Protein AF-A0A0G0H0I9-F1 (afdb_monomer_lite)

Radius of gyration: 34.98 Å; chains: 1; bounding box: 76×106×92 Å

InterPro domains:
  IPR011055 Duplicated hybrid motif [G3DSA:2.70.70.10] (271-413)
  IPR011055 Duplicated hybrid motif [SSF51261] (243-395)
  IPR016047 M23ase, beta-sheet core domain [PF01551] (304-394)
  IPR018392 LysM domain [PF01476] (153-197)
  IPR018392 LysM domain [PF01476] (204-249)
  IPR018392 LysM domain [PS51782] (151-196)
  IPR018392 LysM domain [PS51782] (202-248)
  IPR018392 LysM domain [SM00257] (152-197)
  IPR018392 LysM domain [SM00257] (203-249)
  IPR018392 LysM domain [cd00118] (153-196)
  IPR018392 LysM domain [cd00118] (204-248)
  IPR036779 LysM domain superfamily [G3DSA:3.10.350.10] (138-200)
  IPR036779 LysM domain superfamily [G3DSA:3.10.350.10] (201-256)
  IPR036779 LysM domain superfamily [SSF54106] (151-197)
  IPR050570 Bacterial cell wall metabolism enzyme [PTHR21666] (89-395)

Structure (mmCIF, N/CA/C/O backbone):
data_AF-A0A0G0H0I9-F1
#
_entry.id   AF-A0A0G0H0I9-F1
#
loop_
_atom_site.group_PDB
_atom_site.id
_atom_site.type_symbol
_atom_site.label_atom_id
_atom_site.label_alt_id
_atom_site.label_comp_id
_atom_site.label_asym_id
_atom_site.label_entity_id
_atom_site.label_seq_id
_atom_site.pdbx_PDB_ins_code
_atom_site.Cartn_x
_atom_site.Cartn_y
_atom_site.Cartn_z
_atom_site.occupancy
_atom_site.B_iso_or_equiv
_atom_site.auth_seq_id
_atom_site.auth_comp_id
_atom_site.auth_asym_id
_atom_site.auth_atom_id
_atom_site.pdbx_PDB_model_num
ATOM 1 N N . MET A 1 1 ? 43.579 71.058 -32.586 1.00 53.94 1 MET A N 1
ATOM 2 C CA . MET A 1 1 ? 43.663 70.586 -31.186 1.00 53.94 1 MET A CA 1
ATOM 3 C C . MET A 1 1 ? 43.827 71.728 -30.163 1.00 53.94 1 MET A C 1
ATOM 5 O O . MET A 1 1 ? 44.311 71.484 -29.073 1.00 53.94 1 MET A O 1
ATOM 9 N N . GLN A 1 2 ? 43.374 72.956 -30.466 1.00 49.72 2 GLN A N 1
ATOM 10 C CA . GLN A 1 2 ? 43.378 74.096 -29.522 1.00 49.72 2 GLN A CA 1
ATOM 11 C C . GLN A 1 2 ? 42.022 74.828 -29.418 1.00 49.72 2 GLN A C 1
ATOM 13 O O . GLN A 1 2 ? 41.879 75.721 -28.599 1.00 49.72 2 GLN A O 1
ATOM 18 N N . LYS A 1 3 ? 40.999 74.433 -30.195 1.00 48.66 3 LYS A N 1
ATOM 19 C CA . LYS A 1 3 ? 39.629 74.989 -30.103 1.00 48.66 3 LYS A CA 1
ATOM 20 C C . LYS A 1 3 ? 38.630 74.102 -29.349 1.00 48.66 3 LYS A C 1
ATOM 22 O O . LYS A 1 3 ? 37.497 74.512 -29.147 1.00 48.66 3 LYS A O 1
ATOM 27 N N . THR A 1 4 ? 39.040 72.909 -28.919 1.00 45.84 4 THR A N 1
ATOM 28 C CA . THR A 1 4 ? 38.170 71.975 -28.179 1.00 45.84 4 THR A CA 1
ATOM 29 C C . THR A 1 4 ? 38.410 72.011 -26.666 1.00 45.84 4 THR A C 1
ATOM 31 O O . THR A 1 4 ? 37.605 71.468 -25.929 1.00 45.84 4 THR A O 1
ATOM 34 N N . VAL A 1 5 ? 39.477 72.678 -26.205 1.00 48.50 5 VAL A N 1
ATOM 35 C CA . VAL A 1 5 ? 39.821 72.798 -24.772 1.00 48.50 5 VAL A CA 1
ATOM 36 C C . VAL A 1 5 ? 39.214 74.060 -24.137 1.00 48.50 5 VAL A C 1
ATOM 38 O O . VAL A 1 5 ? 38.936 74.074 -22.954 1.00 48.50 5 VAL A O 1
ATOM 41 N N . GLN A 1 6 ? 38.906 75.105 -24.915 1.00 50.28 6 GLN A N 1
ATOM 42 C CA . GLN A 1 6 ? 38.294 76.332 -24.370 1.00 50.28 6 GLN A CA 1
ATOM 43 C C . GLN A 1 6 ? 36.780 76.241 -24.128 1.00 50.28 6 GLN A C 1
ATOM 45 O O . GLN A 1 6 ? 36.229 77.095 -23.443 1.00 50.28 6 GLN A O 1
ATOM 50 N N . LYS A 1 7 ? 36.089 75.240 -24.689 1.00 47.69 7 LYS A N 1
ATOM 51 C CA . LYS A 1 7 ? 34.629 75.109 -24.538 1.00 47.69 7 LYS A CA 1
ATOM 52 C C . LYS A 1 7 ? 34.227 74.340 -23.273 1.00 47.69 7 LYS A C 1
ATOM 54 O O . LYS A 1 7 ? 33.114 74.509 -22.794 1.00 47.69 7 LYS A O 1
ATOM 59 N N . THR A 1 8 ? 35.135 73.531 -22.727 1.00 50.19 8 THR A N 1
ATOM 60 C CA . THR A 1 8 ? 34.917 72.752 -21.500 1.00 50.19 8 THR A CA 1
ATOM 61 C C . THR A 1 8 ? 35.007 73.617 -20.241 1.00 50.19 8 THR A C 1
ATOM 63 O O . THR A 1 8 ? 34.227 73.417 -19.316 1.00 50.19 8 THR A O 1
ATOM 66 N N . ASP A 1 9 ? 35.846 74.657 -20.247 1.00 52.97 9 ASP A N 1
ATOM 67 C CA . ASP A 1 9 ? 36.056 75.518 -19.072 1.00 52.97 9 ASP A CA 1
ATOM 68 C C . ASP A 1 9 ? 34.888 76.502 -18.833 1.00 52.97 9 ASP A C 1
ATOM 70 O O . ASP A 1 9 ? 34.648 76.944 -17.707 1.00 52.97 9 ASP A O 1
ATOM 74 N N . GLU A 1 10 ? 34.121 76.850 -19.873 1.00 56.19 10 GLU A N 1
ATOM 75 C CA . GLU A 1 10 ? 32.921 77.698 -19.757 1.00 56.19 10 GLU A CA 1
ATOM 76 C C . GLU A 1 10 ? 31.696 76.917 -19.245 1.00 56.19 10 GLU A C 1
ATOM 78 O O . GLU A 1 10 ? 30.888 77.457 -18.483 1.00 56.19 10 GLU A O 1
ATOM 83 N N . GLU A 1 11 ? 31.575 75.634 -19.606 1.00 55.69 11 GLU A N 1
ATOM 84 C CA . GLU A 1 11 ? 30.523 74.742 -19.099 1.00 55.69 11 GLU A CA 1
ATOM 85 C C . GLU A 1 11 ? 30.775 74.353 -17.633 1.00 55.69 11 GLU A C 1
ATOM 87 O O . GLU A 1 11 ? 29.841 74.361 -16.824 1.00 55.69 11 GLU A O 1
ATOM 92 N N . GLU A 1 12 ? 32.035 74.127 -17.249 1.00 52.25 12 GLU A N 1
ATOM 93 C CA . GLU A 1 12 ? 32.418 73.804 -15.870 1.00 52.25 12 GLU A CA 1
ATOM 94 C C . GLU A 1 12 ? 32.220 75.000 -14.914 1.00 52.25 12 GLU A C 1
ATOM 96 O O . GLU A 1 12 ? 31.676 74.857 -13.815 1.00 52.25 12 GLU A O 1
ATOM 101 N N . ASN A 1 13 ? 32.518 76.225 -15.365 1.00 57.22 13 ASN A N 1
ATOM 102 C CA . ASN A 1 13 ? 32.295 77.443 -14.575 1.00 57.22 13 ASN A CA 1
ATOM 103 C C . ASN A 1 13 ? 30.808 77.809 -14.391 1.00 57.22 13 ASN A C 1
ATOM 105 O O . ASN A 1 13 ? 30.444 78.460 -13.404 1.00 57.22 13 ASN A O 1
ATOM 109 N N . ASN A 1 14 ? 29.927 77.373 -15.296 1.00 56.97 14 ASN A N 1
ATOM 110 C CA . ASN A 1 14 ? 28.478 77.502 -15.114 1.00 56.97 14 ASN A CA 1
ATOM 111 C C . ASN A 1 14 ? 27.924 76.492 -14.098 1.00 56.97 14 ASN A C 1
ATOM 113 O O . ASN A 1 14 ? 26.937 76.782 -13.416 1.00 56.97 14 ASN A O 1
ATOM 117 N N . TYR A 1 15 ? 28.580 75.341 -13.939 1.00 52.56 15 TYR A N 1
ATOM 118 C CA . TYR A 1 15 ? 28.204 74.337 -12.946 1.00 52.56 15 TYR A CA 1
ATOM 119 C C . TYR A 1 15 ? 28.489 74.821 -11.513 1.00 52.56 15 TYR A C 1
ATOM 121 O O . TYR A 1 15 ? 27.634 74.713 -10.633 1.00 52.56 15 TYR A O 1
ATOM 129 N N . ILE A 1 16 ? 29.637 75.474 -11.292 1.00 54.59 16 ILE A N 1
ATOM 130 C CA . ILE A 1 16 ? 30.041 75.986 -9.968 1.00 54.59 16 ILE A CA 1
ATOM 131 C C . ILE A 1 16 ? 29.171 77.178 -9.519 1.00 54.59 16 ILE A C 1
ATOM 133 O O . ILE A 1 16 ? 28.797 77.271 -8.347 1.00 54.59 16 ILE A O 1
ATOM 137 N N . ARG A 1 17 ? 28.756 78.066 -10.438 1.00 54.25 17 ARG A N 1
ATOM 138 C CA . ARG A 1 17 ? 27.853 79.192 -10.103 1.00 54.25 17 ARG A CA 1
ATOM 139 C C . ARG A 1 17 ? 26.446 78.753 -9.700 1.00 54.25 17 ARG A C 1
ATOM 141 O O . ARG A 1 17 ? 25.797 79.444 -8.916 1.00 54.25 17 ARG A O 1
ATOM 148 N N . ASN A 1 18 ? 25.968 77.614 -10.197 1.00 51.69 18 ASN A N 1
ATOM 149 C CA . ASN A 1 18 ? 24.661 77.084 -9.804 1.00 51.69 18 ASN A CA 1
ATOM 150 C C . ASN A 1 18 ? 24.680 76.389 -8.433 1.00 51.69 18 ASN A C 1
ATOM 152 O O . ASN A 1 18 ? 23.619 76.217 -7.835 1.00 51.69 18 ASN A O 1
ATOM 156 N N . PHE A 1 19 ? 25.860 76.069 -7.893 1.00 48.19 19 PHE A N 1
ATOM 157 C CA . PHE A 1 19 ? 26.008 75.413 -6.590 1.00 48.19 19 PHE A CA 1
ATOM 158 C C . PHE A 1 19 ? 25.907 76.378 -5.390 1.00 48.19 19 PHE A C 1
ATOM 160 O O . PHE A 1 19 ? 25.751 75.944 -4.253 1.00 48.19 19 PHE A O 1
ATOM 167 N N . THR A 1 20 ? 25.957 77.696 -5.619 1.00 50.34 20 THR A N 1
ATOM 168 C CA . THR A 1 20 ? 25.975 78.731 -4.561 1.00 50.34 20 THR A CA 1
ATOM 169 C C . THR A 1 20 ? 24.652 79.486 -4.380 1.00 50.34 20 THR A C 1
ATOM 171 O O . THR A 1 20 ? 24.599 80.510 -3.696 1.00 50.34 20 THR A O 1
ATOM 174 N N . ARG A 1 21 ? 23.532 78.977 -4.914 1.00 44.75 21 ARG A N 1
ATOM 175 C CA . ARG A 1 21 ? 22.199 79.500 -4.569 1.00 44.75 21 ARG A CA 1
ATOM 176 C C . ARG A 1 21 ? 21.636 78.789 -3.331 1.00 44.75 21 ARG A C 1
ATOM 178 O O . ARG A 1 21 ? 21.279 77.623 -3.395 1.00 44.75 21 ARG A O 1
ATOM 185 N N . SER A 1 22 ? 21.573 79.560 -2.240 1.00 41.72 22 SER A N 1
ATOM 186 C CA . SER A 1 22 ? 20.771 79.454 -1.000 1.00 41.72 22 SER A CA 1
ATOM 187 C C . SER A 1 22 ? 19.745 78.296 -0.907 1.00 41.72 22 SER A C 1
ATOM 189 O O . SER A 1 22 ? 19.015 78.046 -1.870 1.00 41.72 22 SER A O 1
ATOM 191 N N . PRO A 1 23 ? 19.614 77.618 0.256 1.00 47.22 23 PRO A N 1
ATOM 192 C CA . PRO A 1 23 ? 18.996 76.302 0.357 1.00 47.22 23 PRO A CA 1
ATOM 193 C C . PRO A 1 23 ? 17.488 76.386 0.115 1.00 47.22 23 PRO A C 1
ATOM 195 O O . PRO A 1 23 ? 16.703 76.762 0.988 1.00 47.22 23 PRO A O 1
ATOM 198 N N . LYS A 1 24 ? 17.043 75.984 -1.076 1.00 54.19 24 LYS A N 1
ATOM 199 C CA . LYS A 1 24 ? 15.631 75.673 -1.294 1.00 54.19 24 LYS A CA 1
ATOM 200 C C . LYS A 1 24 ? 15.333 74.355 -0.589 1.00 54.19 24 LYS A C 1
ATOM 202 O O . LYS A 1 24 ? 15.698 73.303 -1.093 1.00 54.19 24 LYS A O 1
ATOM 207 N N . LYS A 1 25 ? 14.708 74.467 0.591 1.00 54.81 25 LYS A N 1
ATOM 208 C CA . LYS A 1 25 ? 13.925 73.454 1.323 1.00 54.81 25 LYS A CA 1
ATOM 209 C C . LYS A 1 25 ? 14.190 72.024 0.821 1.00 54.81 25 LYS A C 1
ATOM 211 O O . LYS A 1 25 ? 13.483 71.556 -0.071 1.00 54.81 25 LYS A O 1
ATOM 216 N N . GLN A 1 26 ? 15.229 71.379 1.361 1.00 59.16 26 GLN A N 1
ATOM 217 C CA . GLN A 1 26 ? 15.564 69.990 1.032 1.00 59.16 26 GLN A CA 1
ATOM 218 C C . GLN A 1 26 ? 14.308 69.135 1.201 1.00 59.16 26 GLN A C 1
ATOM 220 O O . GLN A 1 26 ? 13.706 69.094 2.279 1.00 59.16 26 GLN A O 1
ATOM 225 N N . ARG A 1 27 ? 13.865 68.525 0.100 1.00 61.12 27 ARG A N 1
ATOM 226 C CA . ARG A 1 27 ? 12.795 67.534 0.136 1.00 61.12 27 ARG A CA 1
ATOM 227 C C . ARG A 1 27 ? 13.312 66.327 0.926 1.00 61.12 27 ARG A C 1
ATOM 229 O O . ARG A 1 27 ? 14.524 66.117 0.988 1.00 61.12 27 ARG A O 1
ATOM 236 N N . PRO A 1 28 ? 12.434 65.562 1.593 1.00 74.06 28 PRO A N 1
ATOM 237 C CA . PRO A 1 28 ? 12.872 64.364 2.290 1.00 74.06 28 PRO A CA 1
ATOM 238 C C . PRO A 1 28 ? 13.591 63.461 1.288 1.00 74.06 28 PRO A C 1
ATOM 240 O O . PRO A 1 28 ? 13.055 63.232 0.208 1.00 74.06 28 PRO A O 1
ATOM 243 N N . VAL A 1 29 ? 14.756 62.924 1.652 1.00 71.06 29 VAL A N 1
ATOM 244 C CA . VAL A 1 29 ? 15.580 62.043 0.795 1.00 71.06 29 VAL A CA 1
ATOM 245 C C . VAL A 1 29 ? 14.759 60.895 0.185 1.00 71.06 29 VAL A C 1
ATOM 247 O O . VAL A 1 29 ? 15.007 60.455 -0.930 1.00 71.06 29 VAL A O 1
ATOM 250 N N . VAL A 1 30 ? 13.717 60.456 0.895 1.00 67.50 30 VAL A N 1
ATOM 251 C CA . VAL A 1 30 ? 12.762 59.436 0.446 1.00 67.50 30 VAL A CA 1
ATOM 252 C C . VAL A 1 30 ? 11.938 59.888 -0.767 1.00 67.50 30 VAL A C 1
ATOM 254 O O . VAL A 1 30 ? 11.645 59.082 -1.640 1.00 67.50 30 VAL A O 1
ATOM 257 N N . VAL A 1 31 ? 11.560 61.165 -0.844 1.00 71.88 31 VAL A N 1
ATOM 258 C CA . VAL A 1 31 ? 10.780 61.709 -1.965 1.00 71.88 31 VAL A CA 1
ATOM 259 C C . VAL A 1 31 ? 11.637 61.785 -3.223 1.00 71.88 31 VAL A C 1
ATOM 261 O O . VAL A 1 31 ? 11.167 61.390 -4.284 1.00 71.88 31 VAL A O 1
ATOM 264 N N . ASP A 1 32 ? 12.890 62.220 -3.098 1.00 74.12 32 ASP A N 1
ATOM 265 C CA . ASP A 1 32 ? 13.813 62.274 -4.235 1.00 74.12 32 ASP A CA 1
ATOM 266 C C . ASP A 1 32 ? 14.167 60.854 -4.716 1.00 74.12 32 ASP A C 1
ATOM 268 O O . ASP A 1 32 ? 14.100 60.582 -5.910 1.00 74.12 32 ASP A O 1
ATOM 272 N N . PHE A 1 33 ? 14.370 59.901 -3.796 1.00 76.81 33 PHE A N 1
ATOM 273 C CA . PHE A 1 33 ? 14.549 58.486 -4.145 1.00 76.81 33 PHE A CA 1
ATOM 274 C C . PHE A 1 33 ? 13.352 57.899 -4.908 1.00 76.81 33 PHE A C 1
ATOM 276 O O . PHE A 1 33 ? 13.537 57.164 -5.874 1.00 76.81 33 PHE A O 1
ATOM 283 N N . LEU A 1 34 ? 12.116 58.202 -4.496 1.00 76.19 34 LEU A N 1
ATOM 284 C CA . LEU A 1 34 ? 10.919 57.685 -5.170 1.00 76.19 34 LEU A CA 1
ATOM 285 C C . LEU A 1 34 ? 10.715 58.300 -6.560 1.00 76.19 34 LEU A C 1
ATOM 287 O O . LEU A 1 34 ? 10.235 57.609 -7.461 1.00 76.19 34 LEU A O 1
ATOM 291 N N . ILE A 1 35 ? 11.088 59.569 -6.743 1.00 78.19 35 ILE A N 1
ATOM 292 C CA . ILE A 1 35 ? 11.069 60.230 -8.052 1.00 78.19 35 ILE A CA 1
ATOM 293 C C . ILE A 1 35 ? 12.124 59.595 -8.965 1.00 78.19 35 ILE A C 1
ATOM 295 O O . ILE A 1 35 ? 11.776 59.139 -10.053 1.00 78.19 35 ILE A O 1
ATOM 299 N N . ASP A 1 36 ? 13.360 59.440 -8.487 1.00 77.88 36 ASP A N 1
ATOM 300 C CA . ASP A 1 36 ? 14.443 58.809 -9.250 1.00 77.88 36 ASP A CA 1
ATOM 301 C C . ASP A 1 36 ? 14.120 57.348 -9.603 1.00 77.88 36 ASP A C 1
ATOM 303 O O . ASP A 1 36 ? 14.402 56.881 -10.709 1.00 77.88 36 ASP A O 1
ATOM 307 N N . LEU A 1 37 ? 13.470 56.618 -8.691 1.00 75.44 37 LEU A N 1
ATOM 308 C CA . LEU A 1 37 ? 13.020 55.249 -8.928 1.00 75.44 37 LEU A CA 1
ATOM 309 C C . LEU A 1 37 ? 11.931 55.197 -10.011 1.00 75.44 37 LEU A C 1
ATOM 311 O O . LEU A 1 37 ? 11.991 54.353 -10.907 1.00 75.44 37 LEU A O 1
ATOM 315 N N . SER A 1 38 ? 10.956 56.107 -9.960 1.00 81.31 38 SER A N 1
ATOM 316 C CA . SER A 1 38 ? 9.897 56.225 -10.971 1.00 81.31 38 SER A CA 1
ATOM 317 C C . SER A 1 38 ? 10.460 56.574 -12.352 1.00 81.31 38 SER A C 1
ATOM 319 O O . SER A 1 38 ? 10.062 55.976 -13.359 1.00 81.31 38 SER A O 1
ATOM 321 N N . ASP A 1 39 ? 11.419 57.495 -12.408 1.00 77.88 39 ASP A N 1
ATOM 322 C CA . ASP A 1 39 ? 12.075 57.900 -13.650 1.00 77.88 39 ASP A CA 1
ATOM 323 C C . ASP A 1 39 ? 12.933 56.763 -14.217 1.00 77.88 39 ASP A C 1
ATOM 325 O O . ASP A 1 39 ? 12.870 56.471 -15.417 1.00 77.88 39 ASP A O 1
ATOM 329 N 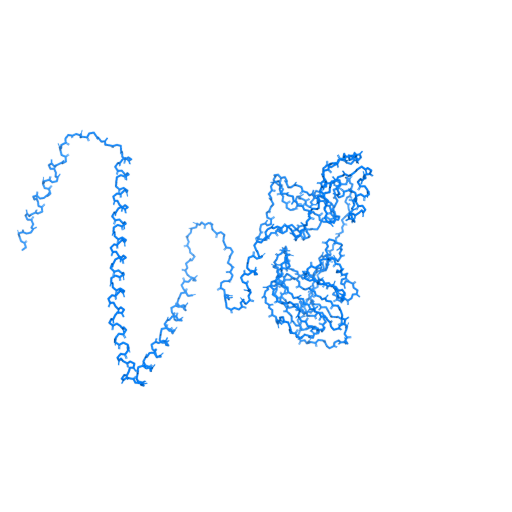N . TYR A 1 40 ? 13.643 56.025 -13.358 1.00 79.56 40 TYR A N 1
ATOM 330 C CA . TYR A 1 40 ? 14.371 54.818 -13.745 1.00 79.56 40 TYR A CA 1
ATOM 331 C C . TYR A 1 40 ? 13.444 53.754 -14.352 1.00 79.56 40 TYR A C 1
ATOM 333 O O . TYR A 1 40 ? 13.731 53.222 -15.431 1.00 79.56 40 TYR A O 1
ATOM 341 N N . PHE A 1 41 ? 12.309 53.459 -13.707 1.00 76.81 41 PHE A N 1
ATOM 342 C CA . PHE A 1 41 ? 11.341 52.491 -14.229 1.00 76.81 41 PHE A CA 1
ATOM 343 C C . PHE A 1 41 ? 10.718 52.949 -15.548 1.00 76.81 41 PHE A C 1
ATOM 345 O O . PHE A 1 41 ? 10.601 52.149 -16.476 1.00 76.81 41 PHE A O 1
ATOM 352 N N . SER A 1 42 ? 10.386 54.233 -15.675 1.00 74.81 42 SER A N 1
ATOM 353 C CA . SER A 1 42 ? 9.815 54.803 -16.901 1.00 74.81 42 SER A CA 1
ATOM 354 C C . SER A 1 42 ? 10.798 54.735 -18.076 1.00 74.81 42 SER A C 1
ATOM 356 O O . SER A 1 42 ? 10.426 54.357 -19.194 1.00 74.81 42 SER A O 1
ATOM 358 N N . LEU A 1 43 ? 12.081 55.013 -17.824 1.00 74.88 43 LEU A N 1
ATOM 359 C CA . LEU A 1 43 ? 13.151 54.877 -18.813 1.00 74.88 43 LEU A CA 1
ATOM 360 C C . LEU A 1 43 ? 13.374 53.415 -19.213 1.00 74.88 43 LEU A C 1
ATOM 362 O O . LEU A 1 43 ? 13.492 53.116 -20.405 1.00 74.88 43 LEU A O 1
ATOM 366 N N . ARG A 1 44 ? 13.378 52.487 -18.248 1.00 68.75 44 ARG A N 1
ATOM 367 C CA . ARG A 1 44 ? 13.520 51.049 -18.520 1.00 68.75 44 ARG A CA 1
ATOM 368 C C . ARG A 1 44 ? 12.340 50.480 -19.295 1.00 68.75 44 ARG A C 1
ATOM 370 O O . ARG A 1 44 ? 12.554 49.716 -20.235 1.00 68.75 44 ARG A O 1
ATOM 377 N N . LEU A 1 45 ? 11.120 50.895 -18.973 1.00 68.19 45 LEU A N 1
ATOM 378 C CA . LEU A 1 45 ? 9.920 50.468 -19.682 1.00 68.19 45 LEU A CA 1
ATOM 379 C C . LEU A 1 45 ? 9.912 50.998 -21.124 1.00 68.19 45 LEU A C 1
ATOM 381 O O . LEU A 1 45 ? 9.621 50.258 -22.062 1.00 68.19 45 LEU A O 1
ATOM 385 N N . THR A 1 46 ? 10.341 52.245 -21.331 1.00 72.25 46 THR A N 1
ATOM 386 C CA . THR A 1 46 ? 10.481 52.833 -22.673 1.00 72.25 46 THR A CA 1
ATOM 387 C C . THR A 1 46 ? 11.566 52.132 -23.500 1.00 72.25 46 THR A C 1
ATOM 389 O O . THR A 1 46 ? 11.380 51.896 -24.697 1.00 72.25 46 THR A O 1
ATOM 392 N N . GLN A 1 47 ? 12.694 51.755 -22.885 1.00 68.00 47 GLN A N 1
ATOM 393 C CA . GLN A 1 47 ? 13.726 50.943 -23.541 1.00 68.00 47 GLN A CA 1
ATOM 394 C C . GLN A 1 47 ? 13.198 49.559 -23.924 1.00 68.00 47 GLN A C 1
ATOM 396 O O . GLN A 1 47 ? 13.444 49.116 -25.045 1.00 68.00 47 GLN A O 1
ATOM 401 N N . LEU A 1 48 ? 12.430 48.915 -23.041 1.00 63.81 48 LEU A N 1
ATOM 402 C CA . LEU A 1 48 ? 11.802 47.626 -23.315 1.00 63.81 48 LEU A CA 1
ATOM 403 C C . LEU A 1 48 ? 10.882 47.722 -24.538 1.00 63.81 48 LEU A C 1
ATOM 405 O O . LEU A 1 48 ? 11.047 46.945 -25.475 1.00 63.81 48 LEU A O 1
ATOM 409 N N . PHE A 1 49 ? 10.009 48.737 -24.583 1.00 73.62 49 PHE A N 1
ATOM 410 C CA . PHE A 1 49 ? 9.115 48.968 -25.718 1.00 73.62 49 PHE A CA 1
ATOM 411 C C . PHE A 1 49 ? 9.872 49.215 -27.028 1.00 73.62 49 PHE A C 1
ATOM 413 O O . PHE A 1 49 ? 9.506 48.644 -28.058 1.00 73.62 49 PHE A O 1
ATOM 420 N N . ARG A 1 50 ? 10.957 50.003 -27.007 1.00 66.12 50 ARG A N 1
ATOM 421 C CA . ARG A 1 50 ? 11.800 50.234 -28.195 1.00 66.12 50 ARG A CA 1
ATOM 422 C C . ARG A 1 50 ? 12.495 48.962 -28.670 1.00 66.12 50 ARG A C 1
ATOM 424 O O . ARG A 1 50 ? 12.511 48.711 -29.871 1.00 66.12 50 ARG A O 1
ATOM 431 N N . ILE A 1 51 ? 13.021 48.148 -27.755 1.00 65.88 51 ILE A N 1
ATOM 432 C CA . ILE A 1 51 ? 13.656 46.869 -28.095 1.00 65.88 51 ILE A CA 1
ATOM 433 C C . ILE A 1 51 ? 12.623 45.928 -28.712 1.00 65.88 51 ILE A C 1
ATOM 435 O O . ILE A 1 51 ? 12.870 45.401 -29.793 1.00 65.88 51 ILE A O 1
ATOM 439 N N . THR A 1 52 ? 11.440 45.783 -28.107 1.00 62.00 52 THR A N 1
ATOM 440 C CA . THR A 1 52 ? 10.368 44.959 -28.684 1.00 62.00 52 THR A CA 1
ATOM 441 C C . THR A 1 52 ? 9.904 45.488 -30.037 1.00 62.00 52 THR A C 1
ATOM 443 O O . THR A 1 52 ? 9.736 44.702 -30.960 1.00 62.00 52 THR A O 1
ATOM 446 N N . TYR A 1 53 ? 9.766 46.804 -30.214 1.00 69.25 53 TYR A N 1
ATOM 447 C CA . TYR A 1 53 ? 9.350 47.390 -31.490 1.00 69.25 53 TYR A CA 1
ATOM 448 C C . TYR A 1 53 ? 10.376 47.140 -32.605 1.00 69.25 53 TYR A C 1
ATOM 450 O O . TYR A 1 53 ? 9.999 46.765 -33.712 1.00 69.25 53 TYR A O 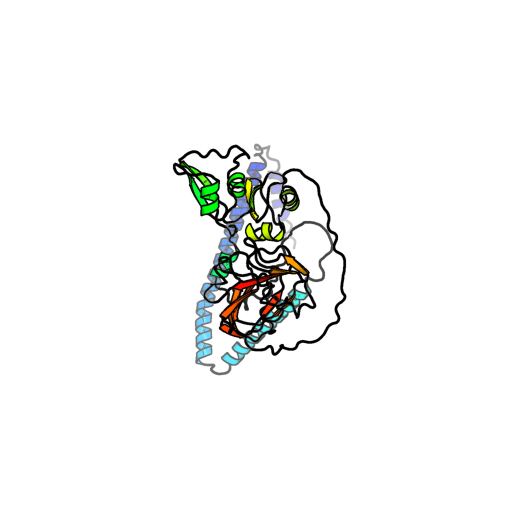1
ATOM 458 N N . VAL A 1 54 ? 11.675 47.266 -32.312 1.00 67.12 54 VAL A N 1
ATOM 459 C CA . VAL A 1 54 ? 12.749 46.928 -33.262 1.00 67.12 54 VAL A CA 1
ATOM 460 C C . VAL A 1 54 ? 12.761 45.427 -33.562 1.00 67.12 54 VAL A C 1
ATOM 462 O O . VAL A 1 54 ? 12.888 45.038 -34.721 1.00 67.12 54 VAL A O 1
ATOM 465 N N . PHE A 1 55 ? 12.564 44.578 -32.552 1.00 57.97 55 PHE A N 1
ATOM 466 C CA . PHE A 1 55 ? 12.550 43.123 -32.712 1.00 57.97 55 PHE A CA 1
ATOM 467 C C . PHE A 1 55 ? 11.366 42.645 -33.569 1.00 57.97 55 PHE A C 1
ATOM 469 O O . PHE A 1 55 ? 11.538 41.843 -34.490 1.00 57.97 55 PHE A O 1
ATOM 476 N N . PHE A 1 56 ? 10.168 43.186 -33.328 1.00 56.72 56 PHE A N 1
ATOM 477 C CA . PHE A 1 56 ? 8.974 42.889 -34.120 1.00 56.72 56 PHE A CA 1
ATOM 478 C C . PHE A 1 56 ? 9.026 43.537 -35.511 1.00 56.72 56 PHE A C 1
ATOM 480 O O . PHE A 1 56 ? 8.650 42.894 -36.491 1.00 56.72 56 PHE A O 1
ATOM 487 N N . GLY A 1 57 ? 9.576 44.748 -35.638 1.00 58.34 57 GLY A N 1
ATOM 488 C CA . GLY A 1 57 ? 9.799 45.410 -36.926 1.00 58.34 57 GLY A CA 1
ATOM 489 C C . GLY A 1 57 ? 10.761 44.633 -37.834 1.00 58.34 57 GLY A C 1
ATOM 490 O O . GLY A 1 57 ? 10.462 44.412 -39.008 1.00 58.34 57 GLY A O 1
ATOM 491 N N . LEU A 1 58 ? 11.872 44.129 -37.283 1.00 52.78 58 LEU A N 1
ATOM 492 C CA . LEU A 1 58 ? 12.821 43.270 -38.004 1.00 52.78 58 LEU A CA 1
ATOM 493 C C . LEU A 1 58 ? 12.209 41.910 -38.372 1.00 52.78 58 LEU A C 1
ATOM 495 O O . LEU A 1 58 ? 12.455 41.400 -39.466 1.00 52.78 58 LEU A O 1
ATOM 499 N N . SER A 1 59 ? 11.370 41.343 -37.502 1.00 53.44 59 SER A N 1
ATOM 500 C CA . SER A 1 59 ? 10.708 40.053 -37.743 1.00 53.44 59 SER A CA 1
ATOM 501 C C . SER A 1 59 ? 9.667 40.129 -38.867 1.00 53.44 59 SER A C 1
ATOM 503 O O . SER A 1 59 ? 9.575 39.219 -39.694 1.00 53.44 59 SER A O 1
ATOM 505 N N . ILE A 1 60 ? 8.926 41.238 -38.960 1.00 54.78 60 ILE A N 1
ATOM 506 C CA . ILE A 1 60 ? 7.912 41.441 -40.003 1.00 54.78 60 ILE A CA 1
ATOM 507 C C . ILE A 1 60 ? 8.575 41.689 -41.369 1.00 54.78 60 ILE A C 1
ATOM 509 O O . ILE A 1 60 ? 8.198 41.040 -42.347 1.00 54.78 60 ILE A O 1
ATOM 513 N N . VAL A 1 61 ? 9.616 42.529 -41.444 1.00 53.62 61 VAL A N 1
ATOM 514 C CA . VAL A 1 61 ? 10.326 42.836 -42.707 1.00 53.62 61 VAL A CA 1
ATOM 515 C C . VAL A 1 61 ? 11.158 41.646 -43.219 1.00 53.62 61 VAL A C 1
ATOM 517 O O . VAL A 1 61 ? 11.257 41.433 -44.430 1.00 53.62 61 VAL A O 1
ATOM 520 N N . SER A 1 62 ? 11.700 40.813 -42.323 1.00 53.88 62 SER A N 1
ATOM 521 C CA . SER A 1 62 ? 12.454 39.602 -42.689 1.00 53.88 62 SER A CA 1
ATOM 522 C C . SER A 1 62 ? 11.559 38.502 -43.283 1.00 53.88 62 SER A C 1
ATOM 524 O O . SER A 1 62 ? 11.940 37.827 -44.242 1.00 53.88 62 SER A O 1
ATOM 526 N N . SER A 1 63 ? 10.321 38.361 -42.796 1.00 53.38 63 SER A N 1
ATOM 527 C CA . SER A 1 63 ? 9.422 37.274 -43.214 1.00 53.38 63 SER A CA 1
ATOM 528 C C . SER A 1 63 ? 8.949 37.362 -44.678 1.00 53.38 63 SER A C 1
ATOM 530 O O . SER A 1 63 ? 8.814 36.334 -45.347 1.00 53.38 63 SER A O 1
ATOM 532 N N . ALA A 1 64 ? 8.759 38.571 -45.219 1.00 54.34 64 ALA A N 1
ATOM 533 C CA . ALA A 1 64 ? 8.257 38.772 -46.583 1.00 54.34 64 ALA A CA 1
ATOM 534 C C . ALA A 1 64 ? 9.324 38.503 -47.666 1.00 54.34 64 ALA A C 1
ATOM 536 O O . ALA A 1 64 ? 9.042 37.885 -48.700 1.00 54.34 64 ALA A O 1
ATOM 537 N N . ASN A 1 65 ? 10.572 38.900 -47.406 1.00 56.06 65 ASN A N 1
ATOM 538 C CA . ASN A 1 65 ? 11.692 38.699 -48.332 1.00 56.06 65 ASN A CA 1
ATOM 539 C C . ASN A 1 65 ? 12.265 37.278 -48.252 1.00 56.06 65 ASN A C 1
ATOM 541 O O . ASN A 1 65 ? 12.696 36.722 -49.263 1.00 56.06 65 ASN A O 1
ATOM 545 N N . LEU A 1 66 ? 12.212 36.645 -47.077 1.00 58.16 66 LEU A N 1
ATOM 546 C CA . LEU A 1 66 ? 12.668 35.269 -46.905 1.00 58.16 66 LEU A CA 1
ATOM 547 C C . LEU A 1 66 ? 11.733 34.277 -47.604 1.00 58.16 66 LEU A C 1
ATOM 549 O O . LEU A 1 66 ? 12.199 33.361 -48.280 1.00 58.16 66 LEU A O 1
ATOM 553 N N . LYS A 1 67 ? 10.412 34.485 -47.512 1.00 55.34 67 LYS A N 1
ATOM 554 C CA . LYS A 1 67 ? 9.426 33.606 -48.155 1.00 55.34 67 LYS A CA 1
ATOM 555 C C . LYS A 1 67 ? 9.564 33.627 -49.680 1.00 55.34 67 LYS A C 1
ATOM 557 O O . LYS A 1 67 ? 9.591 32.570 -50.304 1.00 55.34 67 LYS A O 1
ATOM 562 N N . SER A 1 68 ? 9.720 34.807 -50.280 1.00 59.94 68 SER A N 1
ATOM 563 C CA . SER A 1 68 ? 9.901 34.950 -51.732 1.00 59.94 68 SER A CA 1
ATOM 564 C C . SER A 1 68 ? 11.259 34.420 -52.213 1.00 59.94 68 SER A C 1
ATOM 566 O O . SER A 1 68 ? 11.320 33.744 -53.241 1.00 59.94 68 SER A O 1
ATOM 568 N N . PHE A 1 69 ? 12.334 34.623 -51.444 1.00 65.25 69 PHE A N 1
ATOM 569 C CA . PHE A 1 69 ? 13.656 34.061 -51.733 1.00 65.25 69 PHE A CA 1
ATOM 570 C C . PHE A 1 69 ? 13.674 32.526 -51.675 1.00 65.25 69 PHE A C 1
ATOM 572 O O . PHE A 1 69 ? 14.153 31.878 -52.608 1.00 65.25 69 PHE A O 1
ATOM 579 N N . VAL A 1 70 ? 13.114 31.936 -50.613 1.00 60.91 70 VAL A N 1
ATOM 580 C CA . VAL A 1 70 ? 13.061 30.479 -50.415 1.00 60.91 70 VAL A CA 1
ATOM 581 C C . VAL A 1 70 ? 12.193 29.819 -51.482 1.00 60.91 70 VAL A C 1
ATOM 583 O O . VAL A 1 70 ? 12.635 28.857 -52.105 1.00 60.91 70 VAL A O 1
ATOM 586 N N . VAL A 1 71 ? 11.014 30.375 -51.779 1.00 65.38 71 VAL A N 1
ATOM 587 C CA . VAL A 1 71 ? 10.138 29.855 -52.842 1.00 65.38 71 VAL A CA 1
ATOM 588 C C . VAL A 1 71 ? 10.833 29.920 -54.206 1.00 65.38 71 VAL A C 1
ATOM 590 O O . VAL A 1 71 ? 10.818 28.937 -54.946 1.00 65.38 71 VAL A O 1
ATOM 593 N N . ARG A 1 72 ? 11.533 31.019 -54.526 1.00 63.25 72 ARG A N 1
ATOM 594 C CA . ARG A 1 72 ? 12.275 31.163 -55.792 1.00 63.25 72 ARG A CA 1
ATOM 595 C C . ARG A 1 72 ? 13.452 30.184 -55.901 1.00 63.25 72 ARG A C 1
ATOM 597 O O . ARG A 1 72 ? 13.682 29.631 -56.975 1.00 63.25 72 ARG A O 1
ATOM 604 N N . LYS A 1 73 ? 14.166 29.919 -54.802 1.00 56.62 73 LYS A N 1
ATOM 605 C CA . LYS A 1 73 ? 15.246 28.913 -54.732 1.00 56.62 73 LYS A CA 1
ATOM 606 C C . LYS A 1 73 ? 14.724 27.472 -54.798 1.00 56.62 73 LYS A C 1
ATOM 608 O O . LYS A 1 73 ? 15.370 26.644 -55.437 1.00 56.62 73 LYS A O 1
ATOM 613 N N . MET A 1 74 ? 13.565 27.180 -54.203 1.00 58.84 74 MET A N 1
ATOM 614 C CA . MET A 1 74 ? 12.921 25.860 -54.262 1.00 58.84 74 MET A CA 1
ATOM 615 C C . MET A 1 74 ? 12.389 25.531 -55.662 1.00 58.84 74 MET A C 1
ATOM 617 O O . MET A 1 74 ? 12.483 24.381 -56.087 1.00 58.84 74 MET A O 1
ATOM 621 N N . TYR A 1 75 ? 11.881 26.524 -56.400 1.00 59.78 75 TYR A N 1
ATOM 622 C CA . TYR A 1 75 ? 11.299 26.302 -57.730 1.00 59.78 75 TYR A CA 1
ATOM 623 C C . TYR A 1 75 ? 12.349 26.033 -58.825 1.00 59.78 75 TYR A C 1
ATOM 625 O O . TYR A 1 75 ? 12.087 25.261 -59.742 1.00 59.78 75 TYR A O 1
ATOM 633 N N . TRP A 1 76 ? 13.551 26.618 -58.720 1.00 57.31 76 TRP A N 1
ATOM 634 C CA . TRP A 1 76 ? 14.588 26.539 -59.768 1.00 57.31 76 TRP A CA 1
ATOM 635 C C . TRP A 1 76 ? 15.841 25.728 -59.380 1.00 57.31 76 TRP A C 1
ATOM 637 O O . TRP A 1 76 ? 16.720 25.522 -60.211 1.00 57.31 76 TRP A O 1
ATOM 647 N N . GLY A 1 77 ? 15.948 25.242 -58.138 1.00 61.66 77 GLY A N 1
ATOM 648 C CA . GLY A 1 77 ? 17.144 24.568 -57.611 1.00 61.66 77 GLY A CA 1
ATOM 649 C C . GLY A 1 77 ? 16.874 23.170 -57.059 1.00 61.66 77 GLY A C 1
ATOM 650 O O . GLY A 1 77 ? 17.166 22.912 -55.892 1.00 61.66 77 GLY A O 1
ATOM 651 N N . ARG A 1 78 ? 16.322 22.261 -57.874 1.00 56.19 78 ARG A N 1
ATOM 652 C CA . ARG A 1 78 ? 15.775 20.965 -57.415 1.00 56.19 78 ARG A CA 1
ATOM 653 C C . ARG A 1 78 ? 16.769 19.991 -56.755 1.00 56.19 78 ARG A C 1
ATOM 655 O O . ARG A 1 78 ? 16.316 19.091 -56.061 1.00 56.19 78 ARG A O 1
ATOM 662 N N . THR A 1 79 ? 18.086 20.183 -56.875 1.00 54.03 79 THR A N 1
ATOM 663 C CA . THR A 1 79 ? 19.079 19.223 -56.325 1.00 54.03 79 THR A CA 1
ATOM 664 C C . THR A 1 79 ? 20.119 19.857 -55.396 1.00 54.03 79 THR A C 1
ATOM 666 O O . THR A 1 79 ? 20.505 19.262 -54.393 1.00 54.03 79 THR A O 1
ATOM 669 N N . SER A 1 80 ? 20.553 21.090 -55.674 1.00 57.59 80 SER A N 1
ATOM 670 C CA . SER A 1 80 ? 21.568 21.792 -54.867 1.00 57.59 80 SER A CA 1
ATOM 671 C C . SER A 1 80 ? 20.999 22.369 -53.565 1.00 57.59 80 SER A C 1
ATOM 673 O O . SER A 1 80 ? 21.686 22.373 -52.544 1.00 57.59 80 SER A O 1
ATOM 675 N N . PHE A 1 81 ? 19.746 22.836 -53.575 1.00 61.81 81 PHE A N 1
ATOM 676 C CA . PHE A 1 81 ? 19.147 23.479 -52.405 1.00 61.81 81 PHE A CA 1
ATOM 677 C C . PHE A 1 81 ? 18.898 22.480 -51.271 1.00 61.81 81 PHE A C 1
ATOM 679 O O . PHE A 1 81 ? 19.296 22.738 -50.139 1.00 61.81 81 PHE A O 1
ATOM 686 N N . TYR A 1 82 ? 18.330 21.311 -51.584 1.00 58.19 82 TYR A N 1
ATOM 687 C CA . TYR A 1 82 ? 18.079 20.260 -50.595 1.00 58.19 82 TYR A CA 1
ATOM 688 C C . TYR A 1 82 ? 19.370 19.697 -49.996 1.00 58.19 82 TYR A C 1
ATOM 690 O O . TYR A 1 82 ? 19.419 19.471 -48.792 1.00 58.19 82 TYR A O 1
ATOM 698 N N . ARG A 1 83 ? 20.440 19.549 -50.792 1.00 60.62 83 ARG A N 1
ATOM 699 C CA . ARG A 1 83 ? 21.760 19.149 -50.276 1.00 60.62 83 ARG A CA 1
ATOM 700 C C . ARG A 1 83 ? 22.311 20.161 -49.272 1.00 60.62 83 ARG A C 1
ATOM 702 O O . ARG A 1 83 ? 22.734 19.768 -48.191 1.00 60.62 83 ARG A O 1
ATOM 709 N N . ASN A 1 84 ? 22.261 21.450 -49.602 1.00 60.69 84 ASN A N 1
ATOM 710 C CA . ASN A 1 84 ? 22.797 22.498 -48.733 1.00 60.69 84 ASN A CA 1
ATOM 711 C C . ASN A 1 84 ? 21.929 22.713 -47.482 1.00 60.69 84 ASN A C 1
ATOM 713 O O . ASN A 1 84 ? 22.467 22.916 -46.400 1.00 60.69 84 ASN A O 1
ATOM 717 N N . ALA A 1 85 ? 20.602 22.609 -47.601 1.00 63.31 85 ALA A N 1
ATOM 718 C CA . ALA A 1 85 ? 19.689 22.678 -46.461 1.00 63.31 85 ALA A CA 1
ATOM 719 C C . ALA A 1 85 ? 19.866 21.478 -45.516 1.00 63.31 85 ALA A C 1
ATOM 721 O O . ALA A 1 85 ? 19.916 21.650 -44.302 1.00 63.31 85 ALA A O 1
ATOM 722 N N . PHE A 1 86 ? 20.032 20.273 -46.067 1.00 63.97 86 PHE A N 1
ATOM 723 C CA . PHE A 1 86 ? 20.288 19.067 -45.283 1.00 63.97 86 PHE A CA 1
ATOM 724 C C . PHE A 1 86 ? 21.638 19.128 -44.556 1.00 63.97 86 PHE A C 1
ATOM 726 O O . PHE A 1 86 ? 21.709 18.813 -43.370 1.00 63.97 86 PHE A O 1
ATOM 733 N N . GLN A 1 87 ? 22.697 19.608 -45.220 1.00 65.94 87 GLN A N 1
ATOM 734 C CA . GLN A 1 87 ? 23.994 19.803 -44.563 1.00 65.94 87 GLN A CA 1
ATOM 735 C C . GLN A 1 87 ? 23.963 20.896 -43.491 1.00 65.94 87 GLN A C 1
ATOM 737 O O . GLN A 1 87 ? 24.602 20.734 -42.455 1.00 65.94 87 GLN A O 1
ATOM 742 N N . LEU A 1 88 ? 23.181 21.963 -43.683 1.00 67.06 88 LEU A N 1
ATOM 743 C CA . LEU A 1 88 ? 22.988 22.993 -42.661 1.00 67.06 88 LEU A CA 1
ATOM 744 C C . LEU A 1 88 ? 22.273 22.430 -41.422 1.00 67.06 88 LEU A C 1
ATOM 746 O O . LEU A 1 88 ? 22.687 22.710 -40.303 1.00 67.06 88 LEU A O 1
ATOM 750 N N . ILE A 1 89 ? 21.242 21.600 -41.610 1.00 70.19 89 ILE A N 1
ATOM 751 C CA . ILE A 1 89 ? 20.528 20.945 -40.503 1.00 70.19 89 ILE A CA 1
ATOM 752 C C . ILE A 1 89 ? 21.474 20.023 -39.726 1.00 70.19 89 ILE A C 1
ATOM 754 O O . ILE A 1 89 ? 21.519 20.094 -38.501 1.00 70.19 89 ILE A O 1
ATOM 758 N N . ILE A 1 90 ? 22.279 19.214 -40.422 1.00 68.06 90 ILE A N 1
ATOM 759 C CA . ILE A 1 90 ? 23.274 18.351 -39.771 1.00 68.06 90 ILE A CA 1
ATOM 760 C C . ILE A 1 90 ? 24.310 19.186 -39.012 1.00 68.06 90 ILE A C 1
ATOM 762 O O . ILE A 1 90 ? 24.623 18.843 -37.877 1.00 68.06 90 ILE A O 1
ATOM 766 N N . ALA A 1 91 ? 24.798 20.288 -39.589 1.00 67.19 91 ALA A N 1
ATOM 767 C CA . ALA A 1 91 ? 25.749 21.184 -38.933 1.00 67.19 91 ALA A CA 1
ATOM 768 C C . ALA A 1 91 ? 25.165 21.839 -37.667 1.00 67.19 91 ALA A C 1
ATOM 770 O O . ALA A 1 91 ? 25.856 21.969 -36.662 1.00 67.19 91 ALA A O 1
ATOM 771 N N . ILE A 1 92 ? 23.883 22.216 -37.682 1.00 73.31 92 ILE A N 1
ATOM 772 C CA . ILE A 1 92 ? 23.201 22.768 -36.502 1.00 73.31 92 ILE A CA 1
ATOM 773 C C . ILE A 1 92 ? 23.052 21.695 -35.417 1.00 73.31 92 ILE A C 1
ATOM 775 O O . ILE A 1 92 ? 23.304 21.977 -34.247 1.00 73.31 92 ILE A O 1
ATOM 779 N N . ILE A 1 93 ? 22.701 20.461 -35.793 1.00 70.00 93 ILE A N 1
ATOM 780 C CA . ILE A 1 93 ? 22.588 19.338 -34.852 1.00 70.00 93 ILE A CA 1
ATOM 781 C C . ILE A 1 93 ? 23.952 19.013 -34.230 1.00 70.00 93 ILE A C 1
ATOM 783 O O . ILE A 1 93 ? 24.041 18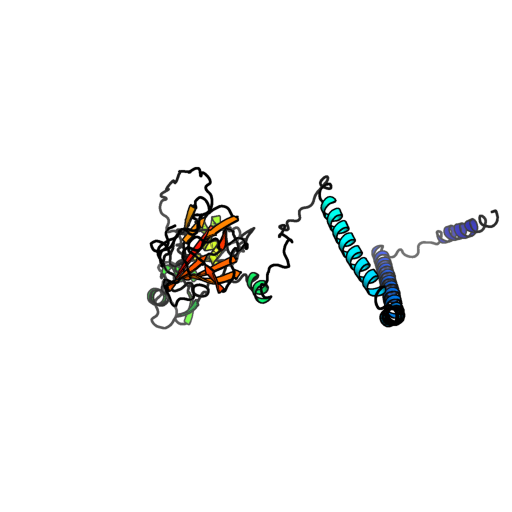.833 -33.017 1.00 70.00 93 ILE A O 1
ATOM 787 N N . THR A 1 94 ? 25.028 18.977 -35.020 1.00 69.25 94 THR A N 1
ATOM 788 C CA . THR A 1 94 ? 26.373 18.682 -34.507 1.00 69.25 94 THR A CA 1
ATOM 789 C C . THR A 1 94 ? 26.933 19.809 -33.649 1.00 69.25 94 THR A C 1
ATOM 791 O O . THR A 1 94 ? 27.516 19.525 -32.606 1.00 69.25 94 THR A O 1
ATOM 794 N N . VAL A 1 95 ? 26.720 21.076 -34.014 1.00 70.38 95 VAL A N 1
ATOM 795 C CA . VAL A 1 95 ? 27.101 22.221 -33.171 1.00 70.38 95 VAL A CA 1
ATOM 796 C C . VAL A 1 95 ? 26.285 22.241 -31.875 1.00 70.38 95 VAL A C 1
ATOM 798 O O . VAL A 1 95 ? 26.856 22.458 -30.811 1.00 70.38 95 VAL A O 1
ATOM 801 N N . GLY A 1 96 ? 24.984 21.935 -31.925 1.00 65.75 96 GLY A N 1
ATOM 802 C CA . GLY A 1 96 ? 24.144 21.793 -30.731 1.00 65.75 96 GLY A CA 1
ATOM 803 C C . GLY A 1 96 ? 24.628 20.677 -29.800 1.00 65.75 96 GLY A C 1
ATOM 804 O O . GLY A 1 96 ? 24.742 20.886 -28.593 1.00 65.75 96 GLY A O 1
ATOM 805 N N . ALA A 1 97 ? 25.000 19.523 -30.361 1.00 61.66 97 ALA A N 1
ATOM 806 C CA . ALA A 1 97 ? 25.582 18.415 -29.605 1.00 61.66 97 ALA A CA 1
ATOM 807 C C . ALA A 1 97 ? 26.957 18.771 -29.005 1.00 61.66 97 ALA A C 1
ATOM 809 O O . ALA A 1 97 ? 27.244 18.417 -27.862 1.00 61.66 97 ALA A O 1
ATOM 810 N N . LEU A 1 98 ? 27.791 19.520 -29.736 1.00 58.34 98 LEU A N 1
ATOM 811 C CA . LEU A 1 98 ? 29.088 20.000 -29.253 1.00 58.34 98 LEU A CA 1
ATOM 812 C C . LEU A 1 98 ? 28.935 21.021 -28.119 1.00 58.34 98 LEU A C 1
ATOM 814 O O . LEU A 1 98 ? 29.613 20.895 -27.102 1.00 58.34 98 LEU A O 1
ATOM 818 N N . ILE A 1 99 ? 28.011 21.977 -28.231 1.00 59.78 99 ILE A N 1
ATOM 819 C CA . ILE A 1 99 ? 27.720 22.944 -27.162 1.00 59.78 99 ILE A CA 1
ATOM 820 C C . ILE A 1 99 ? 27.211 22.213 -25.910 1.00 59.78 99 ILE A C 1
ATOM 822 O O . ILE A 1 99 ? 27.742 22.439 -24.826 1.00 59.78 99 ILE A O 1
ATOM 826 N N . ALA A 1 100 ? 26.288 21.256 -26.056 1.00 49.66 100 ALA A N 1
ATOM 827 C CA . ALA A 1 100 ? 25.815 20.425 -24.943 1.00 49.66 100 ALA A CA 1
ATOM 828 C C . ALA A 1 100 ? 26.944 19.597 -24.285 1.00 49.66 100 ALA A C 1
ATOM 830 O O . ALA A 1 100 ? 26.951 19.378 -23.069 1.00 49.66 100 ALA A O 1
ATOM 831 N N . SER A 1 101 ? 27.946 19.180 -25.066 1.00 47.94 101 SER A N 1
ATOM 832 C CA . SER A 1 101 ? 29.128 18.468 -24.558 1.00 47.94 101 SER A CA 1
ATOM 833 C C . SER A 1 101 ? 30.138 19.371 -23.831 1.00 47.94 101 SER A C 1
ATOM 835 O O . SER A 1 101 ? 30.864 18.904 -22.956 1.00 47.94 101 SER A O 1
ATOM 837 N N . ILE A 1 102 ? 30.174 20.669 -24.151 1.00 49.34 102 ILE A N 1
ATOM 838 C CA . ILE A 1 102 ? 31.013 21.660 -23.460 1.00 49.34 102 ILE A CA 1
ATOM 839 C C . ILE A 1 102 ? 30.320 22.119 -22.167 1.00 49.34 102 ILE A C 1
ATOM 841 O O . ILE A 1 102 ? 30.971 22.202 -21.128 1.00 49.34 102 ILE A O 1
ATOM 845 N N . SER A 1 103 ? 28.993 22.297 -22.182 1.00 46.56 103 SER A N 1
ATOM 846 C CA . SER A 1 103 ? 28.193 22.633 -20.992 1.00 46.56 103 SER A CA 1
ATOM 847 C C . SER A 1 103 ? 28.200 21.539 -19.917 1.00 46.56 103 SER A C 1
ATOM 849 O O . SER A 1 103 ? 28.062 21.841 -18.736 1.00 46.56 103 SER A O 1
ATOM 851 N N . SER A 1 104 ? 28.408 20.275 -20.297 1.00 44.16 104 SER A N 1
ATOM 852 C CA . SER A 1 104 ? 28.570 19.161 -19.350 1.00 44.16 104 SER A CA 1
ATOM 853 C C . SER A 1 104 ? 29.986 19.042 -18.764 1.00 44.16 104 SER A C 1
ATOM 855 O O . SER A 1 104 ? 30.186 18.280 -17.823 1.00 44.16 104 SER A O 1
ATOM 857 N N . ARG A 1 105 ? 30.969 19.813 -19.260 1.00 41.84 105 ARG A N 1
ATOM 858 C CA . ARG A 1 105 ? 32.345 19.838 -18.721 1.00 41.84 105 ARG A CA 1
ATOM 859 C C . ARG A 1 105 ? 32.647 21.041 -17.826 1.00 41.84 105 ARG A C 1
ATOM 861 O O . ARG A 1 105 ? 33.584 20.968 -17.040 1.00 41.84 105 ARG A O 1
ATOM 868 N N . THR A 1 106 ? 31.861 22.116 -17.885 1.00 35.84 106 THR A N 1
ATOM 869 C CA . THR A 1 106 ? 32.065 23.311 -17.040 1.00 35.84 106 THR A CA 1
ATOM 870 C C . THR A 1 106 ? 31.434 23.211 -15.648 1.00 35.84 106 THR A C 1
ATOM 872 O O . THR A 1 106 ? 31.669 24.083 -14.823 1.00 35.84 106 THR A O 1
ATOM 875 N N . ALA A 1 107 ? 30.679 22.149 -15.352 1.00 38.62 107 ALA A N 1
ATOM 876 C CA . ALA A 1 107 ? 30.052 21.925 -14.043 1.00 38.62 107 ALA A CA 1
ATOM 877 C C . ALA A 1 107 ? 30.931 21.139 -13.040 1.00 38.62 107 ALA A C 1
ATOM 879 O O . ALA A 1 107 ? 30.450 20.784 -11.972 1.00 38.62 107 ALA A O 1
ATOM 880 N N . ILE A 1 108 ? 32.196 20.841 -13.374 1.00 39.97 108 ILE A N 1
ATOM 881 C CA . ILE A 1 108 ? 33.095 20.014 -12.538 1.00 39.97 108 ILE A CA 1
ATOM 882 C C . ILE A 1 108 ? 34.184 20.848 -11.816 1.00 39.97 108 ILE A C 1
ATOM 884 O O . ILE A 1 108 ? 34.892 20.316 -10.972 1.00 39.97 108 ILE A O 1
ATOM 888 N N . PHE A 1 109 ? 34.307 22.160 -12.067 1.00 35.25 109 PHE A N 1
ATOM 889 C CA . PHE A 1 109 ? 35.401 22.980 -11.501 1.00 35.25 109 PHE A CA 1
ATOM 890 C C . PHE A 1 109 ? 34.967 24.308 -10.858 1.00 35.25 109 PHE A C 1
ATOM 892 O O . PHE A 1 109 ? 35.669 25.307 -10.978 1.00 35.25 109 PHE A O 1
ATOM 899 N N . ALA A 1 110 ? 33.828 24.342 -10.168 1.00 33.84 110 ALA A N 1
ATOM 900 C CA . ALA A 1 110 ? 33.450 25.505 -9.362 1.00 33.84 110 ALA A CA 1
ATOM 901 C C . ALA A 1 110 ? 32.750 25.076 -8.064 1.00 33.84 110 ALA A C 1
ATOM 903 O O . ALA A 1 110 ? 31.575 25.354 -7.859 1.00 33.84 110 ALA A O 1
ATOM 904 N N . GLU A 1 111 ? 33.481 24.377 -7.199 1.00 40.81 111 GLU A N 1
ATOM 905 C CA . GLU A 1 111 ? 33.183 24.324 -5.765 1.00 40.81 111 GLU A CA 1
ATOM 906 C C . GLU A 1 111 ? 34.431 24.778 -5.008 1.00 40.81 111 GLU A C 1
ATOM 908 O O . GLU A 1 111 ? 35.259 23.965 -4.614 1.00 40.81 111 GLU A O 1
ATOM 913 N N . GLU A 1 112 ? 34.577 26.089 -4.826 1.00 39.81 112 GLU A N 1
ATOM 914 C CA . GLU A 1 112 ? 35.226 26.624 -3.631 1.00 39.81 112 GLU A CA 1
ATOM 915 C C . GLU A 1 112 ? 34.666 28.026 -3.338 1.00 39.81 112 GLU A C 1
ATOM 917 O O . GLU A 1 112 ? 34.448 28.818 -4.252 1.00 39.81 112 GLU A O 1
ATOM 922 N N . GLU A 1 113 ? 34.425 28.271 -2.050 1.00 34.47 113 GLU A N 1
ATOM 923 C CA . GLU A 1 113 ? 33.918 29.481 -1.379 1.00 34.47 113 GLU A CA 1
ATOM 924 C C . GLU A 1 113 ? 32.395 29.766 -1.292 1.00 34.47 113 GLU A C 1
ATOM 926 O O . GLU A 1 113 ? 31.730 30.254 -2.199 1.00 34.47 113 GLU A O 1
ATOM 931 N N . GLU A 1 114 ? 31.922 29.519 -0.061 1.00 34.38 114 GLU A N 1
ATOM 932 C CA . GLU A 1 114 ? 30.902 30.212 0.742 1.00 34.38 114 GLU A CA 1
ATOM 933 C C . GLU A 1 114 ? 29.410 30.205 0.344 1.00 34.38 114 GLU A C 1
ATOM 935 O O . GLU A 1 114 ? 28.908 31.022 -0.417 1.00 34.38 114 GLU A O 1
ATOM 940 N N . GLY A 1 115 ? 28.666 29.359 1.072 1.00 32.28 115 GLY A N 1
ATOM 941 C CA . GLY A 1 115 ? 27.475 29.768 1.828 1.00 32.28 115 GLY A CA 1
ATOM 942 C C . GLY A 1 115 ? 26.204 30.127 1.052 1.00 32.28 115 GLY A C 1
ATOM 943 O O . GLY A 1 115 ? 26.000 31.278 0.696 1.00 32.28 115 GLY A O 1
ATOM 944 N N . ILE A 1 116 ? 25.269 29.172 0.951 1.00 26.86 116 ILE A N 1
ATOM 945 C CA . ILE A 1 116 ? 23.852 29.273 1.374 1.00 26.86 116 ILE A CA 1
ATOM 946 C C . ILE A 1 116 ? 23.106 27.998 0.945 1.00 26.86 116 ILE A C 1
ATOM 948 O O . ILE A 1 116 ? 23.209 27.509 -0.175 1.00 26.86 116 ILE A O 1
ATOM 952 N N . VAL A 1 117 ? 22.342 27.464 1.895 1.00 38.75 117 VAL A N 1
ATOM 953 C CA . VAL A 1 117 ? 21.506 26.267 1.803 1.00 38.75 117 VAL A CA 1
ATOM 954 C C . VAL A 1 117 ? 20.345 26.481 0.825 1.00 38.75 117 VAL A C 1
ATOM 956 O O . VAL A 1 117 ? 19.486 27.326 1.059 1.00 38.75 117 VAL A O 1
ATOM 959 N N . ALA A 1 118 ? 20.260 25.637 -0.203 1.00 31.81 118 ALA A N 1
ATOM 960 C CA . ALA A 1 118 ? 19.020 25.350 -0.915 1.00 31.81 118 ALA A CA 1
ATOM 961 C C . ALA A 1 118 ? 18.945 23.845 -1.191 1.00 31.81 118 ALA A C 1
ATOM 963 O O . ALA A 1 118 ? 19.531 23.320 -2.136 1.00 31.81 118 ALA A O 1
ATOM 964 N N . SER A 1 119 ? 18.218 23.137 -0.325 1.00 44.12 119 SER A N 1
ATOM 965 C CA . SER A 1 119 ? 17.792 21.770 -0.582 1.00 44.12 119 SER A CA 1
ATOM 966 C C . SER A 1 119 ? 16.769 21.774 -1.713 1.00 44.12 119 SER A C 1
ATOM 968 O O . SER A 1 119 ? 15.651 22.267 -1.566 1.00 44.12 119 SER A O 1
ATOM 970 N N . SER A 1 120 ? 17.123 21.189 -2.842 1.00 34.47 120 SER A N 1
ATOM 971 C CA . SER A 1 120 ? 16.162 20.654 -3.796 1.00 34.47 120 SER A CA 1
ATOM 972 C C . SER A 1 120 ? 16.776 19.375 -4.318 1.00 34.47 120 SER A C 1
ATOM 974 O O . SER A 1 120 ? 17.850 19.389 -4.916 1.00 34.47 120 SER A O 1
ATOM 976 N N . GLY A 1 121 ? 16.137 18.258 -3.971 1.00 34.25 121 GLY A N 1
ATOM 977 C CA . GLY A 1 121 ? 16.548 16.937 -4.406 1.00 34.25 121 GLY A CA 1
ATOM 978 C C . GLY A 1 121 ? 16.737 16.944 -5.914 1.00 34.25 121 GLY A C 1
ATOM 979 O O . GLY A 1 121 ? 15.852 17.359 -6.661 1.00 34.25 121 GLY A O 1
ATOM 980 N N . ILE A 1 122 ? 17.919 16.509 -6.337 1.00 30.92 122 ILE A N 1
ATOM 981 C CA . ILE A 1 122 ? 18.251 16.249 -7.728 1.00 30.92 122 ILE A CA 1
ATOM 982 C C . ILE A 1 122 ? 17.345 15.097 -8.175 1.00 30.92 122 ILE A C 1
ATOM 984 O O . ILE A 1 122 ? 17.667 13.920 -8.027 1.00 30.92 122 ILE A O 1
ATOM 988 N N . ILE A 1 123 ? 16.158 15.453 -8.662 1.00 38.94 123 ILE A N 1
ATOM 989 C CA . ILE A 1 123 ? 15.337 14.599 -9.507 1.00 38.94 123 ILE A CA 1
ATOM 990 C C . ILE A 1 123 ? 16.109 14.474 -10.818 1.00 38.94 123 ILE A C 1
ATOM 992 O O . ILE A 1 123 ? 16.504 15.472 -11.422 1.00 38.94 123 ILE A O 1
ATOM 996 N N . GLY A 1 124 ? 16.383 13.234 -11.219 1.00 35.28 124 GLY A N 1
ATOM 997 C CA . GLY A 1 124 ? 17.063 12.929 -12.466 1.00 35.28 124 GLY A CA 1
ATOM 998 C C . GLY A 1 124 ? 16.305 13.515 -13.653 1.00 35.28 124 GLY A C 1
ATOM 999 O O . GLY A 1 124 ? 15.280 12.985 -14.060 1.00 35.28 124 GLY A O 1
ATOM 1000 N N . ASN A 1 125 ? 16.853 14.570 -14.252 1.00 41.88 125 ASN A N 1
ATOM 1001 C CA . ASN A 1 125 ? 16.384 15.127 -15.523 1.00 41.88 125 ASN A CA 1
ATOM 1002 C C . ASN A 1 125 ? 16.920 14.351 -16.737 1.00 41.88 125 ASN A C 1
ATOM 1004 O O . ASN A 1 125 ? 17.120 14.917 -17.808 1.00 41.88 125 ASN A O 1
ATOM 1008 N N . ASN A 1 126 ? 17.103 13.041 -16.591 1.00 38.81 126 ASN A N 1
ATOM 1009 C CA . ASN A 1 126 ? 17.338 12.143 -17.708 1.00 38.81 126 ASN A CA 1
ATOM 1010 C C . ASN A 1 126 ? 16.166 11.168 -17.739 1.00 38.81 126 ASN A C 1
ATOM 1012 O O . ASN A 1 126 ? 16.219 10.157 -17.049 1.00 38.81 126 ASN A O 1
ATOM 1016 N N . ASP A 1 127 ? 15.091 11.547 -18.434 1.00 39.78 127 ASP A N 1
ATOM 1017 C CA . ASP A 1 127 ? 14.435 10.765 -19.500 1.00 39.78 127 ASP A CA 1
ATOM 1018 C C . ASP A 1 127 ? 12.975 11.227 -19.706 1.00 39.78 127 ASP A C 1
ATOM 1020 O O . ASP A 1 127 ? 12.011 10.561 -19.337 1.00 39.78 127 ASP A O 1
ATOM 1024 N N . MET A 1 128 ? 12.778 12.411 -20.295 1.00 39.91 128 MET A N 1
ATOM 1025 C CA . MET A 1 128 ? 11.429 12.943 -20.563 1.00 39.91 128 MET A CA 1
ATOM 1026 C C . MET A 1 128 ? 10.754 12.295 -21.790 1.00 39.91 128 MET A C 1
ATOM 1028 O O . MET A 1 128 ? 9.646 12.677 -22.151 1.00 39.91 128 MET A O 1
ATOM 1032 N N . PHE A 1 129 ? 11.404 11.328 -22.451 1.00 37.78 129 PHE A N 1
ATOM 1033 C CA . PHE A 1 129 ? 10.895 10.712 -23.683 1.00 37.78 129 PHE A CA 1
ATOM 1034 C C . PHE A 1 129 ? 10.548 9.221 -23.573 1.00 37.78 129 PHE A C 1
ATOM 1036 O O . PHE A 1 129 ? 10.075 8.648 -24.554 1.00 37.78 129 PHE A O 1
ATOM 1043 N N . LEU A 1 130 ? 10.686 8.599 -22.396 1.00 40.28 130 LEU A N 1
ATOM 1044 C CA . LEU A 1 130 ? 10.278 7.201 -22.178 1.00 40.28 130 LEU A CA 1
ATOM 1045 C C . LEU A 1 130 ? 9.037 7.018 -21.298 1.00 40.28 130 LEU A C 1
ATOM 1047 O O . LEU A 1 130 ? 8.568 5.894 -21.121 1.00 40.28 130 LEU A O 1
ATOM 1051 N N . GLN A 1 131 ? 8.444 8.099 -20.798 1.00 41.91 131 GLN A N 1
ATOM 1052 C CA . GLN A 1 131 ? 7.261 8.016 -19.952 1.00 41.91 131 GLN A CA 1
ATOM 1053 C C . GLN A 1 131 ? 5.994 8.296 -20.763 1.00 41.91 131 GLN A C 1
ATOM 1055 O O . GLN A 1 131 ? 5.452 9.397 -20.762 1.00 41.91 131 GLN A O 1
ATOM 1060 N N . VAL A 1 132 ? 5.483 7.265 -21.441 1.00 37.81 132 VAL A N 1
ATOM 1061 C CA . VAL A 1 132 ? 4.083 7.247 -21.893 1.00 37.81 132 VAL A CA 1
ATOM 1062 C C . VAL A 1 132 ? 3.199 7.013 -20.662 1.00 37.81 132 VAL A C 1
ATOM 1064 O O . VAL A 1 132 ? 2.669 5.929 -20.436 1.00 37.81 132 VAL A O 1
ATOM 1067 N N . GLY A 1 133 ? 3.111 8.030 -19.809 1.00 44.12 133 GLY A N 1
ATOM 1068 C CA . GLY A 1 133 ? 2.074 8.182 -18.798 1.00 44.12 133 GLY A CA 1
ATOM 1069 C C . GLY A 1 133 ? 1.164 9.310 -19.257 1.00 44.12 133 GLY A C 1
ATOM 1070 O O . GLY A 1 133 ? 1.644 10.385 -19.607 1.00 44.12 133 GLY A O 1
ATOM 1071 N N . THR A 1 134 ? -0.139 9.058 -19.327 1.00 43.31 134 THR A N 1
ATOM 1072 C CA . THR A 1 134 ? -1.128 10.097 -19.625 1.00 43.31 134 THR A CA 1
ATOM 1073 C C . THR A 1 134 ? -1.005 11.239 -18.613 1.00 43.31 134 THR A C 1
ATOM 1075 O O . THR A 1 134 ? -0.604 11.025 -17.471 1.00 43.31 134 THR A O 1
ATOM 1078 N N . VAL A 1 135 ? -1.362 12.460 -19.015 1.00 42.78 135 VAL A N 1
ATOM 1079 C CA . VAL A 1 135 ? -1.411 13.640 -18.127 1.00 42.78 135 VAL A CA 1
ATOM 1080 C C . VAL A 1 135 ? -2.225 13.390 -16.847 1.00 42.78 135 VAL A C 1
ATOM 1082 O O . VAL A 1 135 ? -1.892 13.938 -15.799 1.00 42.78 135 VAL A O 1
ATOM 1085 N N . ASP A 1 136 ? -3.197 12.478 -16.895 1.00 44.53 136 ASP A N 1
ATOM 1086 C CA . ASP A 1 136 ? -3.960 12.016 -15.730 1.00 44.53 136 ASP A CA 1
ATOM 1087 C C . ASP A 1 136 ? -3.078 11.323 -14.674 1.00 44.53 136 ASP A C 1
ATOM 1089 O O . ASP A 1 136 ? -3.249 11.553 -13.480 1.00 44.53 136 ASP A O 1
ATOM 1093 N N . ALA A 1 137 ? -2.064 10.554 -15.091 1.00 47.19 137 ALA A N 1
ATOM 1094 C CA . ALA A 1 137 ? -1.138 9.874 -14.180 1.00 47.19 137 ALA A CA 1
ATOM 1095 C C . ALA A 1 137 ? -0.218 10.851 -13.424 1.00 47.19 137 ALA A C 1
ATOM 1097 O O . ALA A 1 137 ? 0.257 10.535 -12.334 1.00 47.19 137 ALA A O 1
ATOM 1098 N N . ILE A 1 138 ? 0.029 12.038 -13.991 1.00 45.34 138 ILE A N 1
ATOM 1099 C CA . ILE A 1 138 ? 0.829 13.097 -13.359 1.00 45.34 138 ILE A CA 1
ATOM 1100 C C . ILE A 1 138 ? -0.022 13.868 -12.338 1.00 45.34 138 ILE A C 1
ATOM 1102 O O . ILE A 1 138 ? 0.476 14.211 -11.268 1.00 45.34 138 ILE A O 1
ATOM 1106 N N . ALA A 1 139 ? -1.307 14.096 -12.630 1.00 39.56 139 ALA A N 1
ATOM 1107 C CA . ALA A 1 139 ? -2.234 14.753 -11.707 1.00 39.56 139 ALA A CA 1
ATOM 1108 C C . ALA A 1 139 ? -2.550 13.885 -10.472 1.00 39.56 139 ALA A C 1
ATOM 1110 O O . ALA A 1 139 ? -2.678 14.395 -9.360 1.00 39.56 139 ALA A O 1
ATOM 1111 N N . GLU A 1 140 ? -2.618 12.564 -10.642 1.00 47.28 140 GLU A N 1
ATOM 1112 C CA . GLU A 1 140 ? -2.942 11.623 -9.562 1.00 47.28 140 GLU A CA 1
ATOM 1113 C C . GLU A 1 140 ? -1.772 11.400 -8.583 1.00 47.28 140 GLU A C 1
ATOM 1115 O O . GLU A 1 140 ? -1.985 11.106 -7.407 1.00 47.28 140 GLU A O 1
ATOM 1120 N N . ALA A 1 141 ? -0.529 11.637 -9.022 1.00 47.72 141 ALA A N 1
ATOM 1121 C CA . ALA A 1 141 ? 0.673 11.570 -8.185 1.00 47.72 141 ALA A CA 1
ATOM 1122 C C . ALA A 1 141 ? 0.786 12.708 -7.141 1.00 47.72 141 ALA A C 1
ATOM 1124 O O . ALA A 1 141 ? 1.697 12.681 -6.316 1.00 47.72 141 ALA A O 1
ATOM 1125 N N . GLN A 1 142 ? -0.120 13.696 -7.155 1.00 41.06 142 GLN A N 1
ATOM 1126 C CA . GLN A 1 142 ? -0.109 14.857 -6.249 1.00 41.06 142 GLN A CA 1
ATOM 1127 C C . GLN A 1 142 ? -1.229 14.849 -5.188 1.00 41.06 142 GLN A C 1
ATOM 1129 O O . GLN A 1 142 ? -1.364 15.811 -4.431 1.00 41.06 142 GLN A O 1
ATOM 1134 N N . SER A 1 143 ? -2.040 13.789 -5.098 1.00 43.56 143 SER A N 1
ATOM 1135 C CA . SER A 1 143 ? -3.103 13.704 -4.086 1.00 43.56 143 SER A CA 1
ATOM 1136 C C . SER A 1 143 ? -2.538 13.365 -2.699 1.00 43.56 143 SER A C 1
ATOM 1138 O O . SER A 1 143 ? -2.088 12.251 -2.453 1.00 43.56 143 SER A O 1
ATOM 1140 N N . THR A 1 144 ? -2.617 14.311 -1.761 1.00 48.44 144 THR A N 1
ATOM 1141 C CA . THR A 1 144 ? -2.252 14.144 -0.337 1.00 48.44 144 THR A CA 1
ATOM 1142 C C . THR A 1 144 ? -3.388 13.573 0.525 1.00 48.44 144 THR A C 1
ATOM 1144 O O . THR A 1 144 ? -3.293 13.545 1.754 1.00 48.44 144 THR A O 1
ATOM 1147 N N . LYS A 1 145 ? -4.502 13.142 -0.083 1.00 54.53 145 LYS A N 1
ATOM 1148 C CA . LYS A 1 145 ? -5.647 12.571 0.642 1.00 54.53 145 LYS A CA 1
ATOM 1149 C C . LYS A 1 145 ? -5.290 11.157 1.100 1.00 54.53 145 LYS A C 1
ATOM 1151 O O . LYS A 1 145 ? -5.005 10.336 0.245 1.00 54.53 145 LYS A O 1
ATOM 1156 N N . ALA A 1 146 ? -5.339 10.890 2.408 1.00 59.97 146 ALA A N 1
ATOM 1157 C CA . ALA A 1 146 ? -5.086 9.563 2.974 1.00 59.97 146 ALA A CA 1
ATOM 1158 C C . ALA A 1 146 ? -5.908 8.465 2.271 1.00 59.97 146 ALA A C 1
ATOM 1160 O O . ALA A 1 146 ? -7.090 8.674 1.985 1.00 59.97 146 ALA A O 1
ATOM 1161 N N . ASP A 1 147 ? -5.302 7.296 2.045 1.00 62.72 147 ASP A N 1
ATOM 1162 C CA . ASP A 1 147 ? -5.871 6.186 1.258 1.00 62.72 147 ASP A CA 1
ATOM 1163 C C . ASP A 1 147 ? -7.014 5.423 1.966 1.00 62.72 147 ASP A C 1
ATOM 1165 O O . ASP A 1 147 ? -7.398 4.321 1.574 1.00 62.72 147 ASP A O 1
ATOM 1169 N N . TYR A 1 148 ? -7.598 6.007 3.014 1.00 69.19 148 TYR A N 1
ATOM 1170 C CA . TYR A 1 148 ? -8.702 5.432 3.770 1.00 69.19 148 TYR A CA 1
ATOM 1171 C C . TYR A 1 148 ? -9.829 6.441 3.990 1.00 69.19 148 TYR A C 1
ATOM 1173 O O . TYR A 1 148 ? -9.610 7.624 4.258 1.00 69.19 148 TYR A O 1
ATOM 1181 N N . GLU A 1 149 ? -11.068 5.953 3.935 1.00 78.38 149 GLU A N 1
ATOM 1182 C CA . GLU A 1 149 ? -12.244 6.760 4.243 1.00 78.38 149 GLU A CA 1
ATOM 1183 C C . GLU A 1 149 ? -12.734 6.488 5.667 1.00 78.38 149 GLU A C 1
ATOM 1185 O O . GLU A 1 149 ? -12.918 5.344 6.085 1.00 78.38 149 GLU A O 1
ATOM 1190 N N . ILE A 1 150 ? -12.943 7.563 6.430 1.00 83.81 150 ILE A N 1
ATOM 1191 C CA . ILE A 1 150 ? -13.591 7.504 7.742 1.00 83.81 150 ILE A CA 1
ATOM 1192 C C . ILE A 1 150 ? -15.096 7.628 7.516 1.00 83.81 150 ILE A C 1
ATOM 1194 O O . ILE A 1 150 ? -15.581 8.679 7.088 1.00 83.81 150 ILE A O 1
ATOM 1198 N N . TYR A 1 151 ? -15.847 6.577 7.840 1.00 87.81 151 TYR A N 1
ATOM 1199 C CA . TYR A 1 151 ? -17.299 6.599 7.707 1.00 87.81 151 TYR A CA 1
ATOM 1200 C C . TYR A 1 151 ? -17.925 7.456 8.807 1.00 87.81 151 TYR A C 1
ATOM 1202 O O . TYR A 1 151 ? -17.540 7.380 9.973 1.00 87.81 151 TYR A O 1
ATOM 1210 N N . LYS A 1 152 ? -18.935 8.250 8.450 1.00 91.75 152 LYS A N 1
ATOM 1211 C CA . LYS A 1 152 ? -19.760 8.992 9.410 1.00 91.75 152 LYS A CA 1
ATOM 1212 C C . LYS A 1 152 ? -21.032 8.200 9.685 1.00 91.75 152 LYS A C 1
ATOM 1214 O O . LYS A 1 152 ? -21.805 7.944 8.765 1.00 91.75 152 LYS A O 1
ATOM 1219 N N . TYR A 1 153 ? -21.264 7.829 10.940 1.00 92.69 153 TYR A N 1
ATOM 1220 C CA . TYR A 1 153 ? -22.473 7.116 11.350 1.00 92.69 153 TYR A CA 1
ATOM 1221 C C . TYR A 1 153 ? -23.299 7.936 12.336 1.00 92.69 153 TYR A C 1
ATOM 1223 O O . TYR A 1 153 ? -22.798 8.339 13.381 1.00 92.69 153 TYR A O 1
ATOM 1231 N N . THR A 1 154 ? -24.578 8.151 12.034 1.00 94.38 154 THR A N 1
ATOM 1232 C CA . THR A 1 154 ? -25.519 8.793 12.960 1.00 94.38 154 THR A CA 1
ATOM 1233 C C . THR A 1 154 ? -26.195 7.737 13.828 1.00 94.38 154 THR A C 1
ATOM 1235 O O . THR A 1 154 ? -26.918 6.883 13.313 1.00 94.38 154 THR A O 1
ATOM 1238 N N . VAL A 1 155 ? -25.984 7.826 15.141 1.00 94.25 155 VAL A N 1
ATOM 1239 C CA . VAL A 1 155 ? -26.545 6.921 16.151 1.00 94.25 155 VAL A CA 1
ATOM 1240 C C . VAL A 1 155 ? -28.070 6.944 16.102 1.00 94.25 155 VAL A C 1
ATOM 1242 O O . VAL A 1 155 ? -28.697 8.005 16.193 1.00 94.25 155 VAL A O 1
ATOM 1245 N N . LYS A 1 156 ? -28.671 5.761 16.003 1.00 93.25 156 LYS A N 1
ATOM 1246 C CA . LYS A 1 156 ? -30.118 5.543 16.034 1.00 93.25 156 LYS A CA 1
ATOM 1247 C C . LYS A 1 156 ? -30.564 5.049 17.408 1.00 93.25 156 LYS A C 1
ATOM 1249 O O . LYS A 1 156 ? -29.763 4.633 18.242 1.00 93.25 156 LYS A O 1
ATOM 1254 N N . SER A 1 157 ? -31.871 5.113 17.651 1.00 93.12 157 SER A N 1
ATOM 1255 C CA . SER A 1 157 ? -32.460 4.557 18.872 1.00 93.12 157 SER A CA 1
ATOM 1256 C C . SER A 1 157 ? -32.170 3.056 18.968 1.00 93.12 157 SER A C 1
ATOM 1258 O O . SER A 1 157 ? -32.413 2.327 18.008 1.00 93.12 157 SER A O 1
ATOM 1260 N N . GLY A 1 158 ? -31.647 2.612 20.113 1.00 87.50 158 GLY A N 1
ATOM 1261 C CA . GLY A 1 158 ? -31.276 1.215 20.367 1.00 87.50 158 GLY A CA 1
ATOM 1262 C C . GLY A 1 158 ? -29.857 0.821 19.939 1.00 87.50 158 GLY A C 1
ATOM 1263 O O . GLY A 1 158 ? -29.447 -0.305 20.213 1.00 87.50 158 GLY A O 1
ATOM 1264 N N . ASP A 1 159 ? -29.090 1.720 19.315 1.00 91.44 159 ASP A N 1
ATOM 1265 C CA . ASP A 1 159 ? -27.700 1.433 18.964 1.00 91.44 159 ASP A CA 1
ATOM 1266 C C . ASP A 1 159 ? -26.799 1.373 20.205 1.00 91.44 159 ASP A C 1
ATOM 1268 O O . ASP A 1 159 ? -26.869 2.216 21.104 1.00 91.44 159 ASP A O 1
ATOM 1272 N N . THR A 1 160 ? -25.879 0.411 20.209 1.00 90.25 160 THR A N 1
ATOM 1273 C CA . THR A 1 160 ? -24.770 0.336 21.160 1.00 90.25 160 THR A CA 1
ATOM 1274 C C . THR A 1 160 ? -23.457 0.466 20.401 1.00 90.25 160 THR A C 1
ATOM 1276 O O . THR A 1 160 ? -23.372 0.155 19.211 1.00 90.25 160 THR A O 1
ATOM 1279 N N . LEU A 1 161 ? -22.384 0.879 21.083 1.00 88.81 161 LEU A N 1
ATOM 1280 C CA . LEU A 1 161 ? -21.059 0.873 20.458 1.00 88.81 161 LEU A CA 1
ATOM 1281 C C . LEU A 1 161 ? -20.681 -0.521 19.939 1.00 88.81 161 LEU A C 1
ATOM 1283 O O . LEU A 1 161 ? -20.072 -0.619 18.880 1.00 88.81 161 LEU A O 1
ATOM 1287 N N . SER A 1 162 ? -21.070 -1.589 20.642 1.00 88.25 162 SER A N 1
ATOM 1288 C CA . SER A 1 162 ? -20.814 -2.970 20.228 1.00 88.25 162 SER A CA 1
ATOM 1289 C C . SER A 1 162 ? -21.584 -3.378 18.968 1.00 88.25 162 SER A C 1
ATOM 1291 O O . SER A 1 162 ? -20.990 -3.991 18.082 1.00 88.25 162 SER A O 1
ATOM 1293 N N . SER A 1 163 ? -22.869 -3.019 18.840 1.00 90.19 163 SER A N 1
ATOM 1294 C CA . SER A 1 163 ? -23.669 -3.363 17.656 1.00 90.19 163 SER A CA 1
ATOM 1295 C C . SER A 1 163 ? -23.203 -2.592 16.421 1.00 90.19 163 SER A C 1
ATOM 1297 O O . SER A 1 163 ? -23.111 -3.161 15.331 1.00 90.19 163 SER A O 1
ATOM 1299 N N . ILE A 1 164 ? -22.814 -1.325 16.596 1.00 90.44 164 ILE A N 1
ATOM 1300 C CA . ILE A 1 164 ? -22.192 -0.522 15.538 1.00 90.44 164 ILE A CA 1
ATOM 1301 C C . ILE A 1 164 ? -20.833 -1.125 15.157 1.00 90.44 164 ILE A C 1
ATOM 1303 O O . ILE A 1 164 ? -20.577 -1.354 13.979 1.00 90.44 164 ILE A O 1
ATOM 1307 N N . ALA A 1 165 ? -19.978 -1.443 16.132 1.00 87.25 165 ALA A N 1
ATOM 1308 C CA . ALA A 1 165 ? -18.671 -2.054 15.890 1.00 87.25 165 ALA A CA 1
ATOM 1309 C C . ALA A 1 165 ? -18.783 -3.345 15.067 1.00 87.25 165 ALA A C 1
ATOM 1311 O O . ALA A 1 165 ? -18.115 -3.491 14.044 1.00 87.25 165 ALA A O 1
ATOM 1312 N N . GLN A 1 166 ? -19.705 -4.231 15.452 1.00 86.88 166 GLN A N 1
ATOM 1313 C CA . GLN A 1 166 ? -19.979 -5.474 14.738 1.00 86.88 166 GLN A CA 1
ATOM 1314 C C . GLN A 1 166 ? -20.453 -5.225 13.302 1.00 86.88 166 GLN A C 1
ATOM 1316 O O . GLN A 1 166 ? -19.975 -5.881 12.379 1.00 86.88 166 GLN A O 1
ATOM 1321 N N . LYS A 1 167 ? -21.355 -4.257 13.098 1.00 86.12 167 LYS A N 1
ATOM 1322 C CA . LYS A 1 167 ? -21.874 -3.899 11.772 1.00 86.12 167 LYS A CA 1
ATOM 1323 C C . LYS A 1 167 ? -20.777 -3.436 10.811 1.00 86.12 167 LYS A C 1
ATOM 1325 O O . LYS A 1 167 ? -20.851 -3.738 9.625 1.00 86.12 167 LYS A O 1
ATOM 1330 N N . TYR A 1 168 ? -19.789 -2.705 11.318 1.00 85.38 168 TYR A N 1
ATOM 1331 C CA . TYR A 1 168 ? -18.675 -2.179 10.525 1.00 85.38 168 TYR A CA 1
ATOM 1332 C C . TYR A 1 168 ? -17.429 -3.079 10.550 1.00 85.38 168 TYR A C 1
ATOM 1334 O O . TYR A 1 168 ? -16.414 -2.725 9.958 1.00 85.38 168 TYR A O 1
ATOM 1342 N N . GLY A 1 169 ? -17.486 -4.240 11.212 1.00 83.06 169 GLY A N 1
ATOM 1343 C CA . GLY A 1 169 ? -16.365 -5.182 11.278 1.00 83.06 169 GLY A CA 1
ATOM 1344 C C . GLY A 1 169 ? -15.148 -4.660 12.052 1.00 83.06 169 GLY A C 1
ATOM 1345 O O . GLY A 1 169 ? -14.030 -5.115 11.815 1.00 83.06 169 GLY A O 1
ATOM 1346 N N . VAL A 1 170 ? -15.347 -3.715 12.975 1.00 87.00 170 VAL A N 1
ATOM 1347 C CA . VAL A 1 170 ? -14.281 -3.112 13.790 1.00 87.00 170 VAL A CA 1
ATOM 1348 C C . VAL A 1 170 ? -14.469 -3.412 15.275 1.00 87.00 170 VAL A C 1
ATOM 1350 O O . VAL A 1 170 ? -15.526 -3.848 15.721 1.00 87.00 170 VAL A O 1
ATOM 1353 N N . LYS A 1 171 ? -13.430 -3.183 16.076 1.00 87.25 171 LYS A N 1
ATOM 1354 C CA . LYS A 1 171 ? -13.476 -3.285 17.535 1.00 87.25 171 LYS A CA 1
ATOM 1355 C C . LYS A 1 171 ? -14.217 -2.084 18.115 1.00 87.25 171 LYS A C 1
ATOM 1357 O O . LYS A 1 171 ? -14.016 -0.948 17.686 1.00 87.25 171 LYS A O 1
ATOM 1362 N N . GLN A 1 172 ? -14.997 -2.328 19.168 1.00 88.88 172 GLN A N 1
ATOM 1363 C CA . GLN A 1 172 ? -15.648 -1.272 19.954 1.00 88.88 172 GLN A CA 1
ATOM 1364 C C . GLN A 1 172 ? -14.642 -0.202 20.403 1.00 88.88 172 GLN A C 1
ATOM 1366 O O . GLN A 1 172 ? -14.908 0.995 20.301 1.00 88.88 172 GLN A O 1
ATOM 1371 N N . ASP A 1 173 ? -13.460 -0.639 20.829 1.00 87.69 173 ASP A N 1
ATOM 1372 C CA . ASP A 1 173 ? -12.378 0.231 21.278 1.00 87.69 173 ASP A CA 1
ATOM 1373 C C . ASP A 1 173 ? -11.899 1.195 20.186 1.00 87.69 173 ASP A C 1
ATOM 1375 O O . ASP A 1 173 ? -11.650 2.362 20.472 1.00 87.69 173 ASP A O 1
ATOM 1379 N N . THR A 1 174 ? -11.850 0.747 18.930 1.00 89.25 174 THR A N 1
ATOM 1380 C CA . THR A 1 174 ? -11.459 1.579 17.787 1.00 89.25 174 THR A CA 1
ATOM 1381 C C . THR A 1 174 ? -12.443 2.723 17.558 1.00 89.25 174 THR A C 1
ATOM 1383 O O . THR A 1 174 ? -12.019 3.868 17.401 1.00 89.25 174 THR A O 1
ATOM 1386 N N . ILE A 1 175 ? -13.752 2.451 17.618 1.00 89.88 175 ILE A N 1
ATOM 1387 C CA . ILE A 1 175 ? -14.782 3.500 17.524 1.00 89.88 175 ILE A CA 1
ATOM 1388 C C . ILE A 1 175 ? -14.674 4.446 18.718 1.00 89.88 175 ILE A C 1
ATOM 1390 O O . ILE A 1 175 ? -14.719 5.665 18.561 1.00 89.88 175 ILE A O 1
ATOM 1394 N N . ARG A 1 176 ? -14.499 3.894 19.920 1.00 88.56 176 ARG A N 1
ATOM 1395 C CA . ARG A 1 176 ? -14.381 4.674 21.150 1.00 88.56 176 ARG A CA 1
ATOM 1396 C C . ARG A 1 176 ? -13.232 5.684 21.068 1.00 88.56 176 ARG A C 1
ATOM 1398 O O . ARG A 1 176 ? -13.439 6.870 21.314 1.00 88.56 176 ARG A O 1
ATOM 1405 N N . TRP A 1 177 ? -12.049 5.227 20.665 1.00 87.56 177 TRP A N 1
ATOM 1406 C CA . TRP A 1 177 ? -10.863 6.063 20.496 1.00 87.56 177 TRP A CA 1
ATOM 1407 C C . TRP A 1 177 ? -11.033 7.120 19.407 1.00 87.56 177 TRP A C 1
ATOM 1409 O O . TRP A 1 177 ? -10.697 8.277 19.640 1.00 87.56 177 TRP A O 1
ATOM 1419 N N . ALA A 1 178 ? -11.608 6.756 18.257 1.00 88.88 178 ALA A N 1
ATOM 1420 C CA . ALA A 1 178 ? -11.834 7.693 17.157 1.00 88.88 178 ALA A CA 1
ATOM 1421 C C . ALA A 1 178 ? -12.778 8.852 17.518 1.00 88.88 178 ALA A C 1
ATOM 1423 O O . ALA A 1 178 ? -12.690 9.926 16.926 1.00 88.88 178 ALA A O 1
ATOM 1424 N N . ASN A 1 179 ? -13.645 8.644 18.512 1.00 90.88 179 ASN A N 1
ATOM 1425 C CA . ASN A 1 179 ? -14.666 9.597 18.936 1.00 90.88 179 ASN A CA 1
ATOM 1426 C C . ASN A 1 179 ? -14.398 10.224 20.309 1.00 90.88 179 ASN A C 1
ATOM 1428 O O . ASN A 1 179 ? -15.286 10.875 20.858 1.00 90.88 179 ASN A O 1
ATOM 1432 N N . ASN A 1 180 ? -13.198 10.035 20.873 1.00 86.31 180 ASN A N 1
ATOM 1433 C CA . ASN A 1 180 ? -12.824 10.528 22.205 1.00 86.31 180 ASN A CA 1
ATOM 1434 C C . ASN A 1 180 ? -13.813 10.114 23.313 1.00 86.31 180 ASN A C 1
ATOM 1436 O O . ASN A 1 180 ? -14.052 10.860 24.263 1.00 86.31 180 ASN A O 1
ATOM 1440 N N . ILE A 1 181 ? -14.405 8.924 23.195 1.00 83.94 181 ILE A N 1
ATOM 1441 C CA . ILE A 1 181 ? -15.319 8.383 24.200 1.00 83.94 181 ILE A CA 1
ATOM 1442 C C . ILE A 1 181 ? -14.464 7.736 25.312 1.00 83.94 181 ILE A C 1
ATOM 1444 O O . ILE A 1 181 ? -13.625 6.884 25.017 1.00 83.94 181 ILE A O 1
ATOM 1448 N N . PRO A 1 182 ? -14.605 8.118 26.595 1.00 78.44 182 PRO A N 1
ATOM 1449 C CA . PRO A 1 182 ? -13.825 7.513 27.676 1.00 78.44 182 PRO A CA 1
ATOM 1450 C C . PRO A 1 182 ? -14.196 6.045 27.923 1.00 78.44 182 PRO A C 1
ATOM 1452 O O . PRO A 1 182 ? -15.370 5.674 27.861 1.00 78.44 182 PRO A O 1
ATOM 1455 N N . SER A 1 183 ? -13.214 5.213 28.282 1.00 70.69 183 SER A N 1
ATOM 1456 C CA . SER A 1 183 ? -13.461 3.827 28.701 1.00 70.69 183 SER A CA 1
ATOM 1457 C C . SER A 1 183 ? -14.440 3.776 29.879 1.00 70.69 183 SER A C 1
ATOM 1459 O O . SER A 1 183 ? -14.255 4.475 30.874 1.00 70.69 183 SER A O 1
ATOM 1461 N N . GLY A 1 184 ? -15.487 2.954 29.767 1.00 67.38 184 GLY A N 1
ATOM 1462 C CA . GLY A 1 184 ? -16.523 2.817 30.797 1.00 67.38 184 GLY A CA 1
ATOM 1463 C C . GLY A 1 184 ? -17.659 3.845 30.716 1.00 67.38 184 GLY A C 1
ATOM 1464 O O . GLY A 1 184 ? -18.575 3.790 31.533 1.00 67.38 184 GLY A O 1
ATOM 1465 N N . ARG A 1 185 ? -17.646 4.763 29.737 1.00 69.94 185 ARG A N 1
ATOM 1466 C CA . ARG A 1 185 ? -18.770 5.669 29.430 1.00 69.94 185 ARG A CA 1
ATOM 1467 C C . ARG A 1 185 ? -19.257 5.474 27.995 1.00 69.94 185 ARG A C 1
ATOM 1469 O O . ARG A 1 185 ? -19.240 6.397 27.189 1.00 69.94 185 ARG A O 1
ATOM 1476 N N . ASP A 1 186 ? -19.745 4.272 27.706 1.00 74.81 186 ASP A N 1
ATOM 1477 C CA . ASP A 1 186 ? -20.203 3.848 26.373 1.00 74.81 186 ASP A CA 1
ATOM 1478 C C . ASP A 1 186 ? -21.624 4.349 26.016 1.00 74.81 186 ASP A C 1
ATOM 1480 O O . ASP A 1 186 ? -22.301 3.790 25.152 1.00 74.81 186 ASP A O 1
ATOM 1484 N N . THR A 1 187 ? -22.115 5.391 26.696 1.00 81.69 187 THR A N 1
ATOM 1485 C CA . THR A 1 187 ? -23.461 5.933 26.481 1.00 81.69 187 THR A CA 1
ATOM 1486 C C . THR A 1 187 ? -23.498 6.784 25.217 1.00 81.69 187 THR A C 1
ATOM 1488 O O . THR A 1 187 ? -22.863 7.836 25.147 1.00 81.69 187 THR A O 1
ATOM 1491 N N . LEU A 1 188 ? -24.287 6.350 24.235 1.00 87.31 188 LEU A N 1
ATOM 1492 C CA . LEU A 1 188 ? -24.506 7.072 22.985 1.00 87.31 188 LEU A CA 1
ATOM 1493 C C . LEU A 1 188 ? -25.794 7.893 23.040 1.00 87.31 188 LEU A C 1
ATOM 1495 O O . LEU A 1 188 ? -26.789 7.476 23.635 1.00 87.31 188 LEU A O 1
ATOM 1499 N N . ARG A 1 189 ? -25.790 9.064 22.396 1.00 89.88 189 ARG A N 1
ATOM 1500 C CA . ARG A 1 189 ? -26.997 9.882 22.215 1.00 89.88 189 ARG A CA 1
ATOM 1501 C C . ARG A 1 189 ? -27.570 9.648 20.825 1.00 89.88 189 ARG A C 1
ATOM 1503 O O . ARG A 1 189 ? -26.837 9.698 19.844 1.00 89.88 189 ARG A O 1
ATOM 1510 N N . VAL A 1 190 ? -28.882 9.449 20.726 1.00 91.75 190 VAL A N 1
ATOM 1511 C CA . VAL A 1 190 ? -29.560 9.388 19.421 1.00 91.75 190 VAL A CA 1
ATOM 1512 C C . VAL A 1 190 ? -29.294 10.690 18.657 1.00 91.75 190 VAL A C 1
ATOM 1514 O O . VAL A 1 190 ? -29.402 11.776 19.224 1.00 91.75 190 VAL A O 1
ATOM 1517 N N . GLY A 1 191 ? -28.900 10.576 17.388 1.00 88.56 191 GLY A N 1
ATOM 1518 C CA . GLY A 1 191 ? -28.481 11.700 16.546 1.00 88.56 191 GLY A CA 1
ATOM 1519 C C . GLY A 1 191 ? -26.995 12.072 16.650 1.00 88.56 191 GLY A C 1
ATOM 1520 O O . GLY A 1 191 ? -26.520 12.865 15.840 1.00 88.56 191 GLY A O 1
ATOM 1521 N N . GLN A 1 192 ? -26.235 11.495 17.588 1.00 92.31 192 GLN A N 1
ATOM 1522 C CA . GLN A 1 192 ? -24.784 11.681 17.665 1.00 92.31 192 GLN A CA 1
ATOM 1523 C C . GLN A 1 192 ? -24.109 11.133 16.403 1.00 92.31 192 GLN A C 1
ATOM 1525 O O . GLN A 1 192 ? -24.412 10.024 15.972 1.00 92.31 192 GLN A O 1
ATOM 1530 N N . VAL A 1 193 ? -23.179 11.891 15.823 1.00 93.25 193 VAL A N 1
ATOM 1531 C CA . VAL A 1 193 ? -22.378 11.435 14.679 1.00 93.25 193 VAL A CA 1
ATOM 1532 C C . VAL A 1 193 ? -21.065 10.852 15.188 1.00 93.25 193 VAL A C 1
ATOM 1534 O O . VAL A 1 193 ? -20.352 11.511 15.941 1.00 93.25 193 VAL A O 1
ATOM 1537 N N . LEU A 1 194 ? -20.763 9.624 14.775 1.00 92.81 194 LEU A N 1
ATOM 1538 C CA . LEU A 1 194 ? -19.542 8.900 15.100 1.00 92.81 194 LEU A CA 1
ATOM 1539 C C . LEU A 1 194 ? -18.647 8.757 13.865 1.00 92.81 194 LEU A C 1
ATOM 1541 O O . LEU A 1 194 ? -19.122 8.405 12.784 1.00 92.81 194 LEU A O 1
ATOM 1545 N N . ASP A 1 195 ? -17.353 8.984 14.060 1.00 91.50 195 ASP A N 1
ATOM 1546 C CA . ASP A 1 195 ? -16.269 8.621 13.152 1.00 91.50 195 ASP A CA 1
ATOM 1547 C C . ASP A 1 195 ? -15.999 7.120 13.289 1.00 91.50 195 ASP A C 1
ATOM 1549 O O . ASP A 1 195 ? -15.592 6.649 14.352 1.00 91.50 195 ASP A O 1
ATOM 1553 N N . ILE A 1 196 ? -16.228 6.360 12.223 1.00 90.38 196 ILE A N 1
ATOM 1554 C CA . ILE A 1 196 ? -15.995 4.919 12.177 1.00 90.38 196 ILE A CA 1
ATOM 1555 C C . ILE A 1 196 ? -14.809 4.660 11.244 1.00 90.38 196 ILE A C 1
ATOM 1557 O O . ILE A 1 196 ? -14.943 4.814 10.025 1.00 90.38 196 ILE A O 1
ATOM 1561 N N . PRO A 1 197 ? -13.634 4.295 11.786 1.00 88.62 197 PRO A N 1
ATOM 1562 C CA . PRO A 1 197 ? -12.501 3.898 10.964 1.00 88.62 197 PRO A CA 1
ATOM 1563 C C . PRO A 1 197 ? -12.822 2.654 10.117 1.00 88.62 197 PRO A C 1
ATOM 1565 O O . PRO A 1 197 ? -13.633 1.829 10.538 1.00 88.62 197 PRO A O 1
ATOM 1568 N N . PRO A 1 198 ? -12.168 2.474 8.958 1.00 81.38 198 PRO A N 1
ATOM 1569 C CA . PRO A 1 198 ? -12.448 1.347 8.063 1.00 81.38 198 PRO A CA 1
ATOM 1570 C C . PRO A 1 198 ? -11.865 0.013 8.551 1.00 81.38 198 PRO A C 1
ATOM 1572 O O . PRO A 1 198 ? -12.171 -1.047 8.004 1.00 81.38 198 PRO A O 1
ATOM 1575 N N . MET A 1 199 ? -11.007 0.053 9.572 1.00 84.94 199 MET A N 1
ATOM 1576 C CA . MET A 1 199 ? -10.368 -1.120 10.156 1.00 84.94 199 MET A CA 1
ATOM 1577 C C . MET A 1 199 ? -10.021 -0.906 11.628 1.00 84.94 199 MET A C 1
ATOM 1579 O O . MET A 1 199 ? -10.125 0.201 12.153 1.00 84.94 199 MET A O 1
ATOM 1583 N N . ASN A 1 200 ? -9.592 -1.978 12.294 1.00 85.94 200 ASN A N 1
ATOM 1584 C CA . ASN A 1 200 ? -9.117 -1.916 13.672 1.00 85.94 200 ASN A CA 1
ATOM 1585 C C . ASN A 1 200 ? -7.858 -1.056 13.772 1.00 85.94 200 ASN A C 1
ATOM 1587 O O . ASN A 1 200 ? -6.920 -1.224 12.998 1.00 85.94 200 ASN A O 1
ATOM 1591 N N . GLY A 1 201 ? -7.828 -0.161 14.750 1.00 88.56 201 GLY A N 1
ATOM 1592 C CA . GLY A 1 201 ? -6.687 0.712 14.986 1.00 88.56 201 GLY A CA 1
ATOM 1593 C C . GLY A 1 201 ? -7.014 1.884 15.898 1.00 88.56 201 GLY A C 1
ATOM 1594 O O . GLY A 1 201 ? -8.071 1.928 16.537 1.00 88.56 201 GLY A O 1
ATOM 1595 N N . VAL A 1 202 ? -6.094 2.842 15.926 1.00 90.06 202 VAL A N 1
ATOM 1596 C CA . VAL A 1 202 ? -6.198 4.093 16.679 1.00 90.06 202 VAL A CA 1
ATOM 1597 C C . VAL A 1 202 ? -6.247 5.258 15.701 1.00 90.06 202 VAL A C 1
ATOM 1599 O O . VAL A 1 202 ? -5.309 5.464 14.940 1.00 90.06 202 VAL A O 1
ATOM 1602 N N . LEU A 1 203 ? -7.305 6.066 15.759 1.00 89.19 203 LEU A N 1
ATOM 1603 C CA . LEU A 1 203 ? -7.315 7.378 15.115 1.00 89.19 203 LEU A CA 1
ATOM 1604 C C . LEU A 1 203 ? -6.677 8.394 16.073 1.00 89.19 203 LEU A C 1
ATOM 1606 O O . LEU A 1 203 ? -7.270 8.776 17.081 1.00 89.19 203 LEU A O 1
ATOM 1610 N N . TYR A 1 204 ? -5.440 8.778 15.784 1.00 89.75 204 TYR A N 1
ATOM 1611 C CA . TYR A 1 204 ? -4.625 9.675 16.590 1.00 89.75 204 TYR A CA 1
ATOM 1612 C C . TYR A 1 204 ? -4.703 11.109 16.055 1.00 89.75 204 TYR A C 1
ATOM 1614 O O . TYR A 1 204 ? -4.617 11.331 14.852 1.00 89.75 204 TYR A O 1
ATOM 1622 N N . THR A 1 205 ? -4.845 12.097 16.940 1.00 89.75 205 THR A N 1
ATOM 1623 C CA . THR A 1 205 ? -4.745 13.517 16.563 1.00 89.75 205 THR A CA 1
ATOM 1624 C C . THR A 1 205 ? -3.367 14.028 16.953 1.00 89.75 205 THR A C 1
ATOM 1626 O O . THR A 1 205 ? -3.012 14.007 18.131 1.00 89.75 205 THR A O 1
ATOM 1629 N N . VAL A 1 206 ? -2.594 14.469 15.964 1.00 89.38 206 VAL A N 1
ATOM 1630 C CA . VAL A 1 206 ? -1.228 14.965 16.142 1.00 89.38 206 VAL A CA 1
ATOM 1631 C C . VAL A 1 206 ? -1.243 16.189 17.049 1.00 89.38 206 VAL A C 1
ATOM 1633 O O . VAL A 1 206 ? -2.007 17.127 16.827 1.00 89.38 206 VAL A O 1
ATOM 1636 N N . VAL A 1 207 ? -0.395 16.195 18.076 1.00 88.56 207 VAL A N 1
ATOM 1637 C CA . VAL A 1 207 ? -0.210 17.357 18.954 1.00 88.56 207 VAL A CA 1
ATOM 1638 C C . VAL A 1 207 ? 1.100 18.072 18.635 1.00 88.56 207 VAL A C 1
ATOM 1640 O O . VAL A 1 207 ? 1.997 17.515 18.004 1.00 88.56 207 VAL A O 1
ATOM 1643 N N . ALA A 1 208 ? 1.222 19.332 19.058 1.00 87.62 208 ALA A N 1
ATOM 1644 C CA . ALA A 1 208 ? 2.436 20.110 18.834 1.00 87.62 208 ALA A CA 1
ATOM 1645 C C . ALA A 1 208 ? 3.674 19.387 19.400 1.00 87.62 208 ALA A C 1
ATOM 1647 O O . ALA A 1 208 ? 3.685 18.951 20.551 1.00 87.62 208 ALA A O 1
ATOM 1648 N N . GLY A 1 209 ? 4.716 19.261 18.573 1.00 81.69 209 GLY A N 1
ATOM 1649 C CA . GLY A 1 209 ? 5.954 18.562 18.922 1.00 81.69 209 GLY A CA 1
ATOM 1650 C C . GLY A 1 209 ? 5.918 17.041 18.735 1.00 81.69 209 GLY A C 1
ATOM 1651 O O . GLY A 1 209 ? 6.893 16.372 19.084 1.00 81.69 209 GL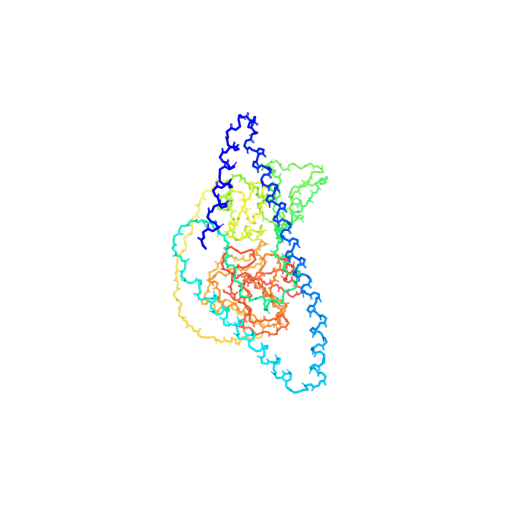Y A O 1
ATOM 1652 N N . ASP A 1 210 ? 4.841 16.470 18.198 1.00 87.56 210 ASP A N 1
ATOM 1653 C CA . ASP A 1 210 ? 4.851 15.074 17.769 1.00 87.56 210 ASP A CA 1
ATOM 1654 C C . ASP A 1 210 ? 5.743 14.854 16.540 1.00 87.56 210 ASP A C 1
ATOM 1656 O O . ASP A 1 210 ? 5.916 15.715 15.683 1.00 87.56 210 ASP A O 1
ATOM 1660 N N . ASN A 1 211 ? 6.289 13.645 16.463 1.00 86.56 211 ASN A N 1
ATOM 1661 C CA . ASN A 1 211 ? 6.865 13.051 15.264 1.00 86.56 211 ASN A CA 1
ATOM 1662 C C . ASN A 1 211 ? 6.464 11.567 15.236 1.00 86.56 211 ASN A C 1
ATOM 1664 O O . ASN A 1 211 ? 5.949 11.050 16.233 1.00 86.56 211 ASN A O 1
ATOM 1668 N N . LEU A 1 212 ? 6.702 10.868 14.126 1.00 84.56 212 LEU A N 1
ATOM 1669 C CA . LEU A 1 212 ? 6.249 9.481 13.966 1.00 84.56 212 LEU A CA 1
ATOM 1670 C C . LEU A 1 212 ? 6.743 8.539 15.073 1.00 84.56 212 LEU A C 1
ATOM 1672 O O . LEU A 1 212 ? 5.958 7.751 15.593 1.00 84.56 212 LEU A O 1
ATOM 1676 N N . ASP A 1 213 ? 8.001 8.665 15.503 1.00 83.38 213 ASP A N 1
ATOM 1677 C CA . ASP A 1 213 ? 8.565 7.854 16.591 1.00 83.38 213 ASP A CA 1
ATOM 1678 C C . ASP A 1 213 ? 7.835 8.089 17.928 1.00 83.38 213 ASP A C 1
ATOM 1680 O O . ASP A 1 213 ? 7.458 7.139 18.621 1.00 83.38 213 ASP A O 1
ATOM 1684 N N . ARG A 1 214 ? 7.556 9.353 18.277 1.00 86.12 214 ARG A N 1
ATOM 1685 C CA . ARG A 1 214 ? 6.793 9.703 19.488 1.00 86.12 214 ARG A CA 1
ATOM 1686 C C . ARG A 1 214 ? 5.359 9.189 19.422 1.00 86.12 214 ARG A C 1
ATOM 1688 O O . ARG A 1 214 ? 4.849 8.707 20.432 1.00 86.12 214 ARG A O 1
ATOM 1695 N N . ILE A 1 215 ? 4.726 9.266 18.253 1.00 87.81 215 ILE A N 1
ATOM 1696 C CA . ILE A 1 215 ? 3.361 8.777 18.033 1.00 87.81 215 ILE A CA 1
ATOM 1697 C C . ILE A 1 215 ? 3.310 7.254 18.202 1.00 87.81 215 ILE A C 1
ATOM 1699 O O . ILE A 1 215 ? 2.510 6.754 18.989 1.00 87.81 215 ILE A O 1
ATOM 1703 N N . ILE A 1 216 ? 4.214 6.513 17.556 1.00 85.69 216 ILE A N 1
ATOM 1704 C CA . ILE A 1 216 ? 4.280 5.044 17.641 1.00 85.69 216 ILE A CA 1
ATOM 1705 C C . ILE A 1 216 ? 4.527 4.578 19.081 1.00 85.69 216 ILE A C 1
ATOM 1707 O O . ILE A 1 216 ? 3.933 3.597 19.525 1.00 85.69 216 ILE A O 1
ATOM 1711 N N . LYS A 1 217 ? 5.344 5.300 19.860 1.00 86.44 217 LYS A N 1
ATOM 1712 C CA . LYS A 1 217 ? 5.595 4.981 21.278 1.00 86.44 217 LYS A CA 1
ATOM 1713 C C . LYS A 1 217 ? 4.359 5.123 22.172 1.00 86.44 217 LYS A C 1
ATOM 1715 O O . LYS A 1 217 ? 4.277 4.419 23.181 1.00 86.44 217 LYS A O 1
ATOM 1720 N N . LYS A 1 218 ? 3.403 5.992 21.819 1.00 85.19 218 LYS A N 1
ATOM 1721 C CA . LYS A 1 218 ? 2.147 6.205 22.570 1.00 85.19 218 LYS A CA 1
ATOM 1722 C C . LYS A 1 218 ? 1.147 5.060 22.401 1.00 85.19 218 LYS A C 1
ATOM 1724 O O . LYS A 1 218 ? 0.236 4.913 23.214 1.00 85.19 218 LYS A O 1
ATOM 1729 N N . VAL A 1 219 ? 1.331 4.231 21.380 1.00 86.44 219 VAL A N 1
ATOM 1730 C CA . VAL A 1 219 ? 0.457 3.102 21.065 1.00 86.44 219 VAL A CA 1
ATOM 1731 C C . VAL A 1 219 ? 1.218 1.771 21.147 1.00 86.44 219 VAL A C 1
ATOM 1733 O O . VAL A 1 219 ? 2.436 1.716 21.349 1.00 86.44 219 VAL A O 1
ATOM 1736 N N . GLN A 1 220 ? 0.484 0.667 21.116 1.00 82.75 220 GLN A N 1
ATOM 1737 C CA . GLN A 1 220 ? 0.996 -0.703 21.039 1.00 82.75 220 GLN A CA 1
ATOM 1738 C C . GLN A 1 220 ? 0.586 -1.308 19.699 1.00 82.75 220 GLN A C 1
ATOM 1740 O O . GLN A 1 220 ? -0.458 -0.949 19.172 1.00 82.75 220 GLN A O 1
ATOM 1745 N N . GLY A 1 221 ? 1.402 -2.209 19.146 1.00 78.94 221 GLY A N 1
ATOM 1746 C CA . GLY A 1 221 ? 1.099 -2.903 17.885 1.00 78.94 221 GLY A CA 1
ATOM 1747 C C . GLY A 1 221 ? 1.301 -2.075 16.611 1.00 78.94 221 GLY A C 1
ATOM 1748 O O . GLY A 1 221 ? 1.238 -2.632 15.521 1.00 78.94 221 GLY A O 1
ATOM 1749 N N . ALA A 1 222 ? 1.599 -0.779 16.734 1.00 83.12 222 ALA A N 1
ATOM 1750 C CA . ALA A 1 222 ? 1.830 0.091 15.590 1.00 83.12 222 ALA A CA 1
ATOM 1751 C C . ALA A 1 222 ? 3.083 -0.309 14.803 1.00 83.12 222 ALA A C 1
ATOM 1753 O O . ALA A 1 222 ? 4.167 -0.487 15.366 1.00 83.12 222 ALA A O 1
ATOM 1754 N N . ASN A 1 223 ? 2.930 -0.393 13.486 1.00 81.38 223 ASN A N 1
ATOM 1755 C CA . ASN A 1 223 ? 4.025 -0.545 12.546 1.00 81.38 223 ASN A CA 1
ATOM 1756 C C . ASN A 1 223 ? 4.259 0.794 11.835 1.00 81.38 223 ASN A C 1
ATOM 1758 O O . ASN A 1 223 ? 3.319 1.420 11.346 1.00 81.38 223 ASN A O 1
ATOM 1762 N N . GLN A 1 224 ? 5.514 1.239 11.794 1.00 79.38 224 GLN A N 1
ATOM 1763 C CA . GLN A 1 224 ? 5.873 2.521 11.192 1.00 79.38 224 GLN A CA 1
ATOM 1764 C C . GLN A 1 224 ? 5.571 2.580 9.692 1.00 79.38 224 GLN A C 1
ATOM 1766 O O . GLN A 1 224 ? 5.149 3.628 9.212 1.00 79.38 224 GLN A O 1
ATOM 1771 N N . PHE A 1 225 ? 5.757 1.467 8.977 1.00 72.56 225 PHE A N 1
ATOM 1772 C CA . PHE A 1 225 ? 5.459 1.389 7.551 1.00 72.56 225 PHE A CA 1
ATOM 1773 C C . PHE A 1 225 ? 3.956 1.541 7.309 1.00 72.56 225 PHE A C 1
ATOM 1775 O O . PHE A 1 225 ? 3.576 2.387 6.513 1.00 72.56 225 PHE A O 1
ATOM 1782 N N . ASP A 1 226 ? 3.104 0.840 8.070 1.00 78.56 226 ASP A N 1
ATOM 1783 C CA . ASP A 1 226 ? 1.648 0.979 7.913 1.00 78.56 226 ASP A CA 1
ATOM 1784 C C . ASP A 1 226 ? 1.151 2.392 8.265 1.00 78.56 226 ASP A C 1
ATOM 1786 O O . ASP A 1 226 ? 0.264 2.919 7.603 1.00 78.56 226 ASP A O 1
ATOM 1790 N N . LEU A 1 227 ? 1.715 3.022 9.306 1.00 83.06 227 LEU A N 1
ATOM 1791 C CA . LEU A 1 227 ? 1.367 4.398 9.682 1.00 83.06 227 LEU A CA 1
ATOM 1792 C C . LEU A 1 227 ? 1.666 5.378 8.544 1.00 83.06 227 LEU A C 1
ATOM 1794 O O . LEU A 1 227 ? 0.862 6.259 8.261 1.00 83.06 227 LEU A O 1
ATOM 1798 N N . ILE A 1 228 ? 2.824 5.241 7.909 1.00 77.94 228 ILE A N 1
ATOM 1799 C CA . ILE A 1 228 ? 3.245 6.116 6.814 1.00 77.94 228 ILE A CA 1
ATOM 1800 C C . ILE A 1 228 ? 2.412 5.846 5.567 1.00 77.94 228 ILE A C 1
ATOM 1802 O O . ILE A 1 228 ? 1.857 6.783 4.995 1.00 77.94 228 ILE A O 1
ATOM 1806 N N . GLU A 1 229 ? 2.299 4.570 5.194 1.00 72.69 229 GLU A N 1
ATOM 1807 C CA . GLU A 1 229 ? 1.648 4.132 3.965 1.00 72.69 229 GLU A CA 1
ATOM 1808 C C . GLU A 1 229 ? 0.172 4.504 3.948 1.00 72.69 229 GLU A C 1
ATOM 1810 O O . GLU A 1 229 ? -0.299 5.114 2.996 1.00 72.69 229 GLU A O 1
ATOM 1815 N N . LEU A 1 230 ? -0.539 4.226 5.041 1.00 80.12 230 LEU A N 1
ATOM 1816 C CA . LEU A 1 230 ? -1.977 4.448 5.117 1.00 80.12 230 LEU A CA 1
ATOM 1817 C C . LEU A 1 230 ? -2.338 5.935 5.245 1.00 80.12 230 LEU A C 1
ATOM 1819 O O . LEU A 1 230 ? -3.438 6.336 4.886 1.00 80.12 230 LEU A O 1
ATOM 1823 N N . ASN A 1 231 ? -1.432 6.772 5.759 1.00 83.31 231 ASN A N 1
ATOM 1824 C CA . ASN A 1 231 ? -1.674 8.210 5.928 1.00 83.31 231 ASN A CA 1
ATOM 1825 C C . ASN A 1 231 ? -1.030 9.072 4.839 1.00 83.31 231 ASN A C 1
ATOM 1827 O O . ASN A 1 231 ? -0.994 10.292 4.994 1.00 83.31 231 ASN A O 1
ATOM 1831 N N . ASN A 1 232 ? -0.536 8.454 3.763 1.00 77.75 232 ASN A N 1
ATOM 1832 C CA . ASN A 1 232 ? 0.088 9.115 2.617 1.00 77.75 232 ASN A CA 1
ATOM 1833 C C . ASN A 1 232 ? 1.188 10.101 3.036 1.00 77.75 232 ASN A C 1
ATOM 1835 O O . ASN A 1 2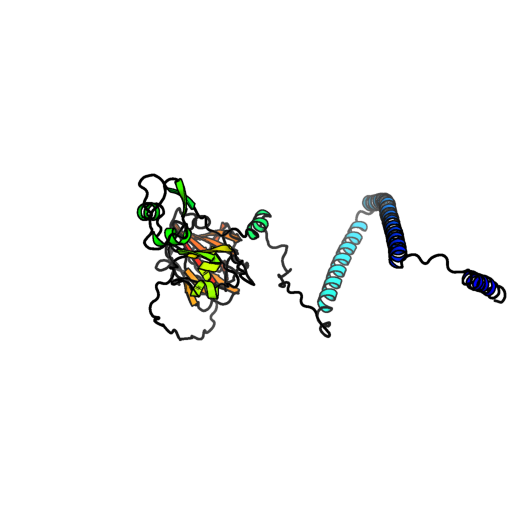32 ? 1.288 11.211 2.512 1.00 77.75 232 ASN A O 1
ATOM 1839 N N . LEU A 1 233 ? 2.005 9.709 4.020 1.00 78.44 233 LEU A N 1
ATOM 1840 C CA . LEU A 1 233 ? 3.139 10.522 4.447 1.00 78.44 233 LEU A CA 1
ATOM 1841 C C . LEU A 1 233 ? 4.280 10.318 3.451 1.00 78.44 233 LEU A C 1
ATOM 1843 O O . LEU A 1 233 ? 4.757 9.200 3.258 1.00 78.44 233 LEU A O 1
ATOM 1847 N N . VAL A 1 234 ? 4.709 11.403 2.811 1.00 67.25 234 VAL A N 1
ATOM 1848 C CA . VAL A 1 234 ? 5.660 11.352 1.696 1.00 67.25 234 VA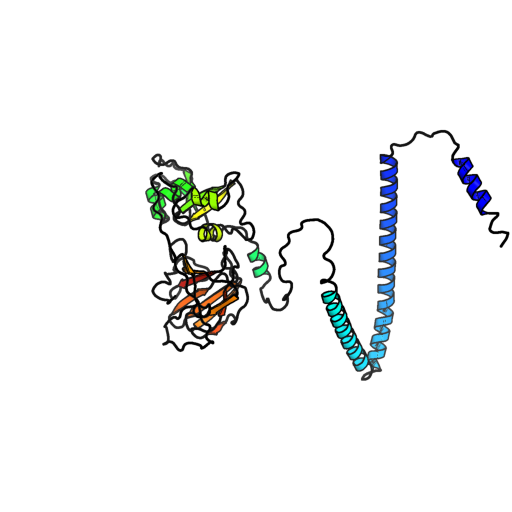L A CA 1
ATOM 1849 C C . VAL A 1 234 ? 7.074 11.680 2.184 1.00 67.25 234 VAL A C 1
ATOM 1851 O O . VAL A 1 234 ? 7.272 12.500 3.080 1.00 67.25 234 VAL A O 1
ATOM 1854 N N . ALA A 1 235 ? 8.071 11.024 1.591 1.00 55.62 235 ALA A N 1
ATOM 1855 C CA . ALA A 1 235 ? 9.482 11.347 1.782 1.00 55.62 235 ALA A CA 1
ATOM 1856 C C . ALA A 1 235 ? 9.800 12.781 1.285 1.00 55.62 235 ALA A C 1
ATOM 1858 O O . ALA A 1 235 ? 9.156 13.249 0.343 1.00 55.62 235 ALA A O 1
ATOM 1859 N N . PRO A 1 236 ? 10.826 13.468 1.829 1.00 53.88 236 PRO A N 1
ATOM 1860 C CA . PRO A 1 236 ? 11.856 12.948 2.736 1.00 53.88 236 PRO A CA 1
ATOM 1861 C C . PRO A 1 236 ? 11.580 13.141 4.234 1.00 53.88 236 PRO A C 1
ATOM 1863 O O . PRO A 1 236 ? 12.231 12.491 5.049 1.00 53.88 236 PRO A O 1
ATOM 1866 N N . ASP A 1 237 ? 10.667 14.032 4.615 1.00 62.72 237 ASP A N 1
ATOM 1867 C CA . ASP A 1 237 ? 10.483 14.472 6.002 1.00 62.72 237 ASP A CA 1
ATOM 1868 C C . ASP A 1 237 ? 9.354 13.735 6.736 1.00 62.72 237 ASP A C 1
ATOM 1870 O O . ASP A 1 237 ? 9.346 13.736 7.970 1.00 62.72 237 ASP A O 1
ATOM 1874 N N . TYR A 1 238 ? 8.436 13.086 6.004 1.00 76.44 238 TYR A N 1
ATOM 1875 C CA . TYR A 1 238 ? 7.241 12.427 6.547 1.00 76.44 238 TYR A CA 1
ATOM 1876 C C . TYR A 1 238 ? 6.544 13.308 7.593 1.00 76.44 238 TYR A C 1
ATOM 1878 O O . TYR A 1 238 ? 6.173 12.844 8.681 1.00 76.44 238 TYR A O 1
ATOM 1886 N N . SER A 1 239 ? 6.471 14.611 7.305 1.00 78.06 239 SER A N 1
ATOM 1887 C CA . SER A 1 239 ? 6.094 15.600 8.301 1.00 78.06 239 SER A CA 1
ATOM 1888 C C . SER A 1 239 ? 4.637 15.437 8.717 1.00 78.06 239 SER A C 1
ATOM 1890 O O . SER A 1 239 ? 3.751 15.094 7.937 1.00 78.06 239 SER A O 1
ATOM 1892 N N . VAL A 1 240 ? 4.406 15.662 10.008 1.00 84.62 240 VAL A N 1
ATOM 1893 C CA . VAL A 1 240 ? 3.082 15.633 10.621 1.00 84.62 240 VAL A CA 1
ATOM 1894 C C . VAL A 1 240 ? 2.810 16.987 11.253 1.00 84.62 240 VAL A C 1
ATOM 1896 O O . VAL A 1 240 ? 3.720 17.637 11.775 1.00 84.62 240 VAL A O 1
ATOM 1899 N N . HIS A 1 241 ? 1.568 17.447 11.187 1.00 83.94 241 HIS A N 1
ATOM 1900 C CA . HIS A 1 241 ? 1.191 18.779 11.657 1.00 83.94 241 HIS A CA 1
ATOM 1901 C C . HIS A 1 241 ? 0.220 18.681 12.823 1.00 83.94 241 HIS A C 1
ATOM 1903 O O . HIS A 1 241 ? -0.670 17.836 12.826 1.00 83.94 241 HIS A O 1
ATOM 1909 N N . ALA A 1 242 ? 0.361 19.556 13.820 1.00 85.19 242 ALA A N 1
ATOM 1910 C CA . ALA A 1 242 ? -0.576 19.594 14.938 1.00 85.19 242 ALA A CA 1
ATOM 1911 C C . ALA A 1 242 ? -2.023 19.760 14.429 1.00 85.19 242 ALA A C 1
ATOM 1913 O O . ALA A 1 242 ? -2.297 20.596 13.572 1.00 85.19 242 ALA A O 1
ATOM 1914 N N . GLY A 1 243 ? -2.940 18.945 14.946 1.00 81.88 243 GLY A N 1
ATOM 1915 C CA . GLY A 1 243 ? -4.331 18.858 14.503 1.00 81.88 243 GLY A CA 1
ATOM 1916 C C . GLY A 1 243 ? -4.585 17.866 13.361 1.00 81.88 243 GLY A C 1
ATOM 1917 O O . GLY A 1 243 ? -5.740 17.504 13.137 1.00 81.88 243 GLY A O 1
ATOM 1918 N N . GLN A 1 244 ? -3.550 17.371 12.674 1.00 86.94 244 GLN A N 1
ATOM 1919 C CA . GLN A 1 244 ? -3.693 16.323 11.661 1.00 86.94 244 GLN A CA 1
ATOM 1920 C C . GLN A 1 244 ? -4.198 15.030 12.311 1.00 86.94 244 GLN A C 1
ATOM 1922 O O . GLN A 1 244 ? -3.674 14.588 13.336 1.00 86.94 244 GLN A O 1
ATOM 1927 N N . LYS A 1 245 ? -5.217 14.407 11.715 1.00 87.75 245 LYS A N 1
ATOM 1928 C CA . LYS A 1 245 ? -5.672 13.074 12.116 1.00 87.75 245 LYS A CA 1
ATOM 1929 C C . LYS A 1 245 ? -4.865 12.023 11.358 1.00 87.75 245 LYS A C 1
ATOM 1931 O O . LYS A 1 245 ? -4.806 12.068 10.135 1.00 87.75 245 LYS A O 1
ATOM 1936 N N . LEU A 1 246 ? -4.269 11.092 12.094 1.00 88.62 246 LEU A N 1
ATOM 1937 C CA . LEU A 1 246 ? -3.533 9.950 11.569 1.00 88.62 246 LEU A CA 1
ATOM 1938 C C . LEU A 1 246 ? -4.189 8.668 12.054 1.00 88.62 246 LEU A C 1
ATOM 1940 O O . LEU A 1 246 ? -4.384 8.479 13.254 1.00 88.62 246 LEU A O 1
ATOM 1944 N N . PHE A 1 247 ? -4.511 7.768 11.143 1.00 89.25 247 PHE A N 1
ATOM 1945 C CA . PHE A 1 247 ? -5.022 6.460 11.499 1.00 89.25 247 PHE A CA 1
ATOM 1946 C C . PHE A 1 247 ? -3.869 5.463 11.587 1.00 89.25 247 PHE A C 1
ATOM 1948 O O . PHE A 1 247 ? -3.137 5.247 10.627 1.00 89.25 247 PHE A O 1
ATOM 1955 N N . ILE A 1 248 ? -3.694 4.866 12.760 1.00 89.62 248 ILE A N 1
ATOM 1956 C CA . ILE A 1 248 ? -2.644 3.897 13.049 1.00 89.62 248 ILE A CA 1
ATOM 1957 C C . ILE A 1 248 ? -3.298 2.511 13.070 1.00 89.62 248 ILE A C 1
ATOM 1959 O O . ILE A 1 248 ? -3.982 2.177 14.048 1.00 89.62 248 ILE A O 1
ATOM 1963 N N . PRO A 1 249 ? -3.144 1.709 12.007 1.00 84.31 249 PRO A N 1
ATOM 1964 C CA . PRO A 1 249 ? -3.817 0.425 11.909 1.00 84.31 249 PRO A CA 1
ATOM 1965 C C . PRO A 1 249 ? -3.259 -0.585 12.910 1.00 84.31 249 PRO A C 1
ATOM 1967 O O . PRO A 1 249 ? -2.089 -0.527 13.288 1.00 84.31 249 PRO A O 1
ATOM 1970 N N . ASP A 1 250 ? -4.132 -1.485 13.367 1.00 82.88 250 ASP A N 1
ATOM 1971 C CA . ASP A 1 250 ? -3.896 -2.526 14.382 1.00 82.88 250 ASP A CA 1
ATOM 1972 C C . ASP A 1 250 ? -3.338 -2.037 15.722 1.00 82.88 250 ASP A C 1
ATOM 1974 O O . ASP A 1 250 ? -3.099 -2.830 16.638 1.00 82.88 250 ASP A O 1
ATOM 1978 N N . ALA A 1 251 ? -3.182 -0.725 15.867 1.00 87.19 251 ALA A N 1
ATOM 1979 C CA . ALA A 1 251 ? -2.711 -0.123 17.080 1.00 87.19 251 ALA A CA 1
ATOM 1980 C C . ALA A 1 251 ? -3.793 -0.157 18.158 1.00 87.19 251 ALA A C 1
ATOM 1982 O O . ALA A 1 251 ? -4.994 -0.065 17.892 1.00 87.19 251 ALA A O 1
ATOM 1983 N N . THR A 1 252 ? -3.346 -0.227 19.403 1.00 85.75 252 THR A N 1
ATOM 1984 C CA . THR A 1 252 ? -4.178 -0.000 20.582 1.00 85.75 252 THR A CA 1
ATOM 1985 C C . THR A 1 252 ? -3.530 1.068 21.453 1.00 85.75 252 THR A C 1
ATOM 1987 O O . THR A 1 252 ? -2.300 1.169 21.526 1.00 85.75 252 THR A O 1
ATOM 1990 N N . TYR A 1 253 ? -4.332 1.894 22.130 1.00 80.19 253 TYR A N 1
ATOM 1991 C CA . TYR A 1 253 ? -3.780 2.718 23.205 1.00 80.19 253 TYR A CA 1
ATOM 1992 C C . TYR A 1 253 ? -3.346 1.802 24.343 1.00 80.19 253 TYR A C 1
ATOM 1994 O O . TYR A 1 253 ? -4.110 0.934 24.766 1.00 80.19 253 TYR A O 1
ATOM 2002 N N . ARG A 1 254 ? -2.109 1.981 24.817 1.00 59.34 254 ARG A N 1
ATOM 2003 C CA . ARG A 1 254 ? -1.522 1.123 25.851 1.00 59.34 254 ARG A CA 1
ATOM 2004 C C . ARG A 1 254 ? -2.346 1.198 27.145 1.00 59.34 254 ARG A C 1
ATOM 2006 O O . ARG A 1 254 ? -2.434 2.285 27.717 1.00 59.34 254 ARG A O 1
ATOM 2013 N N . PRO A 1 255 ? -2.848 0.080 27.695 1.00 48.88 255 PRO A N 1
ATOM 2014 C CA . PRO A 1 255 ? -2.978 -0.058 29.139 1.00 48.88 255 PRO A CA 1
ATOM 2015 C C . PRO A 1 255 ? -1.561 -0.182 29.735 1.00 48.88 255 PRO A C 1
ATOM 2017 O O . PRO A 1 255 ? -0.674 -0.759 29.094 1.00 48.88 255 PRO A O 1
ATOM 2020 N N . PRO A 1 256 ? -1.284 0.360 30.929 1.00 36.34 256 PRO A N 1
ATOM 2021 C CA . PRO A 1 256 ? 0.082 0.434 31.428 1.00 36.34 256 PRO A CA 1
ATOM 2022 C C . PRO A 1 256 ? 0.531 -0.898 32.039 1.00 36.34 256 PRO A C 1
ATOM 2024 O O . PRO A 1 256 ? 0.353 -1.061 33.235 1.00 36.34 256 PRO A O 1
ATOM 2027 N N . VAL A 1 257 ? 1.148 -1.831 31.292 1.00 35.84 257 VAL A N 1
ATOM 2028 C CA . VAL A 1 257 ? 1.951 -2.916 31.913 1.00 35.84 257 VAL A CA 1
ATOM 2029 C C . VAL A 1 257 ? 3.078 -3.480 31.016 1.00 35.84 257 VAL A C 1
ATOM 2031 O O . VAL A 1 257 ? 2.858 -3.789 29.849 1.00 35.84 257 VAL A O 1
ATOM 2034 N N . VAL A 1 258 ? 4.264 -3.582 31.646 1.00 30.56 258 VAL A N 1
ATOM 2035 C CA . VAL A 1 258 ? 5.488 -4.417 31.487 1.00 30.56 258 VAL A CA 1
ATOM 2036 C C . VAL A 1 258 ? 5.927 -4.894 30.089 1.00 30.56 258 VAL A C 1
ATOM 2038 O O . VAL A 1 258 ? 5.242 -5.627 29.388 1.00 30.56 258 VAL A O 1
ATOM 2041 N N . ALA A 1 259 ? 7.165 -4.532 29.735 1.00 26.09 259 ALA A N 1
ATOM 2042 C CA . ALA A 1 259 ? 7.839 -4.890 28.491 1.00 26.09 259 ALA A CA 1
ATOM 2043 C C . ALA A 1 259 ? 8.389 -6.329 28.484 1.00 26.09 259 ALA A C 1
ATOM 2045 O O . ALA A 1 259 ? 9.006 -6.770 29.452 1.00 26.09 259 ALA A O 1
ATOM 2046 N N . THR A 1 260 ? 8.302 -7.002 27.336 1.00 25.00 260 THR A N 1
ATOM 2047 C CA . THR A 1 260 ? 9.139 -8.166 27.008 1.00 25.00 260 THR A CA 1
ATOM 2048 C C . THR A 1 260 ? 9.903 -7.856 25.721 1.00 25.00 260 THR A C 1
ATOM 2050 O O . THR A 1 260 ? 9.307 -7.472 24.716 1.00 25.00 260 THR A O 1
ATOM 2053 N N . ARG A 1 261 ? 11.238 -7.939 25.773 1.00 26.67 261 ARG A N 1
ATOM 2054 C CA . ARG A 1 261 ? 12.144 -7.713 24.634 1.00 26.67 261 ARG A CA 1
ATOM 2055 C C . ARG A 1 261 ? 12.425 -9.043 23.942 1.00 26.67 261 ARG A C 1
ATOM 2057 O O . ARG A 1 261 ? 12.731 -10.016 24.622 1.00 26.67 261 ARG A O 1
ATOM 2064 N N . THR A 1 262 ? 12.455 -9.041 22.615 1.00 25.92 262 THR A N 1
ATOM 2065 C CA . THR A 1 262 ? 13.057 -10.118 21.817 1.00 25.92 262 THR A CA 1
ATOM 2066 C C . THR A 1 262 ? 14.160 -9.542 20.939 1.00 25.92 262 THR A C 1
ATOM 2068 O O . THR A 1 262 ? 13.967 -8.573 20.208 1.00 25.92 262 THR A O 1
ATOM 2071 N N . THR A 1 263 ? 15.346 -10.129 21.057 1.00 30.72 263 THR A N 1
ATOM 2072 C CA . THR A 1 263 ? 16.535 -9.870 20.243 1.00 30.72 263 THR A CA 1
ATOM 2073 C C . THR A 1 263 ? 16.515 -10.757 19.004 1.00 30.72 263 THR A C 1
ATOM 2075 O O . THR A 1 263 ? 16.188 -11.936 19.103 1.00 30.72 263 THR A O 1
ATOM 2078 N N . SER A 1 264 ? 16.919 -10.226 17.851 1.00 29.34 264 SER A N 1
ATOM 2079 C CA . SER A 1 264 ? 17.265 -11.033 16.677 1.00 29.34 264 SER A CA 1
ATOM 2080 C C . SER A 1 264 ? 18.629 -10.603 16.143 1.00 29.34 264 SER A C 1
ATOM 2082 O O . SER A 1 264 ? 18.908 -9.418 15.973 1.00 29.34 264 SER A O 1
ATOM 2084 N N . SER A 1 265 ? 19.488 -11.597 15.935 1.00 30.39 265 SER A N 1
ATOM 2085 C CA . SER A 1 265 ? 20.851 -11.506 15.417 1.00 30.39 265 SER A CA 1
ATOM 2086 C C . SER A 1 265 ? 21.036 -12.581 14.353 1.00 30.39 265 SER A C 1
ATOM 2088 O O . SER A 1 265 ? 20.588 -13.706 14.564 1.00 30.39 265 SER A O 1
ATOM 2090 N N . GLY A 1 266 ? 21.755 -12.269 13.275 1.00 27.61 266 GLY A N 1
ATOM 2091 C CA . GLY A 1 266 ? 22.301 -13.278 12.364 1.00 27.61 266 GLY A CA 1
ATOM 2092 C C . GLY A 1 266 ? 22.346 -12.807 10.918 1.00 27.61 266 GLY A C 1
ATOM 2093 O O . GLY A 1 266 ? 21.331 -12.836 10.232 1.00 27.61 266 GLY A O 1
ATOM 2094 N N . GLY A 1 267 ? 23.522 -12.357 10.476 1.00 31.81 267 GLY A N 1
ATOM 2095 C CA . GLY A 1 267 ? 23.813 -12.058 9.075 1.00 31.81 267 GLY A CA 1
ATOM 2096 C C . GLY A 1 267 ? 24.179 -13.313 8.282 1.00 31.81 267 GLY A C 1
ATOM 2097 O O . GLY A 1 267 ? 24.627 -14.307 8.851 1.00 31.81 267 GLY A O 1
ATOM 2098 N N . ALA A 1 268 ? 24.025 -13.238 6.962 1.00 29.16 268 ALA A N 1
ATOM 2099 C CA . ALA A 1 268 ? 24.564 -14.215 6.027 1.00 29.16 268 ALA A CA 1
ATOM 2100 C C . ALA A 1 268 ? 25.106 -13.500 4.782 1.00 29.16 268 ALA A C 1
ATOM 2102 O O . ALA A 1 268 ? 24.498 -12.564 4.264 1.00 29.16 268 ALA A O 1
ATOM 2103 N N . THR A 1 269 ? 26.290 -13.937 4.368 1.00 27.12 269 THR A N 1
ATOM 2104 C CA . THR A 1 269 ? 27.087 -13.458 3.236 1.00 27.12 269 THR A CA 1
ATOM 2105 C C . THR A 1 269 ? 26.614 -14.141 1.950 1.00 27.12 269 THR A C 1
ATOM 2107 O O . THR A 1 269 ? 26.428 -15.356 1.952 1.00 27.12 269 THR A O 1
ATOM 2110 N N . TYR A 1 270 ? 26.458 -13.396 0.852 1.00 30.73 270 TYR A N 1
ATOM 2111 C CA . TYR A 1 270 ? 25.955 -13.929 -0.421 1.00 30.73 270 TYR A CA 1
ATOM 2112 C C . TYR A 1 270 ? 27.041 -13.987 -1.498 1.00 30.73 270 TYR A C 1
ATOM 2114 O O . TYR A 1 270 ? 27.695 -12.990 -1.803 1.00 30.73 270 TYR A O 1
ATOM 2122 N N . THR A 1 271 ? 27.194 -15.164 -2.100 1.00 30.28 271 THR A N 1
ATOM 2123 C CA . THR A 1 271 ? 27.944 -15.414 -3.336 1.00 30.28 271 THR A CA 1
ATOM 2124 C C . THR A 1 271 ? 27.037 -15.202 -4.549 1.00 30.28 271 THR A C 1
ATOM 2126 O O . THR A 1 271 ? 25.884 -15.629 -4.566 1.00 30.28 271 THR A O 1
ATOM 2129 N N . SER A 1 272 ? 27.557 -14.532 -5.577 1.00 36.78 272 SER A N 1
ATOM 2130 C CA . SER A 1 272 ? 26.847 -14.209 -6.817 1.00 36.78 272 SER A CA 1
ATOM 2131 C C . SER A 1 272 ? 26.700 -15.429 -7.733 1.00 36.78 272 SER A C 1
ATOM 2133 O O . SER A 1 272 ? 27.632 -16.211 -7.912 1.00 36.78 272 SER A O 1
ATOM 2135 N N . THR A 1 273 ? 25.535 -15.605 -8.363 1.00 30.19 273 THR A N 1
ATOM 2136 C CA . THR A 1 273 ? 25.365 -16.542 -9.487 1.00 30.19 273 THR A CA 1
ATOM 2137 C C . THR A 1 273 ? 24.355 -15.994 -10.497 1.00 30.19 273 THR A C 1
ATOM 2139 O O . THR A 1 273 ? 23.396 -15.310 -10.150 1.00 30.19 273 THR A O 1
ATOM 2142 N N . SER A 1 274 ? 24.649 -16.257 -11.766 1.00 36.62 274 SER A N 1
ATOM 2143 C CA . SER A 1 274 ? 24.019 -15.764 -12.986 1.00 36.62 274 SER A CA 1
ATOM 2144 C C . SER A 1 274 ? 22.612 -16.322 -13.264 1.00 36.62 274 SER A C 1
ATOM 2146 O O . SER A 1 274 ? 22.231 -17.407 -12.831 1.00 36.62 274 SER A O 1
ATOM 2148 N N . TYR A 1 275 ? 21.848 -15.535 -14.026 1.00 40.00 275 TYR A N 1
ATOM 2149 C CA . TYR A 1 275 ? 20.404 -15.630 -14.257 1.00 40.00 275 TYR A CA 1
ATOM 2150 C C . TYR A 1 275 ? 19.969 -16.824 -15.130 1.00 40.00 275 TYR A C 1
ATOM 2152 O O . TYR A 1 275 ? 20.430 -16.978 -16.262 1.00 40.00 275 TYR A O 1
ATOM 2160 N N . ARG A 1 276 ? 18.990 -17.609 -14.655 1.00 47.00 276 ARG A N 1
ATOM 2161 C CA . ARG A 1 276 ? 18.191 -18.543 -15.470 1.00 47.00 276 ARG A CA 1
ATOM 2162 C C . ARG A 1 276 ? 16.710 -18.422 -15.113 1.00 47.00 276 ARG A C 1
ATOM 2164 O O . ARG A 1 276 ? 16.354 -18.465 -13.940 1.00 47.00 276 ARG A O 1
ATOM 2171 N N . ALA A 1 277 ? 15.853 -18.294 -16.127 1.00 51.69 277 ALA A N 1
ATOM 2172 C CA . ALA A 1 277 ? 14.416 -18.491 -15.964 1.00 51.69 277 ALA A CA 1
ATOM 2173 C C . ALA A 1 277 ? 14.173 -19.921 -15.455 1.00 51.69 277 ALA A C 1
ATOM 2175 O O . ALA A 1 277 ? 14.729 -20.876 -16.003 1.00 51.69 277 ALA A O 1
ATOM 2176 N N . VAL A 1 278 ? 13.389 -20.063 -14.387 1.00 53.72 278 VAL A N 1
ATOM 2177 C CA . VAL A 1 278 ? 13.111 -21.368 -13.780 1.00 53.72 278 VAL A CA 1
ATOM 2178 C C . VAL A 1 278 ? 11.881 -21.954 -14.462 1.00 53.72 278 VAL A C 1
ATOM 2180 O O . VAL A 1 278 ? 10.791 -21.390 -14.390 1.00 53.72 278 VAL A O 1
ATOM 2183 N N . SER A 1 279 ? 12.044 -23.095 -15.126 1.00 50.19 279 SER A N 1
ATOM 2184 C CA . SER A 1 279 ? 10.929 -23.877 -15.656 1.00 50.19 279 SER A CA 1
ATOM 2185 C C . SER A 1 279 ? 10.214 -24.585 -14.502 1.00 50.19 279 SER A C 1
ATOM 2187 O O . SER A 1 279 ? 10.603 -25.685 -14.113 1.00 50.19 279 SER A O 1
ATOM 2189 N N . VAL A 1 280 ? 9.202 -23.937 -13.924 1.00 57.44 280 VAL A N 1
ATOM 2190 C CA . VAL A 1 280 ? 8.296 -24.546 -12.936 1.00 57.44 280 VAL A CA 1
ATOM 2191 C C . VAL A 1 280 ? 7.058 -25.129 -13.614 1.00 57.44 280 VAL A C 1
ATOM 2193 O O . VAL A 1 280 ? 6.666 -24.682 -14.693 1.00 57.44 280 VAL A O 1
ATOM 2196 N N . ALA A 1 281 ? 6.440 -26.134 -12.986 1.00 56.81 281 ALA A N 1
ATOM 2197 C CA . ALA A 1 281 ? 5.205 -26.726 -13.491 1.00 56.81 281 ALA A CA 1
ATOM 2198 C C . ALA A 1 281 ? 4.112 -25.645 -13.663 1.00 56.81 281 ALA A C 1
ATOM 2200 O O . ALA A 1 281 ? 4.050 -24.710 -12.850 1.00 56.81 281 ALA A O 1
ATOM 2201 N N . PRO A 1 282 ? 3.251 -25.744 -14.694 1.00 55.25 282 PRO A N 1
ATOM 2202 C CA . PRO A 1 282 ? 2.158 -24.801 -14.902 1.00 55.25 282 PRO A CA 1
ATOM 2203 C C . PRO A 1 282 ? 1.319 -24.625 -13.631 1.00 55.25 282 PRO A C 1
ATOM 2205 O O . PRO A 1 282 ? 0.852 -25.596 -13.045 1.00 55.25 282 PRO A O 1
ATOM 2208 N N . GLY A 1 283 ? 1.155 -23.375 -13.199 1.00 57.62 283 GLY A N 1
ATOM 2209 C CA . GLY A 1 283 ? 0.380 -23.012 -12.012 1.00 57.62 283 GLY A CA 1
ATOM 2210 C C . GLY A 1 283 ? 1.130 -23.001 -10.678 1.00 57.62 283 GLY A C 1
ATOM 2211 O O . GLY A 1 283 ? 0.512 -22.681 -9.664 1.00 57.62 283 GLY A O 1
ATOM 2212 N N . THR A 1 284 ? 2.440 -23.257 -10.678 1.00 77.06 284 THR A N 1
ATOM 2213 C CA . THR A 1 284 ? 3.304 -23.089 -9.495 1.00 77.06 284 THR A CA 1
ATOM 2214 C C . THR A 1 284 ? 3.904 -21.684 -9.441 1.00 77.06 284 THR A C 1
ATOM 2216 O O . THR A 1 284 ? 4.207 -21.097 -10.483 1.00 77.06 284 THR A O 1
ATOM 2219 N N . PHE A 1 285 ? 4.119 -21.163 -8.233 1.00 89.44 285 PHE A N 1
ATOM 2220 C CA . PHE A 1 285 ? 4.780 -19.878 -8.019 1.00 89.44 285 PHE A CA 1
ATOM 2221 C C . PHE A 1 285 ? 6.250 -20.036 -7.606 1.00 89.44 285 PHE A C 1
ATOM 2223 O O . PHE A 1 285 ? 6.626 -21.019 -6.971 1.00 89.44 285 PHE A O 1
ATOM 2230 N N . VAL A 1 286 ? 7.071 -19.045 -7.953 1.00 91.38 286 VAL A N 1
ATOM 2231 C CA . VAL A 1 286 ? 8.467 -18.873 -7.530 1.00 91.38 286 VAL A CA 1
ATOM 2232 C C . VAL A 1 286 ? 8.612 -17.624 -6.669 1.00 91.38 286 VAL A C 1
ATOM 2234 O O . VAL A 1 286 ? 7.760 -16.735 -6.717 1.00 91.38 286 VAL A O 1
ATOM 2237 N N . ASN A 1 287 ? 9.719 -17.536 -5.931 1.00 92.19 287 ASN A N 1
ATOM 2238 C CA . ASN A 1 287 ? 10.030 -16.374 -5.110 1.00 92.19 287 ASN A CA 1
ATOM 2239 C C . ASN A 1 287 ? 10.308 -15.131 -5.972 1.00 92.19 287 ASN A C 1
ATOM 2241 O O . ASN A 1 287 ? 11.297 -15.121 -6.712 1.00 92.19 287 ASN A O 1
ATOM 2245 N N . PRO A 1 288 ? 9.500 -14.057 -5.853 1.00 94.69 288 PRO A N 1
ATOM 2246 C CA . PRO A 1 288 ? 9.708 -12.811 -6.592 1.00 94.69 288 PRO A CA 1
ATOM 2247 C C . PRO A 1 288 ? 11.036 -12.107 -6.308 1.00 94.69 288 PRO A C 1
ATOM 2249 O O . PRO A 1 288 ? 11.510 -11.337 -7.140 1.00 94.69 288 PRO A O 1
ATOM 2252 N N . MET A 1 289 ? 11.639 -12.374 -5.150 1.00 93.50 289 MET A N 1
ATOM 2253 C CA . MET A 1 289 ? 12.903 -11.791 -4.695 1.00 93.50 289 MET A CA 1
ATOM 2254 C C . MET A 1 289 ? 14.104 -12.715 -4.945 1.00 93.50 289 MET A C 1
ATOM 2256 O O . MET A 1 289 ? 15.214 -12.400 -4.518 1.00 93.50 289 MET A O 1
ATOM 2260 N N . GLN A 1 290 ? 13.936 -13.840 -5.658 1.00 88.75 290 GLN A N 1
ATOM 2261 C CA . GLN A 1 290 ? 15.022 -14.810 -5.885 1.00 88.75 290 GLN A CA 1
ATOM 2262 C C . GLN A 1 290 ? 16.246 -14.220 -6.608 1.00 88.75 290 GLN A C 1
ATOM 2264 O O . GLN A 1 290 ? 17.346 -14.748 -6.482 1.00 88.75 290 GLN A O 1
ATOM 2269 N N . GLN A 1 291 ? 16.075 -13.117 -7.348 1.00 84.94 291 GLN A N 1
ATOM 2270 C CA . GLN A 1 291 ? 17.166 -12.413 -8.035 1.00 84.94 291 GLN A CA 1
ATOM 2271 C C . GLN A 1 291 ? 17.765 -11.256 -7.222 1.00 84.94 291 GLN A C 1
ATOM 2273 O O . GLN A 1 291 ? 18.725 -10.632 -7.668 1.00 84.94 291 GLN A O 1
ATOM 2278 N N . CYS A 1 292 ? 17.238 -10.973 -6.029 1.00 84.12 292 CYS A N 1
ATOM 2279 C CA . CYS A 1 292 ? 17.772 -9.937 -5.145 1.00 84.12 292 CYS A CA 1
ATOM 2280 C C . CYS A 1 292 ? 18.922 -10.431 -4.261 1.00 84.12 292 CYS A C 1
ATOM 2282 O O . CYS A 1 292 ? 19.546 -9.623 -3.586 1.00 84.12 292 CYS A O 1
ATOM 2284 N N . GLY A 1 293 ? 19.248 -11.730 -4.293 1.00 81.31 293 GLY A N 1
ATOM 2285 C CA . GLY A 1 293 ? 20.281 -12.297 -3.423 1.00 81.31 293 GLY A CA 1
ATOM 2286 C C . GLY A 1 293 ? 19.839 -12.373 -1.961 1.00 81.31 293 GLY A C 1
ATOM 2287 O O . GLY A 1 293 ? 20.677 -12.330 -1.075 1.00 81.31 293 GLY A O 1
ATOM 2288 N N . GLY A 1 294 ? 18.529 -12.466 -1.714 1.00 82.94 294 GLY A N 1
ATOM 2289 C CA . GLY A 1 294 ? 17.930 -12.495 -0.383 1.00 82.94 294 GLY A CA 1
ATOM 2290 C C . GLY A 1 294 ? 16.942 -11.351 -0.161 1.00 82.94 294 GLY A C 1
ATOM 2291 O O . GLY A 1 294 ? 16.715 -10.509 -1.029 1.00 82.94 294 GLY A O 1
ATOM 2292 N N . TYR A 1 295 ? 16.318 -11.346 1.012 1.00 90.06 295 TYR A N 1
ATOM 2293 C CA . TYR A 1 295 ? 15.424 -10.286 1.472 1.00 90.06 295 TYR A CA 1
ATOM 2294 C C . TYR A 1 295 ? 15.301 -10.355 3.000 1.00 90.06 295 TYR A C 1
ATOM 2296 O O . TYR A 1 295 ? 15.573 -11.381 3.626 1.00 90.06 295 TYR A O 1
ATOM 2304 N N . ARG A 1 296 ? 14.868 -9.256 3.613 1.00 90.38 296 ARG A N 1
ATOM 2305 C CA . ARG A 1 296 ? 14.450 -9.202 5.013 1.00 90.38 296 ARG A CA 1
ATOM 2306 C C . ARG A 1 296 ? 12.931 -9.156 5.067 1.00 90.38 296 ARG A C 1
ATOM 2308 O O . ARG A 1 296 ? 12.329 -8.236 4.525 1.00 90.38 296 ARG A O 1
ATOM 2315 N N . PHE A 1 297 ? 12.310 -10.100 5.763 1.00 88.56 297 PHE A N 1
ATOM 2316 C CA . PHE A 1 297 ? 10.875 -10.032 6.031 1.00 88.56 297 PHE A CA 1
ATOM 2317 C C . PHE A 1 297 ? 10.569 -8.845 6.958 1.00 88.56 297 PHE A C 1
ATOM 2319 O O . PHE A 1 297 ? 11.120 -8.763 8.060 1.00 88.56 297 PHE A O 1
ATOM 2326 N N . LEU A 1 298 ? 9.730 -7.909 6.505 1.00 84.38 298 LEU A N 1
ATOM 2327 C CA . LEU A 1 298 ? 9.388 -6.697 7.258 1.00 84.38 298 LEU A CA 1
ATOM 2328 C C . LEU A 1 298 ? 8.032 -6.825 7.958 1.00 84.38 298 LEU A C 1
ATOM 2330 O O . LEU A 1 298 ? 7.927 -6.571 9.159 1.00 84.38 298 LEU A O 1
ATOM 2334 N N . ARG A 1 299 ? 6.996 -7.213 7.209 1.00 85.06 299 ARG A N 1
ATOM 2335 C CA . ARG A 1 299 ? 5.607 -7.329 7.680 1.00 85.06 299 ARG A CA 1
ATOM 2336 C C . ARG A 1 299 ? 4.840 -8.333 6.816 1.00 85.06 299 ARG A C 1
ATOM 2338 O O . ARG A 1 299 ? 5.109 -8.482 5.629 1.00 85.06 299 ARG A O 1
ATOM 2345 N N . GLY A 1 300 ? 3.921 -9.064 7.443 1.00 86.44 300 GLY A N 1
ATOM 2346 C CA . GLY A 1 300 ? 3.102 -10.089 6.793 1.00 86.44 300 GLY A CA 1
ATOM 2347 C C . GLY A 1 300 ? 1.674 -9.635 6.537 1.00 86.44 300 GLY A C 1
ATOM 2348 O O . GLY A 1 300 ? 1.277 -8.547 6.957 1.00 86.44 300 GLY A O 1
ATOM 2349 N N . TYR A 1 301 ? 0.902 -10.512 5.900 1.00 86.62 301 TYR A N 1
ATOM 2350 C CA . TYR A 1 301 ? -0.499 -10.259 5.597 1.00 86.62 301 TYR A CA 1
ATOM 2351 C C . TYR A 1 301 ? -1.345 -10.135 6.867 1.00 86.62 301 TYR A C 1
ATOM 2353 O O . TYR A 1 301 ? -1.292 -10.986 7.758 1.00 86.62 301 TYR A O 1
ATOM 2361 N N . ARG A 1 302 ? -2.177 -9.098 6.911 1.00 83.44 302 ARG A N 1
ATOM 2362 C CA . ARG A 1 302 ? -3.205 -8.857 7.930 1.00 83.44 302 ARG A CA 1
ATOM 2363 C C . ARG A 1 302 ? -4.289 -7.952 7.353 1.00 83.44 302 ARG A C 1
ATOM 2365 O O . ARG A 1 302 ? -4.137 -7.407 6.268 1.00 83.44 302 ARG A O 1
ATOM 2372 N N . TYR A 1 303 ? -5.389 -7.779 8.081 1.00 70.69 303 TYR A N 1
ATOM 2373 C CA . TYR A 1 303 ? -6.527 -6.988 7.598 1.00 70.69 303 TYR A CA 1
ATOM 2374 C C . TYR A 1 303 ? -6.147 -5.545 7.212 1.00 70.69 303 TYR A C 1
ATOM 2376 O O . TYR A 1 303 ? -6.701 -5.000 6.266 1.00 70.69 303 TYR A O 1
ATOM 2384 N N . SER A 1 304 ? -5.172 -4.951 7.902 1.00 71.44 304 SER A N 1
ATOM 2385 C CA . SER A 1 304 ? -4.657 -3.609 7.614 1.00 71.44 304 SER A CA 1
ATOM 2386 C C . SER A 1 304 ? -3.543 -3.534 6.572 1.00 71.44 304 SER A C 1
ATOM 2388 O O . SER A 1 304 ? -3.188 -2.448 6.127 1.00 71.44 304 SER A O 1
ATOM 2390 N N . HIS A 1 305 ? -2.964 -4.680 6.219 1.00 84.00 305 HIS A N 1
ATOM 2391 C CA . HIS A 1 305 ? -1.801 -4.790 5.357 1.00 84.00 305 HIS A CA 1
ATOM 2392 C C . HIS A 1 305 ? -1.993 -6.010 4.462 1.00 84.00 305 HIS A C 1
ATOM 2394 O O . HIS A 1 305 ? -1.658 -7.143 4.817 1.00 84.00 305 HIS A O 1
ATOM 2400 N N . THR A 1 306 ? -2.606 -5.779 3.305 1.00 86.94 306 THR A N 1
ATOM 2401 C CA . THR A 1 306 ? -3.148 -6.827 2.430 1.00 86.94 306 THR A CA 1
ATOM 2402 C C . THR A 1 306 ? -2.094 -7.478 1.531 1.00 86.94 306 THR A C 1
ATOM 2404 O O . THR A 1 306 ? -2.371 -7.814 0.381 1.00 86.94 306 THR A O 1
ATOM 2407 N N . GLY A 1 307 ? -0.880 -7.645 2.045 1.00 89.69 307 GLY A N 1
ATOM 2408 C CA . GLY A 1 307 ? 0.255 -8.197 1.325 1.00 89.69 307 GLY A CA 1
ATOM 2409 C C . GLY A 1 307 ? 1.385 -8.591 2.265 1.00 89.69 307 GLY A C 1
ATOM 2410 O O . GLY A 1 307 ? 1.219 -8.648 3.484 1.00 89.69 307 GLY A O 1
ATOM 2411 N N . VAL A 1 308 ? 2.534 -8.912 1.689 1.00 92.56 308 VAL A N 1
ATOM 2412 C CA . VAL A 1 308 ? 3.764 -9.215 2.425 1.00 92.56 308 VAL A CA 1
ATOM 2413 C C . VAL A 1 308 ? 4.865 -8.284 1.958 1.00 92.56 308 VAL A C 1
ATOM 2415 O O . VAL A 1 308 ? 4.999 -8.040 0.761 1.00 92.56 308 VAL A O 1
ATOM 2418 N N . ASP A 1 309 ? 5.670 -7.819 2.904 1.00 93.06 309 ASP A N 1
ATOM 2419 C CA . ASP A 1 309 ? 6.745 -6.883 2.623 1.00 93.06 309 ASP A CA 1
ATOM 2420 C C . ASP A 1 309 ? 8.110 -7.521 2.778 1.00 93.06 309 ASP A C 1
ATOM 2422 O O . ASP A 1 309 ? 8.493 -7.995 3.858 1.00 93.06 309 ASP A O 1
ATOM 2426 N N . LEU A 1 310 ? 8.868 -7.458 1.692 1.00 93.44 310 LEU A N 1
ATOM 2427 C CA . LEU A 1 310 ? 10.189 -8.048 1.567 1.00 93.44 310 LEU A CA 1
ATOM 2428 C C . LEU A 1 310 ? 11.197 -6.925 1.298 1.00 93.44 310 LEU A C 1
ATOM 2430 O O . LEU A 1 310 ? 11.274 -6.381 0.198 1.00 93.44 310 LEU A O 1
ATOM 2434 N N . GLY A 1 311 ? 11.946 -6.541 2.329 1.00 89.56 311 GLY A N 1
ATOM 2435 C CA . GLY A 1 311 ? 12.921 -5.455 2.280 1.00 89.56 311 GLY A CA 1
ATOM 2436 C C . GLY A 1 311 ? 14.255 -5.887 1.679 1.00 89.56 311 GLY A C 1
ATOM 2437 O O . GLY A 1 311 ? 14.797 -6.927 2.053 1.00 89.56 311 GLY A O 1
ATOM 2438 N N . HIS A 1 312 ? 14.813 -5.068 0.792 1.00 91.50 312 HIS A N 1
ATOM 2439 C CA . HIS A 1 312 ? 16.169 -5.219 0.257 1.00 91.50 312 HIS A CA 1
ATOM 2440 C C . HIS A 1 312 ? 16.656 -3.870 -0.300 1.00 91.50 312 HIS A C 1
ATOM 2442 O O . HIS A 1 312 ? 15.855 -2.960 -0.479 1.00 91.50 312 HIS A O 1
ATOM 2448 N N . SER A 1 313 ? 17.951 -3.703 -0.580 1.00 85.75 313 SER A N 1
ATOM 2449 C CA . SER A 1 313 ? 18.448 -2.498 -1.261 1.00 85.75 313 SER A CA 1
ATOM 2450 C C . SER A 1 313 ? 17.795 -2.305 -2.638 1.00 85.75 313 SER A C 1
ATOM 2452 O O . SER A 1 313 ? 17.593 -3.271 -3.379 1.00 85.75 313 SER A O 1
ATOM 2454 N N . SER A 1 314 ? 17.482 -1.049 -2.986 1.00 83.31 314 SER A N 1
ATOM 2455 C CA . SER A 1 314 ? 16.896 -0.683 -4.282 1.00 83.31 314 SER A CA 1
ATOM 2456 C C . SER A 1 314 ? 17.740 -1.159 -5.467 1.00 83.31 314 SER A C 1
ATOM 2458 O O . SER A 1 314 ? 18.965 -1.236 -5.395 1.00 83.31 314 SER A O 1
ATOM 2460 N N . GLY A 1 315 ? 17.075 -1.391 -6.598 1.00 81.06 315 GLY A N 1
ATOM 2461 C CA . GLY A 1 315 ? 17.696 -1.674 -7.890 1.00 81.06 315 GLY A CA 1
ATOM 2462 C C . GLY A 1 315 ? 17.777 -3.155 -8.258 1.00 81.06 315 GLY A C 1
ATOM 2463 O O . GLY A 1 315 ? 17.996 -3.454 -9.431 1.00 81.06 315 GLY A O 1
ATOM 2464 N N . CYS A 1 316 ? 17.557 -4.083 -7.318 1.00 90.38 316 CYS A N 1
ATOM 2465 C CA . CYS A 1 316 ? 17.484 -5.507 -7.656 1.00 90.38 316 CYS A CA 1
ATOM 2466 C C . CYS A 1 316 ? 16.229 -5.829 -8.480 1.00 90.38 316 CYS A C 1
ATOM 2468 O O . CYS A 1 316 ? 15.208 -5.150 -8.368 1.00 90.38 316 CYS A O 1
ATOM 2470 N N . TRP A 1 317 ? 16.296 -6.857 -9.326 1.00 92.69 317 TRP A N 1
ATOM 2471 C CA . TRP A 1 317 ? 15.168 -7.256 -10.166 1.00 92.69 317 TRP A CA 1
ATOM 2472 C C . TRP A 1 317 ? 14.158 -8.088 -9.378 1.00 92.69 317 TRP A C 1
ATOM 2474 O O . TRP A 1 317 ? 14.463 -9.191 -8.930 1.00 92.69 317 TRP A O 1
ATOM 2484 N N . ILE A 1 318 ? 12.933 -7.576 -9.275 1.00 96.56 318 ILE A N 1
ATOM 2485 C CA . ILE A 1 318 ? 11.761 -8.363 -8.902 1.00 96.56 318 ILE A CA 1
ATOM 2486 C C . ILE A 1 318 ? 11.352 -9.175 -10.130 1.00 96.56 318 ILE A C 1
ATOM 2488 O O . ILE A 1 318 ? 11.335 -8.660 -11.258 1.00 96.56 318 ILE A O 1
ATOM 2492 N N . VAL A 1 319 ? 11.011 -10.441 -9.914 1.00 96.06 319 VAL A N 1
ATOM 2493 C CA . VAL A 1 319 ? 10.548 -11.350 -10.966 1.00 96.06 319 VAL A CA 1
ATOM 2494 C C . VAL A 1 319 ? 9.070 -11.693 -10.826 1.00 96.06 319 VAL A C 1
ATOM 2496 O O . VAL A 1 319 ? 8.515 -11.683 -9.728 1.00 96.06 319 VAL A O 1
ATOM 2499 N N . ALA A 1 320 ? 8.437 -12.054 -11.941 1.00 96.25 320 ALA A N 1
ATOM 2500 C CA . ALA A 1 320 ? 7.091 -12.608 -11.938 1.00 96.25 320 ALA A CA 1
ATOM 2501 C C . ALA A 1 320 ? 7.059 -13.906 -11.117 1.00 96.25 320 ALA A C 1
ATOM 2503 O O . ALA A 1 320 ? 7.805 -14.845 -11.397 1.00 96.25 320 ALA A O 1
ATOM 2504 N N . ALA A 1 321 ? 6.164 -13.982 -10.133 1.00 95.19 321 ALA A N 1
ATOM 2505 C CA . ALA A 1 321 ? 5.982 -15.176 -9.309 1.00 95.19 321 ALA A CA 1
ATOM 2506 C C . ALA A 1 321 ? 5.527 -16.359 -10.166 1.00 95.19 321 ALA A C 1
ATOM 2508 O O . ALA A 1 321 ? 5.891 -17.494 -9.902 1.00 95.19 321 ALA A O 1
ATOM 2509 N N . GLY A 1 322 ? 4.721 -16.116 -11.197 1.00 92.81 322 GLY A N 1
ATOM 2510 C CA . GLY A 1 322 ? 4.144 -17.158 -12.039 1.00 92.81 322 GLY A CA 1
ATOM 2511 C C . GLY A 1 322 ? 3.986 -16.697 -13.478 1.00 92.81 322 GLY A C 1
ATOM 2512 O O . GLY A 1 322 ? 4.034 -15.500 -13.767 1.00 92.81 322 GLY A O 1
ATOM 2513 N N . ALA A 1 323 ? 3.752 -17.648 -14.381 1.00 90.38 323 ALA A N 1
ATOM 2514 C CA . ALA A 1 323 ? 3.403 -17.330 -15.760 1.00 90.38 323 ALA A CA 1
ATOM 2515 C C . ALA A 1 323 ? 2.024 -16.654 -15.835 1.00 90.38 323 ALA A C 1
ATOM 2517 O O . ALA A 1 323 ? 1.131 -16.944 -15.033 1.00 90.38 323 ALA A O 1
ATOM 2518 N N . GLY A 1 324 ? 1.853 -15.734 -16.779 1.00 94.06 324 GLY A N 1
ATOM 2519 C CA . GLY A 1 324 ? 0.602 -14.997 -16.926 1.00 94.06 324 GLY A CA 1
ATOM 2520 C C . GLY A 1 324 ? 0.699 -13.826 -17.889 1.00 94.06 324 GLY A C 1
ATOM 2521 O O . GLY A 1 324 ? 1.654 -13.709 -18.659 1.00 94.06 324 GLY A O 1
ATOM 2522 N N . THR A 1 325 ? -0.294 -12.946 -17.832 1.00 95.06 325 THR A N 1
ATOM 2523 C CA . THR A 1 325 ? -0.360 -11.711 -18.618 1.00 95.06 325 THR A CA 1
ATOM 2524 C C . THR A 1 325 ? -0.253 -10.503 -17.694 1.00 95.06 325 THR A C 1
ATOM 2526 O O . THR A 1 325 ? -0.995 -10.403 -16.716 1.00 95.06 325 THR A O 1
ATOM 2529 N N . ILE A 1 326 ? 0.639 -9.567 -18.023 1.00 95.75 326 ILE A N 1
ATOM 2530 C CA . ILE A 1 326 ? 0.752 -8.277 -17.338 1.00 95.75 326 ILE A CA 1
ATOM 2531 C C . ILE A 1 326 ? -0.538 -7.485 -17.565 1.00 95.75 326 ILE A C 1
ATOM 2533 O O . ILE A 1 326 ? -0.866 -7.135 -18.698 1.00 95.75 326 ILE A O 1
ATOM 2537 N N . THR A 1 327 ? -1.272 -7.186 -16.499 1.00 93.94 327 THR A N 1
ATOM 2538 C CA . THR A 1 327 ? -2.479 -6.346 -16.549 1.00 93.94 327 THR A CA 1
ATOM 2539 C C . THR A 1 327 ? -2.159 -4.874 -16.316 1.00 93.94 327 THR A C 1
ATOM 2541 O O . THR A 1 327 ? -2.877 -4.010 -16.810 1.00 93.94 327 THR A O 1
ATOM 2544 N N . LYS A 1 328 ? -1.054 -4.582 -15.621 1.00 94.19 328 LYS A N 1
ATOM 2545 C CA . LYS A 1 328 ? -0.535 -3.229 -15.400 1.00 94.19 328 LYS A CA 1
ATOM 2546 C C . LYS A 1 328 ? 0.984 -3.275 -15.267 1.00 94.19 328 LYS A C 1
ATOM 2548 O O . LYS A 1 328 ? 1.505 -4.116 -14.546 1.00 94.19 328 LYS A O 1
ATOM 2553 N N . ALA A 1 329 ? 1.676 -2.361 -15.934 1.00 90.69 329 ALA A N 1
ATOM 2554 C CA . ALA A 1 329 ? 3.072 -2.015 -15.682 1.00 90.69 329 ALA A CA 1
ATOM 2555 C C . ALA A 1 329 ? 3.202 -0.496 -15.818 1.00 90.69 329 ALA A C 1
ATOM 2557 O O . ALA A 1 329 ? 2.953 0.049 -16.894 1.00 90.69 329 ALA A O 1
ATOM 2558 N N . GLY A 1 330 ? 3.491 0.193 -14.718 1.00 84.81 330 GLY A N 1
ATOM 2559 C CA . GLY A 1 330 ? 3.571 1.653 -14.684 1.00 84.81 330 GLY A CA 1
ATOM 2560 C C . GLY A 1 330 ? 3.220 2.212 -13.312 1.00 84.81 330 GLY A C 1
ATOM 2561 O O . GLY A 1 330 ? 3.291 1.502 -12.314 1.00 84.81 330 GLY A O 1
ATOM 2562 N N . TRP A 1 331 ? 2.846 3.490 -13.255 1.00 85.56 331 TRP A N 1
ATOM 2563 C CA . TRP A 1 331 ? 2.392 4.113 -12.011 1.00 85.56 331 TRP A CA 1
ATOM 2564 C C . TRP A 1 331 ? 1.002 3.611 -11.603 1.00 85.56 331 TRP A C 1
ATOM 2566 O O . TRP A 1 331 ? 0.100 3.488 -12.446 1.00 85.56 331 TRP A O 1
ATOM 2576 N N . CYS A 1 332 ? 0.847 3.327 -10.314 1.00 84.06 332 CYS A N 1
ATOM 2577 C CA . CYS A 1 332 ? -0.361 2.826 -9.680 1.00 84.06 332 CYS A CA 1
ATOM 2578 C C . CYS A 1 332 ? -0.740 3.765 -8.525 1.00 84.06 332 CYS A C 1
ATOM 2580 O O . CYS A 1 332 ? 0.106 4.124 -7.705 1.00 84.06 332 CYS A O 1
ATOM 2582 N N . ALA A 1 333 ? -2.003 4.200 -8.514 1.00 77.19 333 ALA A N 1
ATOM 2583 C CA . ALA A 1 333 ? -2.541 5.144 -7.534 1.00 77.19 333 ALA A CA 1
ATOM 2584 C C . ALA A 1 333 ? -2.659 4.519 -6.126 1.00 77.19 333 ALA A C 1
ATOM 2586 O O . ALA A 1 333 ? -2.334 3.349 -5.944 1.00 77.19 333 ALA A O 1
ATOM 2587 N N . GLY A 1 334 ? -3.108 5.286 -5.128 1.00 69.12 334 GLY A N 1
ATOM 2588 C CA . GLY A 1 334 ? -3.325 4.774 -3.763 1.00 69.12 334 GLY A CA 1
ATOM 2589 C C . GLY A 1 334 ? -2.038 4.298 -3.087 1.00 69.12 334 GLY A C 1
ATOM 2590 O O . GLY A 1 334 ? -1.954 3.162 -2.626 1.00 69.12 334 GLY A O 1
ATOM 2591 N N . GLY A 1 335 ? -0.981 5.112 -3.173 1.00 72.62 335 GLY A N 1
ATOM 2592 C CA . GLY A 1 335 ? 0.285 4.844 -2.489 1.00 72.62 335 GLY A CA 1
ATOM 2593 C C . GLY A 1 335 ? 1.146 3.720 -3.074 1.00 72.62 335 GLY A C 1
ATOM 2594 O O . GLY A 1 335 ? 2.289 3.563 -2.654 1.00 72.62 335 GLY A O 1
ATOM 2595 N N . MET A 1 336 ? 0.674 2.981 -4.081 1.00 82.00 336 MET A N 1
ATOM 2596 C CA . MET A 1 336 ? 1.383 1.815 -4.633 1.00 82.00 336 MET A CA 1
ATOM 2597 C C . MET A 1 336 ? 2.674 2.172 -5.392 1.00 82.00 336 MET A C 1
ATOM 2599 O O . MET A 1 336 ? 3.580 1.343 -5.513 1.00 82.00 336 MET A O 1
ATOM 2603 N N . GLY A 1 337 ? 2.766 3.391 -5.931 1.00 86.25 337 GLY A N 1
ATOM 2604 C CA . GLY A 1 337 ? 3.917 3.842 -6.713 1.00 86.25 337 GLY A CA 1
ATOM 2605 C C . GLY A 1 337 ? 4.050 3.099 -8.042 1.00 86.25 337 GLY A C 1
ATOM 2606 O O . GLY A 1 337 ? 3.059 2.708 -8.660 1.00 86.25 337 GLY A O 1
ATOM 2607 N N . TYR A 1 338 ? 5.281 2.892 -8.512 1.00 91.56 338 TYR A N 1
ATOM 2608 C CA . TYR A 1 338 ? 5.506 2.051 -9.686 1.00 91.56 338 TYR A CA 1
ATOM 2609 C C . TYR A 1 338 ? 5.208 0.596 -9.355 1.00 91.56 338 TYR A C 1
ATOM 2611 O O . TYR A 1 338 ? 5.850 0.003 -8.488 1.00 91.56 338 TYR A O 1
ATOM 2619 N N . CYS A 1 339 ? 4.257 0.020 -10.082 1.00 95.00 339 CYS A N 1
ATOM 2620 C CA . CYS A 1 339 ? 3.784 -1.322 -9.824 1.00 95.00 339 CYS A CA 1
ATOM 2621 C C . CYS A 1 339 ? 3.674 -2.167 -11.093 1.00 95.00 339 CYS A C 1
ATOM 2623 O O . CYS A 1 339 ? 3.537 -1.663 -12.214 1.00 95.00 339 CYS A O 1
ATOM 2625 N N . VAL A 1 340 ? 3.724 -3.482 -10.896 1.00 97.94 340 VAL A N 1
ATOM 2626 C CA . VAL A 1 340 ? 3.343 -4.475 -11.900 1.00 97.94 340 VAL A CA 1
ATOM 2627 C C . VAL A 1 340 ? 2.208 -5.315 -11.334 1.00 97.94 340 VAL A C 1
ATOM 2629 O O . VAL A 1 340 ? 2.307 -5.795 -10.210 1.00 97.94 340 VAL A O 1
ATOM 2632 N N . ALA A 1 341 ? 1.147 -5.524 -12.108 1.00 97.38 341 ALA A N 1
ATOM 2633 C CA . ALA A 1 341 ? 0.104 -6.497 -11.805 1.00 97.38 341 ALA A CA 1
ATOM 2634 C C . ALA A 1 341 ? 0.080 -7.582 -12.881 1.00 97.38 341 ALA A C 1
ATOM 2636 O O . ALA A 1 341 ? 0.208 -7.292 -14.076 1.00 97.38 341 ALA A O 1
ATOM 2637 N N . ILE A 1 342 ? -0.077 -8.835 -12.459 1.00 96.75 342 ILE A N 1
ATOM 2638 C CA . ILE A 1 342 ? -0.076 -10.005 -13.338 1.00 96.75 342 ILE A CA 1
ATOM 2639 C C . ILE A 1 342 ? -1.320 -10.824 -13.051 1.00 96.75 342 ILE A C 1
ATOM 2641 O O . ILE A 1 342 ? -1.552 -11.222 -11.913 1.00 96.75 342 ILE A O 1
ATOM 2645 N N . ARG A 1 343 ? -2.088 -11.128 -14.098 1.00 94.69 343 ARG A N 1
ATOM 2646 C CA . ARG A 1 343 ? -3.121 -12.162 -14.054 1.00 94.69 343 ARG A CA 1
ATOM 2647 C C . ARG A 1 343 ? -2.503 -13.474 -14.514 1.00 94.69 343 ARG A C 1
ATOM 2649 O O . ARG A 1 343 ? -2.059 -13.580 -15.659 1.00 94.69 343 ARG A O 1
ATOM 2656 N N . HIS A 1 344 ? -2.458 -14.452 -13.624 1.00 93.75 344 HIS A N 1
ATOM 2657 C CA . HIS A 1 344 ? -1.814 -15.734 -13.858 1.00 93.75 344 HIS A CA 1
ATOM 2658 C C . HIS A 1 344 ? -2.741 -16.749 -14.515 1.00 93.75 344 HIS A C 1
ATOM 2660 O O . HIS A 1 344 ? -3.964 -16.706 -14.370 1.00 93.75 344 HIS A O 1
ATOM 2666 N N . ASP A 1 345 ? -2.130 -17.708 -15.205 1.00 87.88 345 ASP A N 1
ATOM 2667 C CA . ASP A 1 345 ? -2.847 -18.781 -15.901 1.00 87.88 345 ASP A CA 1
ATOM 2668 C C . ASP A 1 345 ? -3.579 -19.726 -14.927 1.00 87.88 345 ASP A C 1
ATOM 2670 O O . ASP A 1 345 ? -4.560 -20.362 -15.301 1.00 87.88 345 ASP A O 1
ATOM 2674 N N . ASN A 1 346 ? -3.146 -19.789 -13.662 1.00 84.50 346 ASN A N 1
ATOM 2675 C CA . ASN A 1 346 ? -3.794 -20.565 -12.594 1.00 84.50 346 ASN A CA 1
ATOM 2676 C C . ASN A 1 346 ? -4.976 -19.840 -11.925 1.00 84.50 346 ASN A C 1
ATOM 2678 O O . ASN A 1 346 ? -5.497 -20.316 -10.920 1.00 84.50 346 ASN A O 1
ATOM 2682 N N . GLY A 1 347 ? -5.387 -18.686 -12.456 1.00 85.06 347 GLY A N 1
ATOM 2683 C CA . GLY A 1 347 ? -6.546 -17.932 -11.986 1.00 85.06 347 GLY A CA 1
ATOM 2684 C C . GLY A 1 347 ? -6.260 -16.924 -10.873 1.00 85.06 347 GLY A C 1
ATOM 2685 O O . GLY A 1 347 ? -7.136 -16.113 -10.587 1.00 85.06 347 GLY A O 1
ATOM 2686 N N . TYR A 1 348 ? -5.064 -16.915 -10.282 1.00 92.38 348 TYR A N 1
ATOM 2687 C CA . TYR A 1 348 ? -4.662 -15.889 -9.315 1.00 92.38 348 TYR A CA 1
ATOM 2688 C C . TYR A 1 348 ? -4.197 -14.601 -10.001 1.00 92.38 348 TYR A C 1
ATOM 2690 O O . TYR A 1 348 ? -3.755 -14.611 -11.150 1.00 92.38 348 TYR A O 1
ATOM 2698 N N . SER A 1 349 ? -4.213 -13.497 -9.261 1.00 94.81 349 SER A N 1
ATOM 2699 C CA . SER A 1 349 ? -3.537 -12.256 -9.636 1.00 94.81 349 SER A CA 1
ATOM 2700 C C . SER A 1 349 ? -2.495 -11.880 -8.591 1.00 94.81 349 SER A C 1
ATOM 2702 O O . SER A 1 349 ? -2.748 -12.017 -7.396 1.00 94.81 349 SER A O 1
ATOM 2704 N N . THR A 1 350 ? -1.340 -11.387 -9.028 1.00 96.94 350 THR A N 1
ATOM 2705 C CA . THR A 1 350 ? -0.311 -10.815 -8.148 1.00 96.94 350 THR A CA 1
ATOM 2706 C C . THR A 1 350 ? -0.084 -9.348 -8.460 1.00 96.94 350 THR A C 1
ATOM 2708 O O . THR A 1 350 ? -0.298 -8.895 -9.587 1.00 96.94 350 THR A O 1
ATOM 2711 N N . LEU A 1 351 ? 0.336 -8.603 -7.443 1.00 97.19 351 LEU A N 1
ATOM 2712 C CA . LEU A 1 351 ? 0.646 -7.185 -7.534 1.00 97.19 351 LEU A CA 1
ATOM 2713 C C . LEU A 1 351 ? 1.946 -6.905 -6.779 1.00 97.19 351 LEU A C 1
ATOM 2715 O O . LEU A 1 351 ? 2.076 -7.260 -5.608 1.00 97.19 351 LEU A O 1
ATOM 2719 N N . TYR A 1 352 ? 2.891 -6.286 -7.481 1.00 97.50 352 TYR A N 1
ATOM 2720 C CA . TYR A 1 352 ? 4.231 -5.930 -7.026 1.00 97.50 352 TYR A CA 1
ATOM 2721 C C . TYR A 1 352 ? 4.317 -4.411 -6.963 1.00 97.50 352 TYR A C 1
ATOM 2723 O O . TYR A 1 352 ? 4.256 -3.774 -8.015 1.00 97.50 352 TYR A O 1
ATOM 2731 N N . MET A 1 353 ? 4.425 -3.832 -5.770 1.00 94.38 353 MET A N 1
ATOM 2732 C CA . MET A 1 353 ? 4.393 -2.376 -5.577 1.00 94.38 353 MET A CA 1
ATOM 2733 C C . MET A 1 353 ? 5.767 -1.793 -5.218 1.00 94.38 353 MET A C 1
ATOM 2735 O O . MET A 1 353 ? 6.745 -2.525 -5.049 1.00 94.38 353 MET A O 1
ATOM 2739 N N . HIS A 1 354 ? 5.812 -0.464 -5.098 1.00 91.44 354 HIS A N 1
ATOM 2740 C CA . HIS A 1 354 ? 6.956 0.339 -4.657 1.00 91.44 354 HIS A CA 1
ATOM 2741 C C . HIS A 1 354 ? 8.226 0.193 -5.505 1.00 91.44 354 HIS A C 1
ATOM 2743 O O . HIS A 1 354 ? 9.331 0.451 -5.032 1.00 91.44 354 HIS A O 1
ATOM 2749 N N . GLY A 1 355 ? 8.114 -0.176 -6.781 1.00 90.25 355 GLY A N 1
ATOM 2750 C CA . GLY A 1 355 ? 9.273 -0.315 -7.662 1.00 90.25 355 GLY A CA 1
ATOM 2751 C C . GLY A 1 355 ? 10.016 0.996 -7.924 1.00 90.25 355 GLY A C 1
ATOM 2752 O O . GLY A 1 355 ? 9.519 2.091 -7.682 1.00 90.25 355 GLY A O 1
ATOM 2753 N N . ALA A 1 356 ? 11.220 0.902 -8.483 1.00 86.69 356 ALA A N 1
ATOM 2754 C CA . ALA A 1 356 ? 12.071 2.055 -8.799 1.00 86.69 356 ALA A CA 1
ATOM 2755 C C . ALA A 1 356 ? 11.718 2.756 -10.128 1.00 86.69 356 ALA A C 1
ATOM 2757 O O . ALA A 1 356 ? 12.408 3.687 -10.527 1.00 86.69 356 ALA A O 1
ATOM 2758 N N . GLY A 1 357 ? 10.690 2.287 -10.845 1.00 83.25 357 GLY A N 1
ATOM 2759 C CA . GLY A 1 357 ? 10.275 2.845 -12.140 1.00 83.25 357 GLY A CA 1
ATOM 2760 C C . GLY A 1 357 ? 11.016 2.300 -13.361 1.00 83.25 357 GLY A C 1
ATOM 2761 O O . GLY A 1 357 ? 10.704 2.690 -14.482 1.00 83.25 357 GLY A O 1
ATOM 2762 N N . LYS A 1 358 ? 11.948 1.355 -13.182 1.00 86.19 358 LYS A N 1
ATOM 2763 C CA . LYS A 1 358 ? 12.582 0.622 -14.285 1.00 86.19 358 LYS A CA 1
ATOM 2764 C C . LYS A 1 358 ? 11.880 -0.720 -14.508 1.00 86.19 358 LYS A C 1
ATOM 2766 O O . LYS A 1 358 ? 11.966 -1.621 -13.672 1.00 86.19 358 LYS A O 1
ATOM 2771 N N . PHE A 1 359 ? 11.211 -0.846 -15.651 1.00 88.50 359 PHE A N 1
ATOM 2772 C CA . PHE A 1 359 ? 10.438 -2.026 -16.043 1.00 88.50 359 PHE A CA 1
ATOM 2773 C C . PHE A 1 359 ? 11.186 -2.868 -17.084 1.00 88.50 359 PHE A C 1
ATOM 2775 O O . PHE A 1 359 ? 11.853 -2.333 -17.965 1.00 88.50 359 PHE A O 1
ATOM 2782 N N . ALA A 1 360 ? 11.050 -4.191 -16.995 1.00 86.69 360 ALA A N 1
ATOM 2783 C CA . ALA A 1 360 ? 11.496 -5.140 -18.024 1.00 86.69 360 ALA A CA 1
ATOM 2784 C C . ALA A 1 360 ? 10.331 -5.655 -18.891 1.00 86.69 360 ALA A C 1
ATOM 2786 O O . ALA A 1 360 ? 10.529 -6.485 -19.779 1.00 86.69 360 ALA A O 1
ATOM 2787 N N . VAL A 1 361 ? 9.112 -5.195 -18.599 1.00 90.94 361 VAL A N 1
ATOM 2788 C CA . VAL A 1 361 ? 7.866 -5.648 -19.221 1.00 90.94 361 VAL A CA 1
ATOM 2789 C C . VAL A 1 361 ? 6.907 -4.486 -19.457 1.00 90.94 361 VAL A C 1
ATOM 2791 O O . VAL A 1 361 ? 7.058 -3.417 -18.868 1.00 90.94 361 VAL A O 1
ATOM 2794 N N . GLN A 1 362 ? 5.887 -4.720 -20.280 1.00 84.62 362 GLN A N 1
ATOM 2795 C CA . GLN A 1 362 ? 4.816 -3.764 -20.571 1.00 84.62 362 GLN A CA 1
ATOM 2796 C C . GLN A 1 362 ? 3.424 -4.386 -20.397 1.00 84.62 362 GLN A C 1
ATOM 2798 O O . GLN A 1 362 ? 3.262 -5.607 -20.435 1.00 84.62 362 GLN A O 1
ATOM 2803 N N . SER A 1 363 ? 2.398 -3.549 -20.225 1.00 87.69 363 SER A N 1
ATOM 2804 C CA . SER A 1 363 ? 1.004 -4.005 -20.113 1.00 87.69 363 SER A CA 1
ATOM 2805 C C . SER A 1 363 ? 0.576 -4.821 -21.341 1.00 87.69 363 SER A C 1
ATOM 2807 O O . SER A 1 363 ? 0.930 -4.496 -22.472 1.00 87.69 363 SER A O 1
ATOM 2809 N N . GLY A 1 364 ? -0.170 -5.905 -21.121 1.00 82.56 364 GLY A N 1
ATOM 2810 C CA . GLY A 1 364 ? -0.593 -6.858 -22.153 1.00 82.56 364 GLY A CA 1
ATOM 2811 C C . GLY A 1 364 ? 0.438 -7.944 -22.492 1.00 82.56 364 GLY A C 1
ATOM 2812 O O . GLY A 1 364 ? 0.086 -8.937 -23.128 1.00 82.56 364 GLY A O 1
ATOM 2813 N N . GLN A 1 365 ? 1.691 -7.814 -22.046 1.00 88.62 365 GLN A N 1
ATOM 2814 C CA . GLN A 1 365 ? 2.738 -8.801 -22.308 1.00 88.62 365 GLN A CA 1
ATOM 2815 C C . GLN A 1 365 ? 2.484 -10.124 -21.564 1.00 88.62 365 GLN A C 1
ATOM 2817 O O . GLN A 1 365 ? 2.122 -10.135 -20.388 1.00 88.62 365 GLN A O 1
ATOM 2822 N N . ARG A 1 366 ? 2.727 -11.257 -22.234 1.00 93.00 366 ARG A N 1
ATOM 2823 C CA . ARG A 1 366 ? 2.845 -12.579 -21.596 1.00 93.00 366 ARG A CA 1
ATOM 2824 C C . ARG A 1 366 ? 4.221 -12.723 -20.943 1.00 93.00 366 ARG A C 1
ATOM 2826 O O . ARG A 1 366 ? 5.233 -12.411 -21.567 1.00 93.00 366 ARG A O 1
ATOM 2833 N N . VAL A 1 367 ? 4.256 -13.241 -19.722 1.00 91.31 367 VAL A N 1
ATOM 2834 C CA . VAL A 1 367 ? 5.490 -13.489 -18.967 1.00 91.31 367 VAL A CA 1
ATOM 2835 C C . VAL A 1 367 ? 5.552 -14.918 -18.453 1.00 91.31 367 VAL A C 1
ATOM 2837 O O . VAL A 1 367 ? 4.521 -15.557 -18.233 1.00 91.31 367 VAL A O 1
ATOM 2840 N N . SER A 1 368 ? 6.774 -15.409 -18.256 1.00 91.56 368 SER A N 1
ATOM 2841 C CA . SER A 1 368 ? 7.048 -16.684 -17.583 1.00 91.56 368 SER A CA 1
ATOM 2842 C C . SER A 1 368 ? 7.359 -16.469 -16.100 1.00 91.56 368 SER A C 1
ATOM 2844 O O . SER A 1 368 ? 7.808 -15.395 -15.702 1.00 91.56 368 SER A O 1
ATOM 2846 N N . ALA A 1 369 ? 7.172 -17.504 -15.279 1.00 90.31 369 ALA A N 1
ATOM 2847 C CA . ALA A 1 369 ? 7.629 -17.484 -13.891 1.00 90.31 369 ALA A CA 1
ATOM 2848 C C . ALA A 1 369 ? 9.149 -17.234 -13.825 1.00 90.31 369 ALA A C 1
ATOM 2850 O O . ALA A 1 369 ? 9.920 -17.782 -14.614 1.00 90.31 369 ALA A O 1
ATOM 2851 N N . GLY A 1 370 ? 9.588 -16.383 -12.901 1.00 90.00 370 GLY A N 1
ATOM 2852 C CA . GLY A 1 370 ? 10.992 -16.007 -12.741 1.00 90.00 370 GLY A CA 1
ATOM 2853 C C . GLY A 1 370 ? 11.517 -14.996 -13.767 1.00 90.00 370 GLY A C 1
ATOM 2854 O O . GLY A 1 370 ? 12.685 -14.616 -13.685 1.00 90.00 370 GLY A O 1
ATOM 2855 N N . GLN A 1 371 ? 10.686 -14.534 -14.705 1.00 92.50 371 GLN A N 1
ATOM 2856 C CA . GLN A 1 371 ? 11.057 -13.467 -15.632 1.00 92.50 371 GLN A CA 1
ATOM 2857 C C . GLN A 1 371 ? 11.140 -12.118 -14.892 1.00 92.50 371 GLN A C 1
ATOM 2859 O O . GLN A 1 371 ? 10.203 -11.794 -14.160 1.00 92.50 371 GLN A O 1
ATOM 2864 N N . PRO A 1 372 ? 12.206 -11.313 -15.075 1.00 94.69 372 PRO A N 1
ATOM 2865 C CA . PRO A 1 372 ? 12.286 -9.961 -14.518 1.00 94.69 372 PRO A CA 1
ATOM 2866 C C . PRO A 1 372 ? 11.118 -9.084 -14.972 1.00 94.69 372 PRO A C 1
ATOM 2868 O O . PRO A 1 372 ? 10.738 -9.125 -16.143 1.00 94.69 372 PRO A O 1
ATOM 2871 N N . ILE A 1 373 ? 10.572 -8.280 -14.058 1.00 96.19 373 ILE A N 1
ATOM 2872 C CA . ILE A 1 373 ? 9.421 -7.406 -14.337 1.00 96.19 373 ILE A CA 1
ATOM 2873 C C . ILE A 1 373 ? 9.676 -5.942 -13.972 1.00 96.19 373 ILE A C 1
ATOM 2875 O O . ILE A 1 373 ? 9.377 -5.048 -14.761 1.00 96.19 373 ILE A O 1
ATOM 2879 N N . LEU A 1 374 ? 10.254 -5.691 -12.801 1.00 94.75 374 LEU A N 1
ATOM 2880 C CA . LEU A 1 374 ? 10.364 -4.367 -12.193 1.00 94.75 374 LEU A CA 1
ATOM 2881 C C . LEU A 1 374 ? 11.567 -4.366 -11.258 1.00 94.75 374 LEU A C 1
ATOM 2883 O O . LEU A 1 374 ? 11.803 -5.347 -10.560 1.00 94.75 374 LEU A O 1
ATOM 2887 N N . THR A 1 375 ? 12.339 -3.288 -11.217 1.00 90.75 375 THR A N 1
ATOM 2888 C CA . THR A 1 375 ? 13.372 -3.147 -10.184 1.00 90.75 375 THR A CA 1
ATOM 2889 C C . THR A 1 375 ? 12.759 -2.711 -8.857 1.00 90.75 375 THR A C 1
ATOM 2891 O O . THR A 1 375 ? 11.944 -1.788 -8.845 1.00 90.75 375 THR A O 1
ATOM 2894 N N . LEU A 1 376 ? 13.206 -3.300 -7.749 1.00 92.19 376 LEU A N 1
ATOM 2895 C CA . LEU A 1 376 ? 12.863 -2.889 -6.390 1.00 92.19 376 LEU A CA 1
ATOM 2896 C C . LEU A 1 376 ? 13.221 -1.420 -6.164 1.00 92.19 376 LEU A C 1
ATOM 2898 O O . LEU A 1 376 ? 14.306 -0.980 -6.550 1.00 92.19 376 LEU A O 1
ATOM 2902 N N . GLY A 1 377 ? 12.342 -0.665 -5.520 1.00 87.69 377 GLY A N 1
ATOM 2903 C CA . GLY A 1 377 ? 12.605 0.726 -5.192 1.00 87.69 377 GLY A CA 1
ATOM 2904 C C . GLY A 1 377 ? 11.872 1.152 -3.937 1.00 87.69 377 GLY A C 1
ATOM 2905 O O . GLY A 1 377 ? 11.623 0.348 -3.041 1.00 87.69 377 GLY A O 1
ATOM 2906 N N . CYS A 1 378 ? 11.561 2.442 -3.887 1.00 84.81 378 CYS A N 1
ATOM 2907 C CA . CYS A 1 378 ? 10.732 3.023 -2.850 1.00 84.81 378 CYS A CA 1
ATOM 2908 C C . CYS A 1 378 ? 9.956 4.201 -3.440 1.00 84.81 378 CYS A C 1
ATOM 2910 O O . CYS A 1 378 ? 10.350 5.354 -3.296 1.00 84.81 378 CYS A O 1
ATOM 2912 N N . THR A 1 379 ? 8.910 3.893 -4.207 1.00 81.94 379 THR A N 1
ATOM 2913 C CA . THR A 1 379 ? 8.013 4.898 -4.799 1.00 81.94 379 THR A CA 1
ATOM 2914 C C . THR A 1 379 ? 6.586 4.723 -4.293 1.00 81.94 379 THR A C 1
ATOM 2916 O O . THR A 1 379 ? 6.229 3.657 -3.791 1.00 81.94 379 THR A O 1
ATOM 2919 N N . GLY A 1 380 ? 5.774 5.776 -4.406 1.00 76.88 380 GLY A N 1
ATOM 2920 C CA . GLY A 1 380 ? 4.493 5.846 -3.704 1.00 76.88 380 GLY A CA 1
ATOM 2921 C C . GLY A 1 380 ? 4.700 6.078 -2.206 1.00 76.88 380 GLY A C 1
ATOM 2922 O O . GLY A 1 380 ? 5.678 6.714 -1.808 1.00 76.88 380 GLY A O 1
ATOM 2923 N N . ASN A 1 381 ? 3.811 5.544 -1.374 1.00 71.81 381 ASN A N 1
ATOM 2924 C CA . ASN A 1 381 ? 3.884 5.697 0.075 1.00 71.81 381 ASN A CA 1
ATOM 2925 C C . ASN A 1 381 ? 4.835 4.643 0.654 1.00 71.81 381 ASN A C 1
ATOM 2927 O O . ASN A 1 381 ? 4.426 3.632 1.215 1.00 71.81 381 ASN A O 1
ATOM 2931 N N . CYS A 1 382 ? 6.133 4.869 0.481 1.00 70.25 382 CYS A N 1
ATOM 2932 C CA . CYS A 1 382 ? 7.170 3.936 0.893 1.00 70.25 382 CYS A CA 1
ATOM 2933 C C . CYS A 1 382 ? 8.147 4.608 1.865 1.00 70.25 382 CYS A C 1
ATOM 2935 O O . CYS A 1 382 ? 8.671 5.680 1.584 1.00 70.25 382 CYS A O 1
ATOM 2937 N N . TYR A 1 383 ? 8.411 3.956 3.005 1.00 65.88 383 TYR A N 1
ATOM 2938 C CA . TYR A 1 383 ? 9.335 4.453 4.036 1.00 65.88 383 TYR A CA 1
ATOM 2939 C C . TYR A 1 383 ? 10.803 4.058 3.790 1.00 65.88 383 TYR A C 1
ATOM 2941 O O . TYR A 1 383 ? 11.733 4.777 4.155 1.00 65.88 383 TYR A O 1
ATOM 2949 N N . GLY A 1 384 ? 11.021 2.902 3.167 1.00 76.88 384 GLY A N 1
ATOM 2950 C CA . GLY A 1 384 ? 12.343 2.409 2.792 1.00 76.88 384 GLY A CA 1
ATOM 2951 C C . GLY A 1 384 ? 12.232 1.268 1.781 1.00 76.88 384 GLY A C 1
ATOM 2952 O O . GLY A 1 384 ? 11.178 0.641 1.728 1.00 76.88 384 GLY A O 1
ATOM 2953 N N . PRO A 1 385 ? 13.272 0.981 0.980 1.00 85.50 385 PRO A N 1
ATOM 2954 C CA . PRO A 1 385 ? 13.158 0.051 -0.142 1.00 85.50 385 PRO A CA 1
ATOM 2955 C C . PRO A 1 385 ? 12.653 -1.350 0.233 1.00 85.50 385 PRO A C 1
ATOM 2957 O O . PRO A 1 385 ? 13.273 -2.064 1.028 1.00 85.50 385 PRO A O 1
ATOM 2960 N N . HIS A 1 386 ? 11.509 -1.736 -0.336 1.00 92.81 386 HIS A N 1
ATOM 2961 C CA . HIS A 1 386 ? 10.881 -3.040 -0.128 1.00 92.81 386 HIS A CA 1
ATOM 2962 C C . HIS A 1 386 ? 9.896 -3.378 -1.250 1.00 92.81 386 HIS A C 1
ATOM 2964 O O . HIS A 1 386 ? 9.418 -2.502 -1.965 1.00 92.81 386 HIS A O 1
ATOM 2970 N N . LEU A 1 387 ? 9.605 -4.670 -1.400 1.00 95.75 387 LEU A N 1
ATOM 2971 C CA . LEU A 1 387 ? 8.543 -5.177 -2.256 1.00 95.75 387 LEU A CA 1
ATOM 2972 C C . LEU A 1 387 ? 7.328 -5.413 -1.375 1.00 95.75 387 LEU A C 1
ATOM 2974 O O . LEU A 1 387 ? 7.388 -6.302 -0.529 1.00 95.75 387 LEU A O 1
ATOM 2978 N N . HIS A 1 388 ? 6.241 -4.689 -1.625 1.00 94.25 388 HIS A N 1
ATOM 2979 C CA . HIS A 1 388 ? 4.919 -5.093 -1.162 1.00 94.25 388 HIS A CA 1
ATOM 2980 C C . HIS A 1 388 ? 4.292 -6.022 -2.208 1.00 94.25 388 HIS A C 1
ATOM 2982 O O . HIS A 1 388 ? 4.011 -5.617 -3.343 1.00 94.25 388 HIS A O 1
ATOM 2988 N N . LEU A 1 389 ? 4.109 -7.287 -1.832 1.00 96.50 389 LEU A N 1
ATOM 2989 C CA . LEU A 1 389 ? 3.538 -8.339 -2.665 1.00 96.50 389 LEU A CA 1
ATOM 2990 C C . LEU A 1 389 ? 2.113 -8.655 -2.207 1.00 96.50 389 LEU A C 1
ATOM 2992 O O . LEU A 1 389 ? 1.898 -9.183 -1.118 1.00 96.50 389 LEU A O 1
ATOM 2996 N N . SER A 1 390 ? 1.144 -8.386 -3.075 1.00 94.56 390 SER A N 1
ATOM 2997 C CA . SER A 1 390 ? -0.266 -8.731 -2.882 1.00 94.56 390 SER A CA 1
ATOM 2998 C C . SER A 1 390 ? -0.662 -9.925 -3.763 1.00 94.56 390 SER A C 1
ATOM 3000 O O . SER A 1 390 ? -0.160 -10.080 -4.879 1.00 94.56 390 SER A O 1
ATOM 3002 N N . LEU A 1 391 ? -1.596 -10.747 -3.276 1.00 94.12 391 LEU A N 1
ATOM 3003 C CA . LEU A 1 391 ? -2.176 -11.894 -3.984 1.00 94.12 391 LEU A CA 1
ATOM 3004 C C . LEU A 1 391 ? -3.704 -11.818 -3.909 1.00 94.12 391 LEU A C 1
ATOM 3006 O O . LEU A 1 391 ? -4.259 -11.537 -2.848 1.00 94.12 391 LEU A O 1
ATOM 3010 N N . ALA A 1 392 ? -4.389 -12.107 -5.012 1.00 91.19 392 ALA A N 1
ATOM 3011 C CA . ALA A 1 392 ? -5.845 -12.175 -5.060 1.00 91.19 392 ALA A CA 1
ATOM 3012 C C . ALA A 1 392 ? -6.323 -13.404 -5.858 1.00 91.19 392 ALA A C 1
ATOM 3014 O O . ALA A 1 392 ? -5.675 -13.775 -6.843 1.00 91.19 392 ALA A O 1
ATOM 3015 N N . PRO A 1 393 ? -7.432 -14.053 -5.457 1.00 86.88 393 PRO A N 1
ATOM 3016 C CA . PRO A 1 393 ? -8.049 -15.130 -6.222 1.00 86.88 393 PRO A CA 1
ATOM 3017 C C . PRO A 1 393 ? -8.732 -14.592 -7.489 1.00 86.88 393 PRO A C 1
ATOM 3019 O O . PRO A 1 393 ? -8.851 -13.383 -7.703 1.00 86.88 393 PRO A O 1
ATOM 3022 N N . SER A 1 394 ? -9.199 -15.508 -8.338 1.00 82.81 394 SER A N 1
ATOM 3023 C CA . SER A 1 394 ? -9.875 -15.151 -9.587 1.00 82.81 394 SER A CA 1
ATOM 3024 C C . SER A 1 394 ? -11.115 -14.288 -9.345 1.00 82.81 394 SER A C 1
ATOM 3026 O O . SER A 1 394 ? -11.872 -14.524 -8.405 1.00 82.81 394 SER A O 1
ATOM 3028 N N . GLY A 1 395 ? -11.330 -13.294 -10.209 1.00 76.62 395 GLY A N 1
ATOM 3029 C CA . GLY A 1 395 ? -12.481 -12.389 -10.144 1.00 76.62 395 GLY A CA 1
ATOM 3030 C C . GLY A 1 395 ? -12.321 -11.187 -9.208 1.00 76.62 395 GLY A C 1
ATOM 3031 O O . GLY A 1 395 ? -13.171 -10.302 -9.237 1.00 76.62 395 GLY A O 1
ATOM 3032 N N . VAL A 1 396 ? -11.240 -11.106 -8.426 1.00 81.56 396 VAL A N 1
ATOM 3033 C CA . VAL A 1 396 ? -10.918 -9.918 -7.621 1.00 81.56 396 VAL A CA 1
ATOM 3034 C C . VAL A 1 396 ? -10.025 -8.978 -8.430 1.00 81.56 396 VAL A C 1
ATOM 3036 O O . VAL A 1 396 ? -8.952 -9.375 -8.892 1.00 81.56 396 VAL A O 1
ATOM 3039 N N . ASP A 1 397 ? -10.447 -7.720 -8.584 1.00 83.94 397 ASP A N 1
ATOM 3040 C CA . ASP A 1 397 ? -9.592 -6.677 -9.152 1.00 83.94 397 ASP A CA 1
ATOM 3041 C C . ASP A 1 397 ? -8.534 -6.255 -8.127 1.00 83.94 397 ASP A C 1
ATOM 3043 O O . ASP A 1 397 ? -8.801 -5.527 -7.169 1.00 83.94 397 ASP A O 1
ATOM 3047 N N . ILE A 1 398 ? -7.309 -6.734 -8.342 1.00 89.31 398 ILE A N 1
ATOM 3048 C CA . ILE A 1 398 ? -6.196 -6.513 -7.424 1.00 89.31 398 ILE A CA 1
ATOM 3049 C C . ILE A 1 398 ? -5.731 -5.050 -7.379 1.00 89.31 398 ILE A C 1
ATOM 3051 O O . ILE A 1 398 ? -5.105 -4.660 -6.397 1.00 89.31 398 ILE A O 1
ATOM 3055 N N . LEU A 1 399 ? -6.032 -4.232 -8.397 1.00 84.12 399 LEU A N 1
ATOM 3056 C CA . LEU A 1 399 ? -5.586 -2.835 -8.463 1.00 84.12 399 LEU A CA 1
ATOM 3057 C C . LEU A 1 399 ? -6.502 -1.877 -7.698 1.00 84.12 399 LEU A C 1
ATOM 3059 O O . LEU A 1 399 ? -6.013 -0.880 -7.177 1.00 84.12 399 LEU A O 1
ATOM 3063 N N . SER A 1 400 ? -7.804 -2.164 -7.627 1.00 70.69 400 SER A N 1
ATOM 3064 C CA . SER A 1 400 ? -8.797 -1.270 -7.012 1.00 70.69 400 SER A CA 1
ATOM 3065 C C . SER A 1 400 ? -9.333 -1.765 -5.667 1.00 70.69 400 SER A C 1
ATOM 3067 O O . SER A 1 400 ? -9.845 -0.969 -4.883 1.00 70.69 400 SER A O 1
ATOM 3069 N N . SER A 1 401 ? -9.203 -3.062 -5.368 1.00 60.34 401 SER A N 1
ATOM 3070 C CA . SER A 1 401 ? -9.760 -3.658 -4.156 1.00 60.34 401 SER A CA 1
ATOM 3071 C C . SER A 1 401 ? -8.664 -4.149 -3.208 1.00 60.34 401 SER A C 1
ATOM 3073 O O . SER A 1 401 ? -7.925 -5.095 -3.500 1.00 60.34 401 SER A O 1
ATOM 3075 N N . TYR A 1 402 ? -8.593 -3.535 -2.023 1.00 65.62 402 TYR A N 1
ATOM 3076 C CA . TYR A 1 402 ? -7.918 -4.125 -0.859 1.00 65.62 402 TYR A CA 1
ATOM 3077 C C . TYR A 1 402 ? -8.706 -5.342 -0.343 1.00 65.62 402 TYR A C 1
ATOM 3079 O O . TYR A 1 402 ? -8.132 -6.315 0.149 1.00 65.62 402 TYR A O 1
ATOM 3087 N N . HIS A 1 403 ? -10.032 -5.327 -0.513 1.00 62.72 403 HIS A N 1
ATOM 3088 C CA . HIS A 1 403 ? -10.916 -6.430 -0.155 1.00 62.72 403 HIS A CA 1
ATOM 3089 C C . HIS A 1 403 ? -10.771 -7.611 -1.123 1.00 62.72 403 HIS A C 1
ATOM 3091 O O . HIS A 1 403 ? -10.674 -7.440 -2.337 1.00 62.72 403 HIS A O 1
ATOM 3097 N N . GLY A 1 404 ? -10.781 -8.829 -0.581 1.00 72.81 404 GLY A N 1
ATOM 3098 C CA . GLY A 1 404 ? -10.658 -10.061 -1.365 1.00 72.81 404 GLY A CA 1
ATOM 3099 C C . GLY A 1 404 ? -9.224 -10.469 -1.709 1.00 72.81 404 GLY A C 1
ATOM 3100 O O . GLY A 1 404 ? -9.031 -11.568 -2.226 1.00 72.81 404 GLY A O 1
ATOM 3101 N N . ARG A 1 405 ? -8.213 -9.652 -1.380 1.00 87.56 405 ARG A N 1
ATOM 3102 C CA . ARG A 1 405 ? -6.820 -10.118 -1.334 1.00 87.56 405 ARG A CA 1
ATOM 3103 C C . ARG A 1 405 ? -6.682 -11.202 -0.263 1.00 87.56 405 ARG A C 1
ATOM 3105 O O . ARG A 1 405 ? -7.457 -11.255 0.690 1.00 87.56 405 ARG A O 1
ATOM 3112 N N . ILE A 1 406 ? -5.719 -12.093 -0.445 1.00 86.75 406 ILE A N 1
ATOM 3113 C CA . ILE A 1 406 ? -5.459 -13.217 0.456 1.00 86.75 406 ILE A CA 1
ATOM 3114 C C . ILE A 1 406 ? -3.990 -13.238 0.851 1.00 86.75 406 ILE A C 1
ATOM 3116 O O . ILE A 1 406 ? -3.146 -12.644 0.181 1.00 86.75 406 ILE A O 1
ATOM 3120 N N . ASN A 1 407 ? -3.688 -13.951 1.934 1.00 88.00 407 ASN A N 1
ATOM 3121 C CA . ASN A 1 407 ? -2.324 -14.091 2.411 1.00 88.00 407 ASN A CA 1
ATOM 3122 C C . ASN A 1 407 ? -1.439 -14.770 1.347 1.00 88.00 407 ASN A C 1
ATOM 3124 O O . ASN A 1 407 ? -1.709 -15.922 1.000 1.00 88.00 407 ASN A O 1
ATOM 3128 N N . PRO A 1 408 ? -0.372 -14.110 0.856 1.00 90.75 408 PRO A N 1
ATOM 3129 C CA . PRO A 1 408 ? 0.595 -14.754 -0.028 1.00 90.75 408 PRO A CA 1
ATOM 3130 C C . PRO A 1 408 ? 1.329 -15.921 0.653 1.00 90.75 408 PRO A C 1
ATOM 3132 O O . PRO A 1 408 ? 1.761 -16.850 -0.038 1.00 90.75 408 PRO A O 1
ATOM 3135 N N . ALA A 1 409 ? 1.448 -15.893 1.992 1.00 76.69 409 ALA A N 1
ATOM 3136 C CA . ALA A 1 409 ? 2.094 -16.932 2.793 1.00 76.69 409 ALA A CA 1
ATOM 3137 C C . ALA A 1 409 ? 1.349 -18.261 2.627 1.00 76.69 409 ALA A C 1
ATOM 3139 O O . ALA A 1 409 ? 0.228 -18.414 3.108 1.00 76.69 409 ALA A O 1
ATOM 3140 N N . GLY A 1 410 ? 1.980 -19.221 1.950 1.00 72.06 410 GLY A N 1
ATOM 3141 C CA . GLY A 1 410 ? 1.415 -20.550 1.688 1.00 72.06 410 GLY A CA 1
ATOM 3142 C C . GLY A 1 410 ? 0.999 -20.795 0.237 1.00 72.06 410 GLY A C 1
ATOM 3143 O O . GLY A 1 410 ? 0.705 -21.933 -0.114 1.00 72.06 410 GLY A O 1
ATOM 3144 N N . VAL A 1 411 ? 1.023 -19.765 -0.614 1.00 82.56 411 VAL A N 1
ATOM 3145 C CA . VAL A 1 411 ? 0.757 -19.896 -2.058 1.00 82.56 411 VAL A CA 1
ATOM 3146 C C . VAL A 1 411 ? 1.990 -19.525 -2.874 1.00 82.56 411 VAL A C 1
ATOM 3148 O O . VAL A 1 411 ? 2.379 -20.258 -3.781 1.00 82.56 411 VAL A O 1
ATOM 3151 N N . ILE A 1 412 ? 2.624 -18.401 -2.538 1.00 84.94 412 ILE A N 1
ATOM 3152 C CA . ILE A 1 412 ? 3.863 -17.956 -3.173 1.00 84.94 412 ILE A CA 1
ATOM 3153 C C . ILE A 1 412 ? 5.007 -18.274 -2.211 1.00 84.94 412 ILE A C 1
ATOM 3155 O O . ILE A 1 412 ? 4.952 -17.830 -1.063 1.00 84.94 412 ILE A O 1
ATOM 3159 N N . PRO A 1 413 ? 6.037 -19.026 -2.631 1.00 82.38 413 PRO A N 1
ATOM 3160 C CA . PRO A 1 413 ? 7.231 -19.161 -1.818 1.00 82.38 413 PRO A CA 1
ATOM 3161 C C . PRO A 1 413 ? 7.932 -17.808 -1.799 1.00 82.38 413 PRO A C 1
ATOM 3163 O O . PRO A 1 413 ? 8.162 -17.230 -2.856 1.00 82.38 413 PRO A O 1
ATOM 3166 N N . TYR A 1 414 ? 8.285 -17.303 -0.629 1.00 72.88 414 TYR A N 1
ATOM 3167 C CA . TYR A 1 414 ? 9.215 -16.194 -0.506 1.00 72.88 414 TYR A CA 1
ATOM 3168 C C . TYR A 1 414 ? 10.133 -16.479 0.651 1.00 72.88 414 TYR A C 1
ATOM 3170 O O . TYR A 1 414 ? 9.662 -16.893 1.730 1.00 72.88 414 TYR A O 1
#

Foldseek 3Di:
DPVVVVVVVVVVVVVVVVVPDDDDPDDPPVVVVVVVVVVVVVVVVVVVVVVVVVVVVCVVVCVVVVVVVVVVCVVPPVDVVCVVVVVVVVVVVVVVVVVVVVVVVVVPPDPDDDDDDDDDPPDDPPDPPPDPDPPVLVVLQPDQAFLWDWDKDFDAPPDWLVVVCVVLVEDSQQQCQQAVNDPPRRDDDGRDITGHTNYYFHWDADAPPDDLVNVPVQKPPFDSLLQLQRSQQDDDRSDDDGRDITTGHPIDGDDDDDDDDDDDDDDDDFDDDDDDFDDDDAQAFEAQCPQVRAWDWRDFDDLSQQFTKTADDWFTFGWGRAWFFWQDAQQAHSQQGGKIWGQGPNQKIKIKGQFPGDAPDHHGDTDGHRHTGTIFHGGGSGPHTIIGMWMAGHPDDPRPDSPRIDTCVPRGDD

Secondary structure (DSSP, 8-state):
--SSSTTHHHHHHHHHHHTTS----PPPHHHHHHHHHHHHHHHHHHHHHHHHHHHHHHHHHHHHHHHHHHHHHHHH-TTHHHHHHHHHHHHHHHHHHHHHHHHTTTTSS---S--------------TTS----HHHHHHTT--S-SS--EEEEPPTT--HHHHHHHTTS-HHHHHHHTTPPTT--PPPTT-EEEE-SSSEEEEEP-TT--HHHHHHHEES--HHHHHHHTTPPTTT----TT-EEEEET-EEPPS-----------------------PPTT----TTTTTT--EEEE--BTTB-SEEEE--TTPEEE-SSSEEEEEEEEETTTTEEEEEEEETTS-EEEEEEEEEEES--TT-EE-TT-EEEEE---SS-SSSEEEEEEE-TT--TTT-STT-B-SBTTB--

Sequence (414 aa):
MQKTVQKTDEEENNYIRNFTRSPKKQRPVVVDFLIDLSDYFSLRLTQLFRITYVFFGLSIVSSANLKSFVVRKMYWGRTSFYRNAFQLIIAIITVGALIASISSRTAIFAEEEEGIVASSGIIGNNDMFLQVGTVDAIAEAQSTKADYEIYKYTVKSGDTLSSIAQKYGVKQDTIRWANNIPSGRDTLRVGQVLDIPPMNGVLYTVVAGDNLDRIIKKVQGANQFDLIELNNLVAPDYSVHAGQKLFIPDATYRPPVVATRTTSSGGATYTSTSYRAVSVAPGTFVNPMQQCGGYRFLRGYRYSHTGVDLGHSSGCWIVAAGAGTITKAGWCAGGMGYCVAIRHDNGYSTLYMHGAGKFAVQSGQRVSAGQPILTLGCTGNCYGPHLHLSLAPSGVDILSSYHGRINPAGVIPY

pLDDT: mean 71.42, std 19.89, range [25.0, 97.94]

Organism: NCBI:txid1619087